Protein AF-0000000068168940 (afdb_homodimer)

Secondary structure (DSSP, 8-state):
--STTT--GGGGGSSHHHHHHH-S----GGGEEEEEEEETT-SS-EE-TTSTT-EEE-TTHHHHHHHHHHHHTT--EEEEEEE-S--BTT-GGGS-TTSHHHHHHHHHHHHHGGGSEEEEEE-STTTBSS--SSEEEEETTEEEEEHHHHHHHHHHHHHHHHHTT-SEEEE-S--TTHHHHHHHHHHHTT-TT-EEEEEEEEB--GGGHHHHHHHT---SSS-STTTSBPTT-STHHHHHHHHHHHHT-SEEEEESSGGGHHHHHHHHHH-TTS-EEEEE-HHHHHHHHHHHHTTSS-HHHHHHHHHHHHHHHT-SEEEETTHHHHHHHTTSPP--/--STTT--GGGGGSSHHHHHHH-S----GGGEEEEEEEETT-SS-EE-TTSTT-EEE-TTHHHHHHHHHHHHHT--EEEEEEE-S--BTT-GGGS-TTSHHHHHHHHHHHHHGGGSEEEEEE-STTTBSS--SSEEEEETTEEEEEHHHHHHHHHHHHHHHHHTT-SEEEE-S--TTHHHHHHHHHHHTT-TT-EEEEEEEEB--GGGHHHHHHHT---SSS-STTTSBPTT-STHHHHHHHHHHHHT-SEEEEESSGGGHHHHHHHHHH-TTS-EEEEE-HHHHHHHHHHHHTTSS-HHHHHHHHHHHHHHHT-SEEEETTHHHHHHHTTSPP--

pLDDT: mean 96.75, std 4.21, range [45.28, 98.94]

Solvent-accessible surface area (backbone atoms only — not comparable to full-atom values): 33566 Å² total; per-residue (Å²): 124,92,40,61,81,82,50,51,76,43,71,55,22,70,41,57,70,48,36,64,72,67,50,72,47,84,79,60,50,84,28,38,25,33,64,40,39,35,30,52,95,46,90,56,72,39,79,32,86,56,36,80,96,42,54,33,24,18,80,52,66,68,39,51,52,52,52,50,56,38,40,75,52,50,47,39,32,38,32,42,42,46,28,57,85,60,57,34,74,73,19,60,52,57,38,34,79,78,17,60,54,22,47,42,33,38,52,49,36,71,71,49,45,84,69,40,47,38,33,33,63,37,64,28,16,43,18,20,65,48,13,41,54,45,30,73,41,68,63,84,92,43,72,45,69,36,50,72,68,23,32,58,50,52,19,45,25,43,41,35,37,43,74,25,52,33,47,24,42,27,44,62,38,49,46,70,50,35,49,33,41,31,46,51,48,26,43,75,72,70,42,70,80,52,39,31,39,29,33,43,32,35,44,52,58,68,43,44,48,30,41,29,64,69,40,64,24,56,49,71,63,84,75,59,51,44,45,28,40,60,71,41,47,59,71,61,42,53,56,39,39,50,50,33,47,75,31,59,38,61,26,42,26,32,33,54,24,62,74,30,20,30,48,37,26,53,47,33,72,73,43,68,89,46,55,29,33,25,29,45,36,42,27,62,50,25,16,50,51,33,16,28,75,72,67,44,40,62,52,69,61,44,50,51,51,48,54,38,27,44,40,58,19,46,34,56,31,37,34,25,82,53,34,70,59,46,43,55,53,64,76,45,83,73,94,107,125,93,39,60,81,80,51,49,75,44,70,56,21,69,41,58,69,48,34,63,71,66,50,70,48,84,78,58,52,84,29,40,25,34,65,41,40,35,28,50,94,47,89,55,72,39,79,33,86,55,36,80,97,40,54,34,24,18,80,53,66,68,37,51,52,52,52,50,56,36,39,76,52,50,47,40,32,37,33,43,42,47,26,54,84,58,58,35,74,72,19,59,53,57,38,36,77,76,17,61,56,21,46,40,34,37,52,49,38,72,72,49,47,85,69,42,48,39,33,34,62,36,64,28,16,45,18,20,65,49,13,41,54,44,31,72,41,68,65,86,92,43,72,44,70,36,49,74,66,21,32,57,50,52,20,45,25,42,42,32,36,44,74,26,52,34,47,24,42,27,45,62,39,48,46,68,52,36,50,35,40,30,45,52,47,26,44,75,71,70,43,71,80,53,39,30,37,29,32,41,32,36,46,53,58,69,42,45,48,29,40,29,64,70,42,64,25,55,49,72,62,85,75,58,52,43,45,26,40,59,69,40,47,60,71,60,42,54,57,38,38,50,49,32,46,74,33,59,38,60,26,42,25,32,35,53,24,61,73,31,20,29,48,38,26,53,48,32,71,74,43,69,90,46,56,30,32,23,28,46,36,44,26,62,50,26,16,50,50,33,16,28,75,72,68,44,39,61,52,70,61,46,52,50,51,47,54,40,27,45,42,58,19,45,34,58,30,38,34,23,81,53,34,69,59,46,42,54,54,64,75,44,84,71,94,106

Nearest PDB structures (foldseek):
  5lzl-assembly1_G  TM=9.826E-01  e=2.299E-44  Pyrobaculum calidifontis JCM 11548
  3obk-assembly1_H  TM=9.700E-01  e=2.359E-37  Toxoplasma gondii ME49
  5hms-assembly1_A  TM=9.541E-01  e=4.902E-36  Homo sapiens
  1ylv-assembly1_A  TM=9.534E-01  e=4.208E-33  Saccharomyces cerevisiae
  1h7r-assembly1_A  TM=9.459E-01  e=1.150E-30  Saccharomyces cerevisiae

Structure (mmCIF, N/CA/C/O backbone):
data_AF-0000000068168940-model_v1
#
loop_
_entity.id
_entity.type
_entity.pdbx_description
1 polymer 'Delta-aminolevulinic acid dehydratase'
#
loop_
_atom_site.group_PDB
_atom_site.id
_atom_site.type_symbol
_atom_site.label_atom_id
_atom_site.label_alt_id
_atom_site.label_comp_id
_atom_site.label_asym_id
_atom_site.label_entity_id
_atom_site.label_seq_id
_atom_site.pdbx_PDB_ins_code
_atom_site.Cartn_x
_atom_site.Cartn_y
_atom_site.Cartn_z
_atom_site.occupancy
_atom_site.B_iso_or_equiv
_atom_site.auth_seq_id
_atom_site.auth_comp_id
_atom_site.auth_asym_id
_atom_site.auth_atom_id
_atom_site.pdbx_PDB_model_num
ATOM 1 N N . MET A 1 1 ? 8 13.875 34.219 1 45.41 1 MET A N 1
ATOM 2 C CA . MET A 1 1 ? 7.523 13.289 32.969 1 45.41 1 MET A CA 1
ATOM 3 C C . MET A 1 1 ? 8.688 12.977 32.031 1 45.41 1 MET A C 1
ATOM 5 O O . MET A 1 1 ? 9.5 13.852 31.734 1 45.41 1 MET A O 1
ATOM 9 N N . VAL A 1 2 ? 9.195 11.734 32 1 66.38 2 VAL A N 1
ATOM 10 C CA . VAL A 1 2 ? 10.398 11.117 31.469 1 66.38 2 VAL A CA 1
ATOM 11 C C . VAL A 1 2 ? 10.43 11.289 29.953 1 66.38 2 VAL A C 1
ATOM 13 O O . VAL A 1 2 ? 11.336 10.789 29.281 1 66.38 2 VAL A O 1
ATOM 16 N N . GLY A 1 3 ? 9.617 12.188 29.406 1 87 3 GLY A N 1
ATOM 17 C CA . GLY A 1 3 ? 9.594 12.312 27.969 1 87 3 GLY A CA 1
ATOM 18 C C . GLY A 1 3 ? 10.398 13.484 27.453 1 87 3 GLY A C 1
ATOM 19 O O . GLY A 1 3 ? 11.602 13.578 27.688 1 87 3 GLY A O 1
ATOM 20 N N . TYR A 1 4 ? 10.039 14.438 26.844 1 89.5 4 TYR A N 1
ATOM 21 C CA . TYR A 1 4 ? 10.68 15.672 26.391 1 89.5 4 TYR A CA 1
ATOM 22 C C . TYR A 1 4 ? 10.883 16.641 27.562 1 89.5 4 TYR A C 1
ATOM 24 O O . TYR A 1 4 ? 10.023 16.75 28.438 1 89.5 4 TYR A O 1
ATOM 32 N N . PRO A 1 5 ? 12.07 17.078 27.641 1 92.94 5 PRO A N 1
ATOM 33 C CA . PRO A 1 5 ? 13.094 17.281 26.625 1 92.94 5 PRO A CA 1
ATOM 34 C C . PRO A 1 5 ? 14.227 16.266 26.703 1 92.94 5 PRO A C 1
ATOM 36 O O . PRO A 1 5 ? 15.164 16.312 25.906 1 92.94 5 PRO A O 1
ATOM 39 N N . LYS A 1 6 ? 14.141 15.414 27.672 1 89.38 6 LYS A N 1
ATOM 40 C CA . LYS A 1 6 ? 15.219 14.445 27.812 1 89.38 6 LYS A CA 1
ATOM 41 C C . LYS A 1 6 ? 15.242 13.477 26.625 1 89.38 6 LYS A C 1
ATOM 43 O O . LYS A 1 6 ? 16.312 13.094 26.156 1 89.38 6 LYS A O 1
ATOM 48 N N . ILE A 1 7 ? 14.141 13.078 26.219 1 92.5 7 ILE A N 1
ATOM 49 C CA . ILE A 1 7 ? 14.016 12.172 25.078 1 92.5 7 ILE A CA 1
ATOM 50 C C . ILE A 1 7 ? 13.75 12.977 23.812 1 92.5 7 ILE A C 1
ATOM 52 O O . ILE A 1 7 ? 12.734 13.68 23.719 1 92.5 7 ILE A O 1
ATOM 56 N N . ARG A 1 8 ? 14.719 12.93 22.875 1 95.25 8 ARG A N 1
ATOM 57 C CA . ARG A 1 8 ? 14.633 13.609 21.578 1 95.25 8 ARG A CA 1
ATOM 58 C C . ARG A 1 8 ? 14.891 12.648 20.438 1 95.25 8 ARG A C 1
ATOM 60 O O . ARG A 1 8 ? 16.016 12.531 19.953 1 95.25 8 ARG A O 1
ATOM 67 N N . PRO A 1 9 ? 13.805 12.062 19.859 1 94.94 9 PRO A N 1
ATOM 68 C CA . PRO A 1 9 ? 13.961 11.062 18.797 1 94.94 9 PRO A CA 1
ATOM 69 C C . PRO A 1 9 ? 14.711 11.602 17.578 1 94.94 9 PRO A C 1
ATOM 71 O O . PRO A 1 9 ? 15.367 10.836 16.859 1 94.94 9 PRO A O 1
ATOM 74 N N . ARG A 1 10 ? 14.727 12.867 17.328 1 95.25 10 ARG A N 1
ATOM 75 C CA . ARG A 1 10 ? 15.398 13.461 16.172 1 95.25 10 ARG A CA 1
ATOM 76 C C . ARG A 1 10 ? 16.906 13.25 16.234 1 95.25 10 ARG A C 1
ATOM 78 O O . ARG A 1 10 ? 17.609 13.391 15.234 1 95.25 10 ARG A O 1
ATOM 85 N N . ARG A 1 11 ? 17.438 12.945 17.469 1 95 11 ARG A N 1
ATOM 86 C CA . ARG A 1 11 ? 18.875 12.688 17.609 1 95 11 ARG A CA 1
ATOM 87 C C . ARG A 1 11 ? 19.312 11.547 16.703 1 95 11 ARG A C 1
ATOM 89 O O . ARG A 1 11 ? 20.422 11.57 16.172 1 95 11 ARG A O 1
ATOM 96 N N . LEU A 1 12 ? 18.422 10.617 16.422 1 94.75 12 LEU A N 1
ATOM 97 C CA . LEU A 1 12 ? 18.766 9.461 15.602 1 94.75 12 LEU A CA 1
ATOM 98 C C . LEU A 1 12 ? 18.516 9.75 14.125 1 94.75 12 LEU A C 1
ATOM 100 O O . LEU A 1 12 ? 18.719 8.883 13.273 1 94.75 12 LEU A O 1
ATOM 104 N N . ARG A 1 13 ? 18.172 10.992 13.82 1 95.38 13 ARG A N 1
ATOM 105 C CA . ARG A 1 13 ? 17.844 11.344 12.438 1 95.38 13 ARG A CA 1
ATOM 106 C C . ARG A 1 13 ? 18.703 12.508 11.953 1 95.38 13 ARG A C 1
ATOM 108 O O . ARG A 1 13 ? 18.453 13.07 10.891 1 95.38 13 ARG A O 1
ATOM 115 N N . GLN A 1 14 ? 19.703 12.836 12.633 1 91.75 14 GLN A N 1
ATOM 116 C CA . GLN A 1 14 ? 20.453 14.078 12.438 1 91.75 14 GLN A CA 1
ATOM 117 C C . GLN A 1 14 ? 21.109 14.109 11.062 1 91.75 14 GLN A C 1
ATOM 119 O O . GLN A 1 14 ? 21.234 15.172 10.453 1 91.75 14 GLN A O 1
ATOM 124 N N . ASN A 1 15 ? 21.547 12.961 10.641 1 92.62 15 ASN A N 1
ATOM 125 C CA . ASN A 1 15 ? 22.156 12.867 9.32 1 92.62 15 ASN A CA 1
ATOM 126 C C . ASN A 1 15 ? 22.062 11.453 8.75 1 92.62 15 ASN A C 1
ATOM 128 O O . ASN A 1 15 ? 21.625 10.531 9.445 1 92.62 15 ASN A O 1
ATOM 132 N N . LYS A 1 16 ? 22.469 11.375 7.551 1 94.81 16 LYS A N 1
ATOM 133 C CA . LYS A 1 16 ? 22.297 10.125 6.824 1 94.81 16 LYS A CA 1
ATOM 134 C C . LYS A 1 16 ? 23.094 9 7.477 1 94.81 16 LYS A C 1
ATOM 136 O O . LYS A 1 16 ? 22.641 7.852 7.523 1 94.81 16 LYS A O 1
ATOM 141 N N . ASN A 1 17 ? 24.266 9.297 7.98 1 94.44 17 ASN A N 1
ATOM 142 C CA . ASN A 1 17 ? 25.109 8.266 8.586 1 94.44 17 ASN A CA 1
ATOM 143 C C . ASN A 1 17 ? 24.453 7.664 9.82 1 94.44 17 ASN A C 1
ATOM 145 O O . ASN A 1 17 ? 24.516 6.449 10.031 1 94.44 17 ASN A O 1
ATOM 149 N N . ILE A 1 18 ? 23.906 8.516 10.602 1 95.62 18 ILE A N 1
ATOM 150 C CA . ILE A 1 18 ? 23.203 8.047 11.797 1 95.62 18 ILE A CA 1
ATOM 151 C C . ILE A 1 18 ? 21.984 7.227 11.398 1 95.62 18 ILE A C 1
ATOM 153 O O . ILE A 1 18 ? 21.781 6.121 11.906 1 95.62 18 ILE A O 1
ATOM 157 N N . ARG A 1 19 ? 21.156 7.699 10.453 1 96.38 19 ARG A N 1
ATOM 158 C CA . ARG A 1 19 ? 19.969 6.984 10 1 96.38 19 ARG A CA 1
ATOM 159 C C . ARG A 1 19 ? 20.328 5.609 9.453 1 96.38 19 ARG A C 1
ATOM 161 O O . ARG A 1 19 ? 19.656 4.621 9.758 1 96.38 19 ARG A O 1
ATOM 168 N N . ASP A 1 20 ? 21.422 5.562 8.711 1 95.44 20 ASP A N 1
ATOM 169 C CA . ASP A 1 20 ? 21.859 4.293 8.148 1 95.44 20 ASP A CA 1
ATOM 170 C C . ASP A 1 20 ? 22.297 3.326 9.258 1 95.44 20 ASP A C 1
ATOM 172 O O . ASP A 1 20 ? 22.047 2.123 9.164 1 95.44 20 ASP A O 1
ATOM 176 N N . ALA A 1 21 ? 22.875 3.908 10.32 1 95.44 21 ALA A N 1
ATOM 177 C CA . ALA A 1 21 ? 23.391 3.086 11.406 1 95.44 21 ALA A CA 1
ATOM 178 C C . ALA A 1 21 ? 22.25 2.453 12.211 1 95.44 21 ALA A C 1
ATOM 180 O O . ALA A 1 21 ? 22.406 1.358 12.758 1 95.44 21 ALA A O 1
ATOM 181 N N . VAL A 1 22 ? 21.156 3.113 12.266 1 96.06 22 VAL A N 1
ATOM 182 C CA . VAL A 1 22 ? 20.109 2.637 13.172 1 96.06 22 VAL A CA 1
ATOM 183 C C . VAL A 1 22 ? 18.922 2.137 12.367 1 96.06 22 VAL A C 1
ATOM 185 O O . VAL A 1 22 ? 17.859 1.855 12.93 1 96.06 22 VAL A O 1
ATOM 188 N N . ALA A 1 23 ? 19 2.008 11.016 1 96.88 23 ALA A N 1
ATOM 189 C CA . ALA A 1 23 ? 17.906 1.515 10.18 1 96.88 23 ALA A CA 1
ATOM 190 C C . ALA A 1 23 ? 17.5 0.099 10.586 1 96.88 23 ALA A C 1
ATOM 192 O O . ALA A 1 23 ? 18.359 -0.762 10.789 1 96.88 23 ALA A O 1
ATOM 193 N N . GLU A 1 24 ? 16.188 -0.132 10.656 1 97.25 24 GLU A N 1
ATOM 194 C CA . GLU A 1 24 ? 15.672 -1.416 11.117 1 97.25 24 GLU A CA 1
ATOM 195 C C . GLU A 1 24 ? 15.609 -2.428 9.977 1 97.25 24 GLU A C 1
ATOM 197 O O . GLU A 1 24 ? 15.648 -3.639 10.211 1 97.25 24 GLU A O 1
ATOM 202 N N . THR A 1 25 ? 15.477 -1.978 8.742 1 97.69 25 THR A N 1
ATOM 203 C CA . THR A 1 25 ? 15.203 -2.846 7.602 1 97.69 25 THR A CA 1
ATOM 204 C C . THR A 1 25 ? 16.25 -2.643 6.508 1 97.69 25 THR A C 1
ATOM 206 O O . THR A 1 25 ? 16.594 -1.507 6.18 1 97.69 25 THR A O 1
ATOM 209 N N . LYS A 1 26 ? 16.688 -3.723 5.961 1 96.06 26 LYS A N 1
ATOM 210 C CA . LYS A 1 26 ? 17.625 -3.709 4.836 1 96.06 26 LYS A CA 1
ATOM 211 C C . LYS A 1 26 ? 17.078 -4.52 3.66 1 96.06 26 LYS A C 1
ATOM 213 O O . LYS A 1 26 ? 16.375 -5.508 3.859 1 96.06 26 LYS A O 1
ATOM 218 N N . LEU A 1 27 ? 17.359 -4.039 2.508 1 97.38 27 LEU A N 1
ATOM 219 C CA . LEU A 1 27 ? 16.984 -4.695 1.258 1 97.38 27 LEU A CA 1
ATOM 220 C C . LEU A 1 27 ? 18.219 -5.156 0.499 1 97.38 27 LEU A C 1
ATOM 222 O O . LEU A 1 27 ? 19.156 -4.375 0.293 1 97.38 27 LEU A O 1
ATOM 226 N N . THR A 1 28 ? 18.281 -6.43 0.161 1 97.44 28 THR A N 1
ATOM 227 C CA . THR A 1 28 ? 19.406 -6.973 -0.605 1 97.44 28 THR A CA 1
ATOM 228 C C . THR A 1 28 ? 18.891 -7.742 -1.822 1 97.44 28 THR A C 1
ATOM 230 O O . THR A 1 28 ? 17.688 -7.957 -1.973 1 97.44 28 THR A O 1
ATOM 233 N N . HIS A 1 29 ? 19.812 -8.164 -2.637 1 97.62 29 HIS A N 1
ATOM 234 C CA . HIS A 1 29 ? 19.5 -8.953 -3.826 1 97.62 29 HIS A CA 1
ATOM 235 C C . HIS A 1 29 ? 18.797 -10.258 -3.453 1 97.62 29 HIS A C 1
ATOM 237 O O . HIS A 1 29 ? 17.969 -10.766 -4.207 1 97.62 29 HIS A O 1
ATOM 243 N N . ASP A 1 30 ? 19.109 -10.742 -2.291 1 97.06 30 ASP A N 1
ATOM 244 C CA . ASP A 1 30 ? 18.609 -12.047 -1.853 1 97.06 30 ASP A CA 1
ATOM 245 C C . ASP A 1 30 ? 17.094 -11.992 -1.604 1 97.06 30 ASP A C 1
ATOM 247 O O . ASP A 1 30 ? 16.453 -13.039 -1.515 1 97.06 30 ASP A O 1
ATOM 251 N N . ASN A 1 31 ? 16.578 -10.797 -1.489 1 98.5 31 ASN A N 1
ATOM 252 C CA . ASN A 1 31 ? 15.156 -10.656 -1.22 1 98.5 31 ASN A CA 1
ATOM 253 C C . ASN A 1 31 ? 14.328 -10.719 -2.504 1 98.5 31 ASN A C 1
ATOM 255 O O . ASN A 1 31 ? 13.102 -10.82 -2.455 1 98.5 31 ASN A O 1
ATOM 259 N N . LEU A 1 32 ? 14.938 -10.711 -3.678 1 98.75 32 LEU A N 1
ATOM 260 C CA . LEU A 1 32 ? 14.211 -10.438 -4.91 1 98.75 32 LEU A CA 1
ATOM 261 C C . LEU A 1 32 ? 13.938 -11.727 -5.68 1 98.75 32 LEU A C 1
ATOM 263 O O . LEU A 1 32 ? 14.805 -12.602 -5.762 1 98.75 32 LEU A O 1
ATOM 267 N N . ILE A 1 33 ? 12.742 -11.898 -6.18 1 98.88 33 ILE A N 1
ATOM 268 C CA . ILE A 1 33 ? 12.359 -12.898 -7.168 1 98.88 33 ILE A CA 1
ATOM 269 C C . ILE A 1 33 ? 11.828 -12.203 -8.422 1 98.88 33 ILE A C 1
ATOM 271 O O . ILE A 1 33 ? 10.938 -11.352 -8.336 1 98.88 33 ILE A O 1
ATOM 275 N N . LEU A 1 34 ? 12.367 -12.539 -9.578 1 98.88 34 LEU A N 1
ATOM 276 C CA . LEU A 1 34 ? 11.992 -11.914 -10.844 1 98.88 34 LEU A CA 1
ATOM 277 C C . LEU A 1 34 ? 10.898 -12.719 -11.539 1 98.88 34 LEU A C 1
ATOM 279 O O . LEU A 1 34 ? 11.133 -13.859 -11.945 1 98.88 34 LEU A O 1
ATOM 283 N N . PRO A 1 35 ? 9.727 -12.164 -11.734 1 98.88 35 PRO A N 1
ATOM 284 C CA . PRO A 1 35 ? 8.711 -12.805 -12.578 1 98.88 35 PRO A CA 1
ATOM 285 C C . PRO A 1 35 ? 9.023 -12.688 -14.062 1 98.88 35 PRO A C 1
ATOM 287 O O . PRO A 1 35 ? 9.398 -11.609 -14.539 1 98.88 35 PRO A O 1
ATOM 290 N N . ILE A 1 36 ? 8.812 -13.773 -14.781 1 98.81 36 ILE A N 1
ATOM 291 C CA . ILE A 1 36 ? 9.062 -13.789 -16.219 1 98.81 36 ILE A CA 1
ATOM 292 C C . ILE A 1 36 ? 7.883 -14.438 -16.938 1 98.81 36 ILE A C 1
ATOM 294 O O . ILE A 1 36 ? 7.461 -15.539 -16.594 1 98.81 36 ILE A O 1
ATOM 298 N N . PHE A 1 37 ? 7.371 -13.727 -17.969 1 98.62 37 PHE A N 1
ATOM 299 C CA . PHE A 1 37 ? 6.355 -14.289 -18.844 1 98.62 37 PHE A CA 1
ATOM 300 C C . PHE A 1 37 ? 7 -14.984 -20.047 1 98.62 37 PHE A C 1
ATOM 302 O O . PHE A 1 37 ? 7.828 -14.391 -20.734 1 98.62 37 PHE A O 1
ATOM 309 N N . VAL A 1 38 ? 6.57 -16.188 -20.219 1 98.75 38 VAL A N 1
ATOM 310 C CA . VAL A 1 38 ? 7.074 -16.953 -21.359 1 98.75 38 VAL A CA 1
ATOM 311 C C . VAL A 1 38 ? 5.918 -17.328 -22.281 1 98.75 38 VAL A C 1
ATOM 313 O O . VAL A 1 38 ? 4.965 -17.984 -21.844 1 98.75 38 VAL A O 1
ATOM 316 N N . LYS A 1 39 ? 6.066 -16.984 -23.531 1 98 39 LYS A N 1
ATOM 317 C CA . LYS A 1 39 ? 4.953 -17.141 -24.453 1 98 39 LYS A CA 1
ATOM 318 C C . LYS A 1 39 ? 5.359 -18.016 -25.641 1 98 39 LYS A C 1
ATOM 320 O O . LYS A 1 39 ? 6.438 -17.844 -26.203 1 98 39 LYS A O 1
ATOM 325 N N . GLU A 1 40 ? 4.461 -18.922 -25.969 1 96.56 40 GLU A N 1
ATOM 326 C CA . GLU A 1 40 ? 4.637 -19.75 -27.156 1 96.56 40 GLU A CA 1
ATOM 327 C C . GLU A 1 40 ? 4.242 -18.984 -28.422 1 96.56 40 GLU A C 1
ATOM 329 O O . GLU A 1 40 ? 3.398 -18.094 -28.375 1 96.56 40 GLU A O 1
ATOM 334 N N . GLY A 1 41 ? 4.902 -19.359 -29.516 1 94.75 41 GLY A N 1
ATOM 335 C CA . GLY A 1 41 ? 4.465 -18.859 -30.812 1 94.75 41 GLY A CA 1
ATOM 336 C C . GLY A 1 41 ? 5.094 -17.531 -31.188 1 94.75 41 GLY A C 1
ATOM 337 O O . GLY A 1 41 ? 4.684 -16.891 -32.156 1 94.75 41 GLY A O 1
ATOM 338 N N . ILE A 1 42 ? 6.02 -17.094 -30.344 1 96.31 42 ILE A N 1
ATOM 339 C CA . ILE A 1 42 ? 6.711 -15.859 -30.688 1 96.31 42 ILE A CA 1
ATOM 340 C C . ILE A 1 42 ? 8.203 -16.125 -30.844 1 96.31 42 ILE A C 1
ATOM 342 O O . ILE A 1 42 ? 8.727 -17.109 -30.312 1 96.31 42 ILE A O 1
ATOM 346 N N . SER A 1 43 ? 8.891 -15.203 -31.578 1 96.25 43 SER A N 1
ATOM 347 C CA . SER A 1 43 ? 10.312 -15.406 -31.844 1 96.25 43 SER A CA 1
ATOM 348 C C . SER A 1 43 ? 11.156 -14.305 -31.203 1 96.25 43 SER A C 1
ATOM 350 O O . SER A 1 43 ? 12.375 -14.438 -31.078 1 96.25 43 SER A O 1
ATOM 352 N N . LYS A 1 44 ? 10.469 -13.242 -30.828 1 97.56 44 LYS A N 1
ATOM 353 C CA . LYS A 1 44 ? 11.125 -12.125 -30.156 1 97.56 44 LYS A CA 1
ATOM 354 C C . LYS A 1 44 ? 10.305 -11.641 -28.969 1 97.56 44 LYS A C 1
ATOM 356 O O . LYS A 1 44 ? 9.102 -11.906 -28.891 1 97.56 44 LYS A O 1
ATOM 361 N N . PRO A 1 45 ? 10.945 -10.977 -28.031 1 98 45 PRO A N 1
ATOM 362 C CA . PRO A 1 45 ? 10.195 -10.461 -26.891 1 98 45 PRO A CA 1
ATOM 363 C C . PRO A 1 45 ? 9.078 -9.5 -27.297 1 98 45 PRO A C 1
ATOM 365 O O . PRO A 1 45 ? 9.258 -8.703 -28.219 1 98 45 PRO A O 1
ATOM 368 N N . GLU A 1 46 ? 7.926 -9.617 -26.625 1 97.62 46 GLU A N 1
ATOM 369 C CA . GLU A 1 46 ? 6.758 -8.781 -26.891 1 97.62 46 GLU A CA 1
ATOM 370 C C . GLU A 1 46 ? 6.441 -7.883 -25.703 1 97.62 46 GLU A C 1
ATOM 372 O O . GLU A 1 46 ? 6.379 -8.344 -24.562 1 97.62 46 GLU A O 1
ATOM 377 N N . GLU A 1 47 ? 6.203 -6.641 -26 1 96 47 GLU A N 1
ATOM 378 C CA . GLU A 1 47 ? 5.898 -5.676 -24.938 1 96 47 GLU A CA 1
ATOM 379 C C . GLU A 1 47 ? 4.496 -5.887 -24.391 1 96 47 GLU A C 1
ATOM 381 O O . GLU A 1 47 ? 3.598 -6.332 -25.094 1 96 47 GLU A O 1
ATOM 386 N N . ILE A 1 48 ?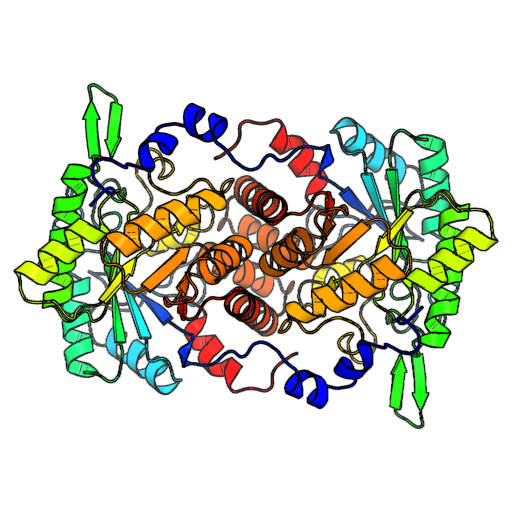 4.363 -5.637 -23.141 1 95.81 48 ILE A N 1
ATOM 387 C CA . ILE A 1 48 ? 3.064 -5.586 -22.484 1 95.81 48 ILE A CA 1
ATOM 388 C C . ILE A 1 48 ? 2.676 -4.129 -22.219 1 95.81 48 ILE A C 1
ATOM 390 O O . ILE A 1 48 ? 3.246 -3.473 -21.344 1 95.81 48 ILE A O 1
ATOM 394 N N . SER A 1 49 ? 1.702 -3.568 -22.828 1 94.12 49 SER A N 1
ATOM 395 C CA . SER A 1 49 ? 1.383 -2.145 -22.844 1 94.12 49 SER A CA 1
ATOM 396 C C . SER A 1 49 ? 1.004 -1.643 -21.453 1 94.12 49 SER A C 1
ATOM 398 O O . SER A 1 49 ? 1.351 -0.521 -21.078 1 94.12 49 SER A O 1
ATOM 400 N N . SER A 1 50 ? 0.322 -2.49 -20.688 1 95.06 50 SER A N 1
ATOM 401 C CA . SER A 1 50 ? -0.169 -2.074 -19.375 1 95.06 50 SER A CA 1
ATOM 402 C C . SER A 1 50 ? 0.914 -2.215 -18.312 1 95.06 50 SER A C 1
ATOM 404 O O . SER A 1 50 ? 0.692 -1.881 -17.141 1 95.06 50 SER A O 1
ATOM 406 N N . MET A 1 51 ? 2.059 -2.75 -18.688 1 97.56 51 MET A N 1
ATOM 407 C CA . MET A 1 51 ? 3.213 -2.896 -17.797 1 97.56 51 MET A CA 1
ATOM 408 C C . MET A 1 51 ? 4.492 -2.449 -18.5 1 97.56 51 MET A C 1
ATOM 410 O O . MET A 1 51 ? 5.367 -3.27 -18.797 1 97.56 51 MET A O 1
ATOM 414 N N . PRO A 1 52 ? 4.645 -1.127 -18.641 1 97.06 52 PRO A N 1
ATOM 415 C CA . PRO A 1 52 ? 5.809 -0.612 -19.359 1 97.06 52 PRO A CA 1
ATOM 416 C C . PRO A 1 52 ? 7.125 -1.205 -18.859 1 97.06 52 PRO A C 1
ATOM 418 O O . PRO A 1 52 ? 7.332 -1.324 -17.656 1 97.06 52 PRO A O 1
ATOM 421 N N . ASP A 1 53 ? 7.969 -1.681 -19.766 1 97 53 ASP A N 1
ATOM 422 C CA . ASP A 1 53 ? 9.312 -2.205 -19.531 1 97 53 ASP A CA 1
ATOM 423 C C . ASP A 1 53 ? 9.273 -3.689 -19.188 1 97 53 ASP A C 1
ATOM 425 O O . ASP A 1 53 ? 10.305 -4.293 -18.891 1 97 53 ASP A O 1
ATOM 429 N N . VAL A 1 54 ? 8.078 -4.328 -19.188 1 98.06 54 VAL A N 1
ATOM 430 C CA . VAL A 1 54 ? 7.926 -5.766 -18.969 1 98.06 54 VAL A CA 1
ATOM 431 C C . VAL A 1 54 ? 7.559 -6.441 -20.297 1 98.06 54 VAL A C 1
ATOM 433 O O . VAL A 1 54 ? 6.777 -5.902 -21.078 1 98.06 54 VAL A O 1
ATOM 436 N N . TYR A 1 55 ? 8.109 -7.66 -20.562 1 98.19 55 TYR A N 1
ATOM 437 C CA . TYR A 1 55 ? 7.949 -8.336 -21.844 1 98.19 55 TYR A CA 1
ATOM 438 C C . TYR A 1 55 ? 7.555 -9.797 -21.656 1 98.19 55 TYR A C 1
ATOM 440 O O . TYR A 1 55 ? 7.781 -10.367 -20.578 1 98.19 55 TYR A O 1
ATOM 448 N N . ARG A 1 56 ? 6.949 -10.312 -22.672 1 98.38 56 ARG A N 1
ATOM 449 C CA . ARG A 1 56 ? 6.84 -11.758 -22.844 1 98.38 56 ARG A CA 1
ATOM 450 C C . ARG A 1 56 ? 8.016 -12.305 -23.656 1 98.38 56 ARG A C 1
ATOM 452 O O . ARG A 1 56 ? 8.367 -11.742 -24.703 1 98.38 56 ARG A O 1
ATOM 459 N N . TYR A 1 57 ? 8.555 -13.367 -23.188 1 98.69 57 TYR A N 1
ATOM 460 C CA . TYR A 1 57 ? 9.719 -13.906 -23.875 1 98.69 57 TYR A CA 1
ATOM 461 C C . TYR A 1 57 ? 9.391 -15.227 -24.562 1 98.69 57 TYR A C 1
ATOM 463 O O . TYR A 1 57 ? 8.633 -16.047 -24.016 1 98.69 57 TYR A O 1
ATOM 471 N N . PRO A 1 58 ? 9.984 -15.461 -25.781 1 98.25 58 PRO A N 1
ATOM 472 C CA . PRO A 1 58 ? 9.906 -16.797 -26.375 1 98.25 58 PRO A CA 1
ATOM 473 C C . PRO A 1 58 ? 10.773 -17.812 -25.625 1 98.25 58 PRO A C 1
ATOM 475 O O . PRO A 1 58 ? 11.75 -17.438 -24.984 1 98.25 58 PRO A O 1
ATOM 478 N N . VAL A 1 59 ? 10.352 -19.094 -25.75 1 97.62 59 VAL A N 1
ATOM 479 C CA . VAL A 1 59 ? 11.219 -20.156 -25.266 1 97.62 59 VAL A CA 1
ATOM 480 C C . VAL A 1 59 ? 12.469 -20.25 -26.125 1 97.62 59 VAL A C 1
ATOM 482 O O . VAL A 1 59 ? 12.383 -20.422 -27.344 1 97.62 59 VAL A O 1
ATOM 485 N N . GLY A 1 60 ? 13.633 -20 -25.562 1 97.31 60 GLY A N 1
ATOM 486 C CA . GLY A 1 60 ? 14.867 -20.094 -26.328 1 97.31 60 GLY A CA 1
ATOM 487 C C . GLY A 1 60 ? 15.891 -19.047 -25.938 1 97.31 60 GLY A C 1
ATOM 488 O O . GLY A 1 60 ? 15.992 -18.672 -24.766 1 97.31 60 G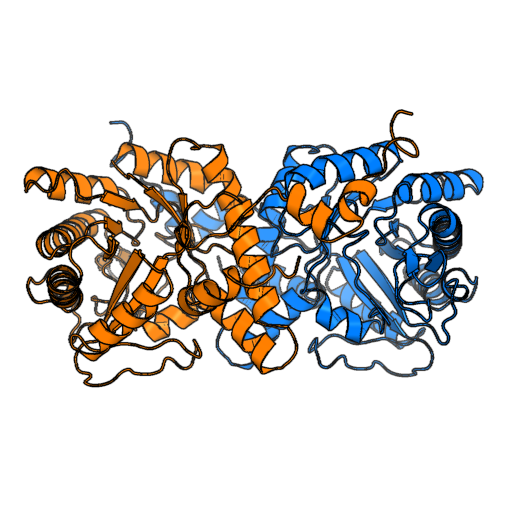LY A O 1
ATOM 489 N N . ASP A 1 61 ? 16.594 -18.562 -26.906 1 97.81 61 ASP A N 1
ATOM 490 C CA . ASP A 1 61 ? 17.781 -17.734 -26.672 1 97.81 61 ASP A CA 1
ATOM 491 C C . ASP A 1 61 ? 17.406 -16.406 -26 1 97.81 61 ASP A C 1
ATOM 493 O O . ASP A 1 61 ? 18.094 -15.953 -25.094 1 97.81 61 ASP A O 1
ATOM 497 N N . PRO A 1 62 ? 16.344 -15.836 -26.484 1 98.44 62 PRO A N 1
ATOM 498 C CA . PRO A 1 62 ? 16 -14.562 -25.828 1 98.44 62 PRO A CA 1
ATOM 499 C C . PRO A 1 62 ? 15.742 -14.711 -24.344 1 98.44 62 PRO A C 1
ATOM 501 O O . PRO A 1 62 ? 16.109 -13.836 -23.547 1 98.44 62 PRO A O 1
ATOM 504 N N . LEU A 1 63 ? 15.125 -15.797 -23.953 1 98.69 63 LEU A N 1
ATOM 505 C CA . LEU A 1 63 ? 14.883 -16.078 -22.531 1 98.69 63 LEU A CA 1
ATOM 506 C C . LEU A 1 63 ? 16.188 -16.297 -21.781 1 98.69 63 LEU A C 1
ATOM 508 O O . LEU A 1 63 ? 16.391 -15.734 -20.703 1 98.69 63 LEU A O 1
ATOM 512 N N . ILE A 1 64 ? 17.062 -17.047 -22.359 1 98.56 64 ILE A N 1
ATOM 513 C CA . ILE A 1 64 ? 18.359 -17.328 -21.766 1 98.56 64 ILE A CA 1
ATOM 514 C C . ILE A 1 64 ? 19.125 -16.031 -21.547 1 98.56 64 ILE A C 1
ATOM 516 O O . ILE A 1 64 ? 19.656 -15.789 -20.469 1 98.56 64 ILE A O 1
ATOM 520 N N . LYS A 1 65 ? 19.156 -15.203 -22.547 1 98.56 65 LYS A N 1
ATOM 521 C CA . LYS A 1 65 ? 19.891 -13.945 -22.5 1 98.56 65 LYS A CA 1
ATOM 522 C C . LYS A 1 65 ? 19.312 -13.023 -21.422 1 98.56 65 LYS A C 1
ATOM 524 O O . LYS A 1 65 ? 20.062 -12.344 -20.703 1 98.56 65 LYS A O 1
ATOM 529 N N . PHE A 1 66 ? 18.031 -12.992 -21.344 1 98.75 66 PHE A N 1
ATOM 530 C CA . PHE A 1 66 ? 17.375 -12.164 -20.344 1 98.75 66 PHE A CA 1
ATOM 531 C C . PHE A 1 66 ? 17.75 -12.617 -18.938 1 98.75 66 PHE A C 1
ATOM 533 O O . PHE A 1 66 ? 18.109 -11.797 -18.078 1 98.75 66 PHE A O 1
ATOM 540 N N . VAL A 1 67 ? 17.656 -13.914 -18.688 1 98.75 67 VAL A N 1
ATOM 541 C CA . VAL A 1 67 ? 17.984 -14.469 -17.375 1 98.75 67 VAL A CA 1
ATOM 542 C C . VAL A 1 67 ? 19.469 -14.242 -17.078 1 98.75 67 VAL A C 1
ATOM 544 O O . VAL A 1 67 ? 19.828 -13.875 -15.953 1 98.75 67 VAL A O 1
ATOM 547 N N . GLU A 1 68 ? 20.328 -14.422 -18.062 1 98.56 68 GLU A N 1
ATOM 548 C CA . GLU A 1 68 ? 21.75 -14.211 -17.891 1 98.56 68 GLU A CA 1
ATOM 549 C C . GLU A 1 68 ? 22.062 -12.766 -17.5 1 98.56 68 GLU A C 1
ATOM 551 O O . GLU A 1 68 ? 22.875 -12.523 -16.594 1 98.56 68 GLU A O 1
ATOM 556 N N . GLY A 1 69 ? 21.453 -11.867 -18.219 1 98.44 69 GLY A N 1
ATOM 557 C CA . GLY A 1 69 ? 21.625 -10.461 -17.891 1 98.44 69 GLY A CA 1
ATOM 558 C C . GLY A 1 69 ? 21.25 -10.117 -16.469 1 98.44 69 GLY A C 1
ATOM 559 O O . GLY A 1 69 ? 21.922 -9.336 -15.805 1 98.44 69 GLY A O 1
ATOM 560 N N . ASN A 1 70 ? 20.172 -10.656 -16 1 98.44 70 ASN A N 1
ATOM 561 C CA . ASN A 1 70 ? 19.703 -10.375 -14.641 1 98.44 70 ASN A CA 1
ATOM 562 C C . ASN A 1 70 ? 20.516 -11.141 -13.602 1 98.44 70 ASN A C 1
ATOM 564 O O . ASN A 1 70 ? 20.734 -10.648 -12.492 1 98.44 70 ASN A O 1
ATOM 568 N N . TYR A 1 71 ? 20.984 -12.312 -13.961 1 98.19 71 TYR A N 1
ATOM 569 C CA . TYR A 1 71 ? 21.922 -13.039 -13.109 1 98.19 71 TYR A CA 1
ATOM 570 C C . TYR A 1 71 ? 23.172 -12.203 -12.828 1 98.19 71 TYR A C 1
ATOM 572 O O . TYR A 1 71 ? 23.641 -12.141 -11.688 1 98.19 71 TYR A O 1
ATOM 580 N N . SER A 1 72 ? 23.656 -11.539 -13.828 1 97.81 72 SER A N 1
ATOM 581 C CA . SER A 1 72 ? 24.844 -10.711 -13.703 1 97.81 72 SER A CA 1
ATOM 582 C C . SER A 1 72 ? 24.609 -9.523 -12.781 1 97.81 72 SER A C 1
ATOM 584 O O . SER A 1 72 ? 25.547 -8.984 -12.188 1 97.81 72 SER A O 1
ATOM 586 N N . LYS A 1 73 ? 23.359 -9.164 -12.633 1 97.25 73 LYS A N 1
ATOM 587 C CA . LYS A 1 73 ? 22.984 -8.039 -11.773 1 97.25 73 LYS A CA 1
ATOM 588 C C . LYS A 1 73 ? 22.766 -8.508 -10.336 1 97.25 73 LYS A C 1
ATOM 590 O O . LYS A 1 73 ? 22.562 -7.684 -9.438 1 97.25 73 LYS A O 1
ATOM 595 N N . GLY A 1 74 ? 22.688 -9.836 -10.125 1 97.44 74 GLY A N 1
ATOM 596 C CA . GLY A 1 74 ? 22.578 -10.336 -8.766 1 97.44 74 GLY A CA 1
ATOM 597 C C . GLY A 1 74 ? 21.266 -11.062 -8.5 1 97.44 74 GLY A C 1
ATOM 598 O O . GLY A 1 74 ? 21.047 -11.562 -7.395 1 97.44 74 GLY A O 1
ATOM 599 N N . ILE A 1 75 ? 20.453 -11.203 -9.477 1 98.38 75 ILE A N 1
ATOM 600 C CA . ILE A 1 75 ? 19.188 -11.922 -9.32 1 98.38 75 ILE A CA 1
ATOM 601 C C . ILE A 1 75 ? 19.438 -13.422 -9.391 1 98.38 75 ILE A C 1
ATOM 603 O O . ILE A 1 75 ? 20.062 -13.914 -10.344 1 98.38 75 ILE A O 1
ATOM 607 N N . ARG A 1 76 ? 18.984 -14.156 -8.383 1 98.5 76 ARG A N 1
ATOM 608 C CA . ARG A 1 76 ? 19.281 -15.578 -8.297 1 98.5 76 ARG A CA 1
ATOM 609 C C . ARG A 1 76 ? 18 -16.406 -8.289 1 98.5 76 ARG A C 1
ATOM 611 O O . ARG A 1 76 ? 18.047 -17.641 -8.242 1 98.5 76 ARG A O 1
ATOM 618 N N . LYS A 1 77 ? 16.844 -15.742 -8.266 1 98.81 77 LYS A N 1
ATOM 619 C CA . LYS A 1 77 ? 15.555 -16.406 -8.211 1 98.81 77 LYS A CA 1
ATOM 620 C C . LYS A 1 77 ? 14.617 -15.883 -9.297 1 98.81 77 LYS A C 1
ATOM 622 O O . LYS A 1 77 ? 14.453 -14.664 -9.445 1 98.81 77 LYS A O 1
ATOM 627 N N . VAL A 1 78 ? 14.016 -16.766 -10.078 1 98.81 78 VAL A N 1
ATOM 628 C CA . VAL A 1 78 ? 13.055 -16.375 -11.094 1 98.81 78 VAL A CA 1
ATOM 629 C C . VAL A 1 78 ? 11.805 -17.25 -11.008 1 98.81 78 VAL A C 1
ATOM 631 O O . VAL A 1 78 ? 11.898 -18.438 -10.672 1 98.81 78 VAL A O 1
ATOM 634 N N . ILE A 1 79 ? 10.688 -16.688 -11.258 1 98.94 79 ILE A N 1
ATOM 635 C CA . ILE A 1 79 ? 9.453 -17.453 -11.375 1 98.94 79 ILE A CA 1
ATOM 636 C C . ILE A 1 79 ? 8.883 -17.312 -12.781 1 98.94 79 ILE A C 1
ATOM 638 O O . ILE A 1 79 ? 8.82 -16.219 -13.328 1 98.94 79 ILE A O 1
ATOM 642 N N . LEU A 1 80 ? 8.461 -18.406 -13.367 1 98.81 80 LEU A N 1
ATOM 643 C CA . LEU A 1 80 ? 8.016 -18.438 -14.758 1 98.81 80 LEU A CA 1
ATOM 644 C C . LEU A 1 80 ? 6.496 -18.531 -14.844 1 98.81 80 LEU A C 1
ATOM 646 O O . LEU A 1 80 ? 5.887 -19.344 -14.141 1 98.81 80 LEU A O 1
ATOM 650 N N . PHE A 1 81 ? 5.926 -17.703 -15.664 1 98.56 81 PHE A N 1
ATOM 651 C CA . PHE A 1 81 ? 4.52 -17.719 -16.047 1 98.56 81 PHE A CA 1
ATOM 652 C C . PHE A 1 81 ? 4.359 -18.031 -17.516 1 98.56 81 PHE A C 1
ATOM 654 O O . PHE A 1 81 ? 4.914 -17.328 -18.375 1 98.56 81 PHE A O 1
ATOM 661 N N . GLY A 1 82 ? 3.514 -19 -17.844 1 97.81 82 GLY A N 1
ATOM 662 C CA . GLY A 1 82 ? 3.447 -19.469 -19.219 1 97.81 82 GLY A CA 1
ATOM 663 C C . GLY A 1 82 ? 2.209 -18.984 -19.953 1 97.81 82 GLY A C 1
ATOM 664 O O . GLY A 1 82 ? 1.125 -18.922 -19.375 1 97.81 82 GLY A O 1
ATOM 665 N N . ILE A 1 83 ? 2.371 -18.672 -21.203 1 97.25 83 ILE A N 1
ATOM 666 C CA . ILE A 1 83 ? 1.292 -18.453 -22.156 1 97.25 83 ILE A CA 1
ATOM 667 C C . ILE A 1 83 ? 1.373 -19.484 -23.281 1 97.25 83 ILE A C 1
ATOM 669 O O . ILE A 1 83 ? 2.184 -19.359 -24.203 1 97.25 83 ILE A O 1
ATOM 673 N N . PRO A 1 84 ? 0.493 -20.453 -23.234 1 97.06 84 PRO A N 1
ATOM 674 C CA . PRO A 1 84 ? 0.597 -21.594 -24.125 1 97.06 84 PRO A CA 1
ATOM 675 C C . PRO A 1 84 ? 0.072 -21.297 -25.531 1 97.06 84 PRO A C 1
ATOM 677 O O . PRO A 1 84 ? -0.519 -20.234 -25.766 1 97.06 84 PRO A O 1
ATOM 680 N N . SER A 1 85 ? 0.287 -22.234 -26.422 1 94.06 85 SER A N 1
ATOM 681 C CA . SER A 1 85 ? -0.168 -22.109 -27.797 1 94.06 85 SER A CA 1
ATOM 682 C C . SER A 1 85 ? -1.648 -22.438 -27.922 1 94.06 85 SER A C 1
ATOM 684 O O . SER A 1 85 ? -2.301 -22.047 -28.891 1 94.06 85 SER A O 1
ATOM 686 N N . PHE A 1 86 ? -2.109 -23.219 -26.969 1 94.25 86 PHE A N 1
ATOM 687 C CA . PHE A 1 86 ? -3.535 -23.531 -27 1 94.25 86 PHE A CA 1
ATOM 688 C C . PHE A 1 86 ? -4.078 -23.703 -25.578 1 94.25 86 PHE A C 1
ATOM 690 O O . PHE A 1 86 ? -3.32 -23.984 -24.641 1 94.25 86 PHE A O 1
ATOM 697 N N . LYS A 1 87 ? -5.332 -23.547 -25.5 1 95.75 87 LYS A N 1
ATOM 698 C CA . LYS A 1 87 ? -6.074 -23.672 -24.25 1 95.75 87 LYS A CA 1
ATOM 699 C C . LYS A 1 87 ? -7.25 -24.641 -24.391 1 95.75 87 LYS A C 1
ATOM 701 O O . LYS A 1 87 ? -7.77 -24.812 -25.5 1 95.75 87 LYS A O 1
ATOM 706 N N . ASP A 1 88 ? -7.57 -25.312 -23.344 1 96.69 88 ASP A N 1
ATOM 707 C CA . ASP A 1 88 ? -8.773 -26.141 -23.312 1 96.69 88 ASP A CA 1
ATOM 708 C C . ASP A 1 88 ? -9.445 -26.078 -21.953 1 96.69 88 ASP A C 1
ATOM 710 O O . ASP A 1 88 ? -9.047 -25.297 -21.094 1 96.69 88 ASP A O 1
ATOM 714 N N . ASN A 1 89 ? -10.453 -26.828 -21.734 1 95.19 89 ASN A N 1
ATOM 715 C CA . ASN A 1 89 ? -11.281 -26.703 -20.531 1 95.19 89 ASN A CA 1
ATOM 716 C C . ASN A 1 89 ? -10.625 -27.344 -19.312 1 95.19 89 ASN A C 1
ATOM 718 O O . ASN A 1 89 ? -11.039 -27.094 -18.188 1 95.19 89 ASN A O 1
ATOM 722 N N . ILE A 1 90 ? -9.578 -28.141 -19.531 1 95.12 90 ILE A N 1
ATOM 723 C CA . ILE A 1 90 ? -9.008 -28.875 -18.406 1 95.12 90 ILE A CA 1
ATOM 724 C C . ILE A 1 90 ? -7.527 -28.516 -18.25 1 95.12 90 ILE A C 1
ATOM 726 O O . ILE A 1 90 ? -6.781 -29.203 -17.562 1 95.12 90 ILE A O 1
ATOM 730 N N . ALA A 1 91 ? -7.023 -27.516 -18.969 1 97.19 91 ALA A N 1
ATOM 731 C CA . ALA A 1 91 ? -5.656 -27 -18.859 1 97.19 91 ALA A CA 1
ATOM 732 C C . ALA A 1 91 ? -4.641 -28.078 -19.203 1 97.19 91 ALA A C 1
ATOM 734 O O . ALA A 1 91 ? -3.623 -28.219 -18.516 1 97.19 91 ALA A O 1
ATOM 735 N N . SER A 1 92 ? -4.91 -28.812 -20.25 1 97.19 92 SER A N 1
ATOM 736 C CA . SER A 1 92 ? -4.059 -29.953 -20.547 1 97.19 92 SER A CA 1
ATOM 737 C C . SER A 1 92 ? -2.656 -29.516 -20.953 1 97.19 92 SER A C 1
ATOM 739 O O . SER A 1 92 ? -1.681 -30.219 -20.703 1 97.19 92 SER A O 1
ATOM 741 N N . SER A 1 93 ? -2.473 -28.391 -21.578 1 97 93 SER A N 1
ATOM 742 C CA . SER A 1 93 ? -1.162 -27.922 -22.016 1 97 93 SER A CA 1
ATOM 743 C C . SER A 1 93 ? -0.277 -27.578 -20.812 1 97 93 SER A C 1
ATOM 745 O O . SER A 1 93 ? 0.944 -27.484 -20.953 1 97 93 SER A O 1
ATOM 747 N N . ALA A 1 94 ? -0.872 -27.406 -19.641 1 97.5 94 ALA A N 1
ATOM 748 C CA . ALA A 1 94 ? -0.13 -27 -18.453 1 97.5 94 ALA A CA 1
ATOM 749 C C . ALA A 1 94 ? 0.716 -28.156 -17.922 1 97.5 94 ALA A C 1
ATOM 751 O O . ALA A 1 94 ? 1.701 -27.938 -17.203 1 97.5 94 ALA A O 1
ATOM 752 N N . TYR A 1 95 ? 0.308 -29.391 -18.219 1 97.44 95 TYR A N 1
ATOM 753 C CA . TYR A 1 95 ? 1.046 -30.5 -17.625 1 97.44 95 TYR A CA 1
ATOM 754 C C . TYR A 1 95 ? 1.652 -31.375 -18.703 1 97.44 95 TYR A C 1
ATOM 756 O O . TYR A 1 95 ? 2.082 -32.5 -18.438 1 97.44 95 TYR A O 1
ATOM 764 N N . GLN A 1 96 ? 1.655 -30.891 -19.922 1 97.19 96 GLN A N 1
ATOM 765 C CA . GLN A 1 96 ? 2.381 -31.594 -20.969 1 97.19 96 GLN A CA 1
ATOM 766 C C . GLN A 1 96 ? 3.885 -31.578 -20.703 1 97.19 96 GLN A C 1
ATOM 768 O O . GLN A 1 96 ? 4.426 -30.578 -20.219 1 97.19 96 GLN A O 1
ATOM 773 N N . LYS A 1 97 ? 4.527 -32.594 -21.094 1 96.75 97 LYS A N 1
ATOM 774 C CA . LYS A 1 97 ? 5.965 -32.719 -20.859 1 96.75 97 LYS A CA 1
ATOM 775 C C . LYS A 1 97 ? 6.742 -31.688 -21.672 1 96.75 97 LYS A C 1
ATOM 777 O O . LYS A 1 97 ? 7.84 -31.281 -21.281 1 96.75 97 LYS A O 1
ATOM 782 N N . ASP A 1 98 ? 6.125 -31.359 -22.766 1 96.69 98 ASP A N 1
ATOM 783 C CA . ASP A 1 98 ? 6.781 -30.375 -23.625 1 96.69 98 ASP A CA 1
ATOM 784 C C . ASP A 1 98 ? 6.031 -29.047 -23.625 1 96.69 98 ASP A C 1
ATOM 786 O O . ASP A 1 98 ? 5.992 -28.344 -24.641 1 96.69 98 ASP A O 1
ATOM 790 N N . GLY A 1 99 ? 5.363 -28.75 -22.594 1 97.38 99 GLY A N 1
ATOM 791 C CA . GLY A 1 99 ? 4.676 -27.469 -22.453 1 97.38 99 GLY A CA 1
ATOM 792 C C . GLY A 1 99 ? 5.621 -26.297 -22.359 1 97.38 99 GLY A C 1
ATOM 793 O O . GLY A 1 99 ? 6.832 -26.469 -22.219 1 97.38 99 GLY A O 1
ATOM 794 N N . VAL A 1 100 ? 5.098 -25.156 -22.453 1 97.94 100 VAL A N 1
ATOM 795 C CA . VAL A 1 100 ? 5.863 -23.906 -22.531 1 97.94 100 VAL A CA 1
ATOM 796 C C . VAL A 1 100 ? 6.73 -23.75 -21.281 1 97.94 100 VAL A C 1
ATOM 798 O O . VAL A 1 100 ? 7.914 -23.422 -21.375 1 97.94 100 VAL A O 1
ATOM 801 N N . ILE A 1 101 ? 6.152 -24.016 -20.109 1 98.44 101 ILE A N 1
ATOM 802 C CA . ILE A 1 101 ? 6.887 -23.859 -18.859 1 98.44 101 ILE A CA 1
ATOM 803 C C . ILE A 1 101 ? 7.895 -24.984 -18.703 1 98.44 101 ILE A C 1
ATOM 805 O O . ILE A 1 101 ? 9.031 -24.766 -18.281 1 98.44 101 ILE A O 1
ATOM 809 N N . GLN A 1 102 ? 7.508 -26.234 -19.062 1 98.62 102 GLN A N 1
ATOM 810 C CA . GLN A 1 102 ? 8.398 -27.391 -18.969 1 98.62 102 GLN A CA 1
ATOM 811 C C . GLN A 1 102 ? 9.633 -27.203 -19.844 1 98.62 102 GLN A C 1
ATOM 813 O O . GLN A 1 102 ? 10.758 -27.406 -19.391 1 98.62 102 GLN A O 1
ATOM 818 N N . ARG A 1 103 ? 9.398 -26.797 -21.047 1 98.56 103 ARG A N 1
ATOM 819 C CA . ARG A 1 103 ? 10.516 -26.547 -21.953 1 98.56 103 ARG A CA 1
ATOM 820 C C . ARG A 1 103 ? 11.414 -25.438 -21.406 1 98.56 103 ARG A C 1
ATOM 822 O O . ARG A 1 103 ? 12.641 -25.516 -21.516 1 98.56 103 ARG A O 1
ATOM 829 N N . SER A 1 104 ? 10.805 -24.391 -20.906 1 98.75 104 SER A N 1
ATOM 830 C CA . SER A 1 104 ? 11.555 -23.266 -20.359 1 98.75 104 SER A CA 1
ATOM 831 C C . SER A 1 104 ? 12.391 -23.688 -19.156 1 98.75 104 SER A C 1
ATOM 833 O O . SER A 1 104 ? 13.547 -23.281 -19.016 1 98.75 104 SER A O 1
ATOM 835 N N . LEU A 1 105 ? 11.789 -24.469 -18.25 1 98.75 105 LEU A N 1
ATOM 836 C CA . LEU A 1 105 ? 12.484 -24.969 -17.062 1 98.75 105 LEU A CA 1
ATOM 837 C C . LEU A 1 105 ? 13.688 -25.828 -17.453 1 98.75 105 LEU A C 1
ATOM 839 O O . LEU A 1 105 ? 14.781 -25.641 -16.922 1 98.75 105 LEU A O 1
ATOM 843 N N . LYS A 1 106 ? 13.469 -26.734 -18.359 1 98.44 106 LYS A N 1
ATOM 844 C CA . LYS A 1 106 ? 14.555 -27.594 -18.812 1 98.44 106 LYS A CA 1
ATOM 845 C C . LYS A 1 106 ? 15.703 -26.781 -19.391 1 98.44 106 LYS A C 1
ATOM 847 O O . LYS A 1 106 ? 16.859 -27 -19.047 1 98.44 106 LYS A O 1
ATOM 852 N N . LEU A 1 107 ? 15.32 -25.859 -20.234 1 98.31 107 LEU A N 1
ATOM 853 C CA . LEU A 1 107 ? 16.297 -25 -20.891 1 98.31 107 LEU A CA 1
ATOM 854 C C . LEU A 1 107 ? 17.125 -24.234 -19.859 1 98.31 107 LEU A C 1
ATOM 856 O O . LEU A 1 107 ? 18.359 -24.203 -19.953 1 98.31 107 LEU A O 1
ATOM 860 N N . LEU A 1 108 ? 16.469 -23.594 -18.891 1 98.62 108 LEU A N 1
ATOM 861 C CA . LEU A 1 108 ? 17.156 -22.781 -17.906 1 98.62 108 LEU A CA 1
ATOM 862 C C . LEU A 1 108 ? 17.953 -23.641 -16.938 1 98.62 108 LEU A C 1
ATOM 864 O O . LEU A 1 108 ? 19.047 -23.25 -16.5 1 98.62 108 LEU A O 1
ATOM 868 N N . LYS A 1 109 ? 17.422 -24.844 -16.594 1 98.06 109 LYS A N 1
ATOM 869 C CA . LYS A 1 109 ? 18.141 -25.766 -15.727 1 98.06 109 LYS A CA 1
ATOM 870 C C . LYS A 1 109 ? 19.438 -26.234 -16.391 1 98.06 109 LYS A C 1
ATOM 872 O O . LYS A 1 109 ? 20.484 -26.328 -15.727 1 98.06 109 LYS A O 1
ATOM 877 N N . GLU A 1 110 ? 19.344 -26.531 -17.625 1 97.81 110 GLU A N 1
ATOM 878 C CA . GLU A 1 110 ? 20.516 -26.969 -18.391 1 97.81 110 GLU A CA 1
ATOM 879 C C . GLU A 1 110 ? 21.562 -25.859 -18.484 1 97.81 110 GLU A C 1
ATOM 881 O O . GLU A 1 110 ? 22.766 -26.109 -18.453 1 97.81 110 GLU A O 1
ATOM 886 N N . THR A 1 111 ? 21.094 -24.672 -18.641 1 98.06 111 THR A N 1
ATOM 887 C CA . THR A 1 111 ? 21.969 -23.531 -18.891 1 98.06 111 THR A CA 1
ATOM 888 C C . THR A 1 111 ? 22.609 -23.031 -17.594 1 98.06 111 THR A C 1
ATOM 890 O O . THR A 1 111 ? 23.797 -22.719 -17.562 1 98.06 111 THR A O 1
ATOM 893 N N . PHE A 1 112 ? 21.812 -22.953 -16.5 1 98 112 PHE A N 1
ATOM 894 C CA . PHE A 1 112 ? 22.281 -22.25 -15.305 1 98 112 PHE A CA 1
ATOM 895 C C . PHE A 1 112 ? 22.5 -23.219 -14.156 1 98 112 PHE A C 1
ATOM 897 O O . PHE A 1 112 ? 23.172 -22.891 -13.172 1 98 112 PHE A O 1
ATOM 904 N N . GLY A 1 113 ? 21.969 -24.406 -14.25 1 96.19 113 GLY A N 1
ATOM 905 C CA . GLY A 1 113 ? 22.109 -25.391 -13.18 1 96.19 113 GLY A CA 1
ATOM 906 C C . GLY A 1 113 ? 21.609 -24.875 -11.844 1 96.19 113 GLY A C 1
ATOM 907 O O . GLY A 1 113 ? 20.484 -24.359 -11.742 1 96.19 113 GLY A O 1
ATOM 908 N N . ASP A 1 114 ? 22.516 -24.906 -10.867 1 95.38 114 ASP A N 1
ATOM 909 C CA . ASP A 1 114 ? 22.125 -24.562 -9.508 1 95.38 114 ASP A CA 1
ATOM 910 C C . ASP A 1 114 ? 22.438 -23.109 -9.195 1 95.38 114 ASP A C 1
ATOM 912 O O . ASP A 1 114 ? 22.281 -22.656 -8.055 1 95.38 114 ASP A O 1
ATOM 916 N N . LYS A 1 115 ? 22.797 -22.375 -10.172 1 97.44 115 LYS A N 1
ATOM 917 C CA . LYS A 1 115 ? 23.141 -20.984 -9.969 1 97.44 115 LYS A CA 1
ATOM 918 C C . LYS A 1 115 ? 21.891 -20.141 -9.688 1 97.44 115 LYS A C 1
ATOM 920 O O . LYS A 1 115 ? 21.984 -19.094 -9.023 1 97.44 115 LYS A O 1
ATOM 925 N N . ILE A 1 116 ? 20.797 -20.625 -10.234 1 97.62 116 ILE A N 1
ATOM 926 C CA . ILE A 1 116 ? 19.547 -19.891 -10.008 1 97.62 116 ILE A CA 1
ATOM 927 C C . ILE A 1 116 ? 18.484 -20.859 -9.484 1 97.62 116 ILE A C 1
ATOM 929 O O . ILE A 1 116 ? 18.531 -22.062 -9.758 1 97.62 116 ILE A O 1
ATOM 933 N N . LEU A 1 117 ? 17.672 -20.281 -8.625 1 98.44 117 LEU A N 1
ATOM 934 C CA . LEU A 1 117 ? 16.5 -21.016 -8.172 1 98.44 117 LEU A CA 1
ATOM 935 C C . LEU A 1 117 ? 15.328 -20.812 -9.125 1 98.44 117 LEU A C 1
ATOM 937 O O . LEU A 1 117 ? 14.969 -19.672 -9.438 1 98.44 117 LEU A O 1
ATOM 941 N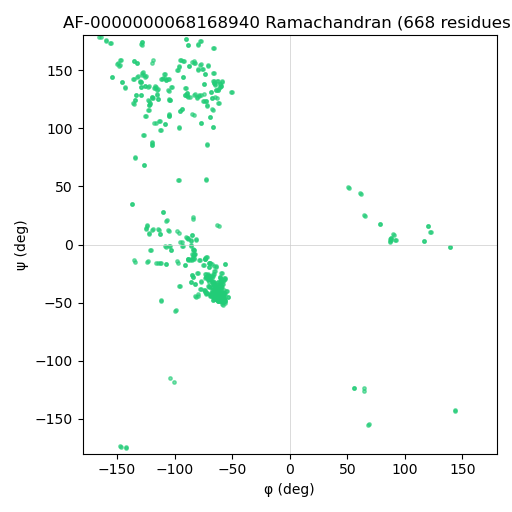 N . LEU A 1 118 ? 14.734 -21.906 -9.602 1 98.81 118 LEU A N 1
ATOM 942 C CA . LEU A 1 118 ? 13.664 -21.844 -10.586 1 98.81 118 LEU A CA 1
ATOM 943 C C . LEU A 1 118 ? 12.312 -22.125 -9.938 1 98.81 118 LEU A C 1
ATOM 945 O O . LEU A 1 118 ? 12.062 -23.25 -9.484 1 98.81 118 LEU A O 1
ATOM 949 N N . PHE A 1 119 ? 11.484 -21.078 -9.867 1 98.81 119 PHE A N 1
ATOM 950 C CA . PHE A 1 119 ? 10.094 -21.219 -9.453 1 98.81 119 PHE A CA 1
ATOM 951 C C . PHE A 1 119 ? 9.188 -21.406 -10.656 1 98.81 119 PHE A C 1
ATOM 953 O O . PHE A 1 119 ? 9.422 -20.812 -11.719 1 98.81 119 PHE A O 1
ATOM 960 N N . ALA A 1 120 ? 8.188 -22.203 -10.508 1 98.75 120 ALA A N 1
ATOM 961 C CA . ALA A 1 120 ? 7.168 -22.359 -11.539 1 98.75 120 ALA A CA 1
ATOM 962 C C . ALA A 1 120 ? 5.785 -22.016 -11 1 98.75 120 ALA A C 1
ATOM 964 O O . ALA A 1 120 ? 5.336 -22.594 -10.008 1 98.75 120 ALA A O 1
ATOM 965 N N . ASP A 1 121 ? 5.188 -21.062 -11.625 1 98.56 121 ASP A N 1
ATOM 966 C CA . ASP A 1 121 ? 3.783 -20.844 -11.297 1 98.56 121 ASP A CA 1
ATOM 967 C C . ASP A 1 121 ? 2.932 -22.062 -11.672 1 98.56 121 ASP A C 1
ATOM 969 O O . ASP A 1 121 ? 2.992 -22.547 -12.805 1 98.56 121 ASP A O 1
ATOM 973 N N . GLU A 1 122 ? 2.234 -22.531 -10.773 1 98.56 122 GLU A N 1
ATOM 974 C CA . GLU A 1 122 ? 1.336 -23.656 -10.984 1 98.56 122 GLU A CA 1
ATOM 975 C C . GLU A 1 122 ? -0.124 -23.234 -10.844 1 98.56 122 GLU A C 1
ATOM 977 O O . GLU A 1 122 ? -0.583 -22.938 -9.734 1 98.56 122 GLU A O 1
ATOM 982 N N . CYS A 1 123 ? -0.808 -23.141 -11.891 1 97.38 123 CYS A N 1
ATOM 983 C CA . CYS A 1 123 ? -2.229 -22.812 -11.93 1 97.38 123 CYS A CA 1
ATOM 984 C C . CYS A 1 123 ? -2.854 -23.266 -13.25 1 97.38 123 CYS A C 1
ATOM 986 O O . CYS A 1 123 ? -2.16 -23.781 -14.125 1 97.38 123 CYS A O 1
ATOM 988 N N . THR A 1 124 ? -4.141 -23.125 -13.406 1 97 124 THR A N 1
ATOM 989 C CA . THR A 1 124 ? -4.828 -23.562 -14.617 1 97 124 THR A CA 1
ATOM 990 C C . THR A 1 124 ? -5.246 -22.359 -15.461 1 97 124 THR A C 1
ATOM 992 O O . THR A 1 124 ? -5.555 -22.5 -16.641 1 97 124 THR A O 1
ATOM 995 N N . ASP A 1 125 ? -5.262 -21.188 -14.906 1 94.81 125 ASP A N 1
ATOM 996 C CA . ASP A 1 125 ? -5.961 -20.062 -15.508 1 94.81 125 ASP A CA 1
ATOM 997 C C . ASP A 1 125 ? -5.305 -19.656 -16.828 1 94.81 125 ASP A C 1
ATOM 999 O O . ASP A 1 125 ? -5.988 -19.219 -17.75 1 94.81 125 ASP A O 1
ATOM 1003 N N . GLU A 1 126 ? -4.023 -19.75 -16.938 1 95.69 126 GLU A N 1
ATOM 1004 C CA . GLU A 1 126 ? -3.328 -19.406 -18.172 1 95.69 126 GLU A CA 1
ATOM 1005 C C . GLU A 1 126 ? -3.582 -20.453 -19.266 1 95.69 126 GLU A C 1
ATOM 1007 O O . GLU A 1 126 ? -3.344 -20.203 -20.438 1 95.69 126 GLU A O 1
ATOM 1012 N N . TYR A 1 127 ? -4.184 -21.609 -18.922 1 96.81 127 TYR A N 1
ATOM 1013 C CA . TYR A 1 127 ? -4.195 -22.766 -19.812 1 96.81 127 TYR A CA 1
ATOM 1014 C C . TYR A 1 127 ? -5.621 -23.219 -20.094 1 96.81 127 TYR A C 1
ATOM 1016 O O . TYR A 1 127 ? -5.852 -24.016 -21 1 96.81 127 TYR A O 1
ATOM 1024 N N . THR A 1 128 ? -6.492 -22.719 -19.312 1 95.75 128 THR A N 1
ATOM 1025 C CA . THR A 1 128 ? -7.891 -23.047 -19.562 1 95.75 128 THR A CA 1
ATOM 1026 C C . THR A 1 128 ? -8.508 -22.078 -20.547 1 95.75 128 THR A C 1
ATOM 1028 O O . THR A 1 128 ? -8.133 -20.891 -20.594 1 95.75 128 THR A O 1
ATOM 1031 N N . SER A 1 129 ? -9.523 -22.516 -21.266 1 94.31 129 SER A N 1
ATOM 1032 C CA . SER A 1 129 ? -10.242 -21.672 -22.219 1 94.31 129 SER A CA 1
ATOM 1033 C C . SER A 1 129 ? -11.086 -20.625 -21.484 1 94.31 129 SER A C 1
ATOM 1035 O O . SER A 1 129 ? -11.305 -19.531 -22.016 1 94.31 129 SER A O 1
ATOM 1037 N N . HIS A 1 130 ? -11.445 -20.969 -20.297 1 93.5 130 HIS A N 1
ATOM 1038 C CA . HIS A 1 130 ? -12.352 -20.094 -19.562 1 93.5 130 HIS A CA 1
ATOM 1039 C C . HIS A 1 130 ? -11.586 -19.188 -18.609 1 93.5 130 HIS A C 1
ATOM 1041 O O . HIS A 1 130 ? -12.156 -18.25 -18.047 1 93.5 130 HIS A O 1
ATOM 1047 N N . GLY A 1 131 ? -10.352 -19.469 -18.312 1 94.06 131 GLY A N 1
ATOM 1048 C CA . GLY A 1 131 ? -9.492 -18.531 -17.594 1 94.06 131 GLY A CA 1
ATOM 1049 C C . GLY A 1 131 ? -9.594 -18.656 -16.094 1 94.06 131 GLY A C 1
ATOM 1050 O O . GLY A 1 131 ? -9 -17.875 -15.352 1 94.06 131 GLY A O 1
ATOM 1051 N N . HIS A 1 132 ? -10.352 -19.609 -15.555 1 94.94 132 HIS A N 1
ATOM 1052 C CA . HIS A 1 132 ? -10.469 -19.812 -14.117 1 94.94 132 HIS A CA 1
ATOM 1053 C C . HIS A 1 132 ? -9.32 -20.656 -13.578 1 94.94 132 HIS A C 1
ATOM 1055 O O . HIS A 1 132 ? -8.727 -21.438 -14.312 1 94.94 132 HIS A O 1
ATOM 1061 N N . CYS A 1 133 ? -9.039 -20.547 -12.289 1 95.44 133 CYS A N 1
ATOM 1062 C CA . CYS A 1 133 ? -7.945 -21.25 -11.633 1 95.44 133 CYS A CA 1
ATOM 1063 C C . CYS A 1 133 ? -8.359 -22.656 -11.234 1 95.44 133 CYS A C 1
ATOM 1065 O O . CYS A 1 133 ? -7.859 -23.203 -10.25 1 95.44 133 CYS A O 1
ATOM 1067 N N . GLY A 1 134 ? -9.359 -23.188 -11.859 1 95.81 134 GLY A N 1
ATOM 1068 C CA . GLY A 1 134 ? -9.867 -24.516 -11.594 1 95.81 134 GLY A CA 1
ATOM 1069 C C . GLY A 1 134 ? -10.773 -25.047 -12.688 1 95.81 134 GLY A C 1
ATOM 1070 O O . GLY A 1 134 ? -11 -24.359 -13.688 1 95.81 134 GLY A O 1
ATOM 1071 N N . ILE A 1 135 ? -11.211 -26.25 -12.469 1 96.38 135 ILE A N 1
ATOM 1072 C CA . ILE A 1 135 ? -12.102 -26.906 -13.422 1 96.38 135 ILE A CA 1
ATOM 1073 C C . ILE A 1 135 ? -13.523 -26.391 -13.242 1 96.38 135 ILE A C 1
ATOM 1075 O O . ILE A 1 135 ? -14.031 -26.312 -12.117 1 96.38 135 ILE A O 1
ATOM 1079 N N . VAL A 1 136 ? -14.102 -25.969 -14.344 1 96.25 136 VAL A N 1
ATOM 1080 C CA . VAL A 1 136 ? -15.477 -25.453 -14.32 1 96.25 136 VAL A CA 1
ATOM 1081 C C . VAL A 1 136 ? -16.453 -26.609 -14.531 1 96.25 136 VAL A C 1
ATOM 1083 O O . VAL A 1 136 ? -16.266 -27.438 -15.43 1 96.25 136 VAL A O 1
ATOM 1086 N N . ASN A 1 137 ? -17.344 -26.688 -13.688 1 95.75 137 ASN A N 1
ATOM 1087 C CA . ASN A 1 137 ? -18.438 -27.641 -13.805 1 95.75 137 ASN A CA 1
ATOM 1088 C C . ASN A 1 137 ? -19.797 -26.969 -13.641 1 95.75 137 ASN A C 1
ATOM 1090 O O . ASN A 1 137 ? -19.859 -25.766 -13.359 1 95.75 137 ASN A O 1
ATOM 1094 N N . TYR A 1 138 ? -20.844 -27.75 -13.898 1 93.94 138 TYR A N 1
ATOM 1095 C CA . TYR A 1 138 ? -22.156 -27.125 -13.938 1 93.94 138 TYR A CA 1
ATOM 1096 C C . TYR A 1 138 ? -23.156 -27.891 -13.07 1 93.94 138 TYR A C 1
ATOM 1098 O O . TYR A 1 138 ? -23.109 -29.125 -13.016 1 93.94 138 TYR A O 1
ATOM 1106 N N . ARG A 1 139 ? -23.984 -27.203 -12.375 1 93.31 139 ARG A N 1
ATOM 1107 C CA . ARG A 1 139 ? -25.219 -27.672 -11.773 1 93.31 139 ARG A CA 1
ATOM 1108 C C . ARG A 1 139 ? -26.438 -27.031 -12.445 1 93.31 139 ARG A C 1
ATOM 1110 O O . ARG A 1 139 ? -26.781 -25.891 -12.148 1 93.31 139 ARG A O 1
ATOM 1117 N N . GLY A 1 140 ? -27.031 -27.719 -13.32 1 90.44 140 GLY A N 1
ATOM 1118 C CA . GLY A 1 140 ? -28 -27.062 -14.188 1 90.44 140 GLY A CA 1
ATOM 1119 C C . GLY A 1 140 ? -27.375 -26 -15.086 1 90.44 140 GLY A C 1
ATOM 1120 O O . GLY A 1 140 ? -26.453 -26.297 -15.859 1 90.44 140 GLY A O 1
ATOM 1121 N N . LYS A 1 141 ? -27.906 -24.859 -15.008 1 87 141 LYS A N 1
ATOM 1122 C CA . LYS A 1 141 ? -27.422 -23.766 -15.836 1 87 141 LYS A CA 1
ATOM 1123 C C . LYS A 1 141 ? -26.375 -22.938 -15.102 1 87 141 LYS A C 1
ATOM 1125 O O . LYS A 1 141 ? -25.766 -22.016 -15.68 1 87 141 LYS A O 1
ATOM 1130 N N . GLN A 1 142 ? -26.016 -23.297 -13.891 1 91.5 142 GLN A N 1
ATOM 1131 C CA . GLN A 1 142 ? -25.094 -22.516 -13.062 1 91.5 142 GLN A CA 1
ATOM 1132 C C . GLN A 1 142 ? -23.719 -23.156 -13.016 1 91.5 142 GLN A C 1
ATOM 1134 O O . GLN A 1 142 ? -23.578 -24.344 -12.68 1 91.5 142 GLN A O 1
ATOM 1139 N N . TYR A 1 143 ? -22.766 -22.375 -13.383 1 93.31 143 TYR A N 1
ATOM 1140 C CA . TYR A 1 143 ? -21.406 -22.906 -13.328 1 93.31 143 TYR A CA 1
ATOM 1141 C C . TYR A 1 143 ? -20.844 -22.797 -11.922 1 93.31 143 TYR A C 1
ATOM 1143 O O . TYR A 1 143 ? -21.297 -21.984 -11.117 1 93.31 143 TYR A O 1
ATOM 1151 N N . TYR A 1 144 ? -19.906 -23.594 -11.562 1 93.69 144 TYR A N 1
ATOM 1152 C CA . TYR A 1 144 ? -19.109 -23.469 -10.352 1 93.69 144 TYR A CA 1
ATOM 1153 C C . TYR A 1 144 ? -17.703 -24.031 -10.57 1 93.69 144 TYR A C 1
ATOM 1155 O O . TYR A 1 144 ? -17.469 -24.797 -11.508 1 93.69 144 TYR A O 1
ATOM 1163 N N . ILE A 1 145 ? -16.766 -23.578 -9.797 1 96.12 145 ILE A N 1
ATOM 1164 C CA . ILE A 1 145 ? -15.414 -24.109 -9.828 1 96.12 145 ILE A CA 1
ATOM 1165 C C . ILE A 1 145 ? -15.328 -25.344 -8.945 1 96.12 145 ILE A C 1
ATOM 1167 O O . ILE A 1 145 ? -15.469 -25.266 -7.723 1 96.12 145 ILE A O 1
ATOM 1171 N N . ASP A 1 146 ? -15.133 -26.438 -9.562 1 96.62 146 ASP A N 1
ATOM 1172 C CA . ASP A 1 146 ? -15.07 -27.719 -8.867 1 96.62 146 ASP A CA 1
ATOM 1173 C C . ASP A 1 146 ? -13.719 -27.891 -8.164 1 96.62 146 ASP A C 1
ATOM 1175 O O . ASP A 1 146 ? -12.719 -28.219 -8.812 1 96.62 146 ASP A O 1
ATOM 1179 N N . ASN A 1 147 ? -13.734 -27.734 -6.844 1 97.38 147 ASN A N 1
ATOM 1180 C CA . ASN A 1 147 ? -12.508 -27.75 -6.051 1 97.38 147 ASN A CA 1
ATOM 1181 C C . ASN A 1 147 ? -11.789 -29.094 -6.172 1 97.38 147 ASN A C 1
ATOM 1183 O O . ASN A 1 147 ? -10.602 -29.141 -6.488 1 97.38 147 ASN A O 1
ATOM 1187 N N . ASP A 1 148 ? -12.492 -30.188 -6.004 1 97.25 148 ASP A N 1
ATOM 1188 C CA . ASP A 1 148 ? -11.891 -31.516 -5.902 1 97.25 148 ASP A CA 1
ATOM 1189 C C . ASP A 1 148 ? -11.352 -31.969 -7.258 1 97.25 148 ASP A C 1
ATOM 1191 O O . ASP A 1 148 ? -10.273 -32.562 -7.332 1 97.25 148 ASP A O 1
ATOM 1195 N N . GLU A 1 149 ? -12.086 -31.734 -8.312 1 97.25 149 GLU A N 1
ATOM 1196 C CA . GLU A 1 149 ? -11.602 -32.094 -9.641 1 97.25 149 GLU A CA 1
ATOM 1197 C C . GLU A 1 149 ? -10.375 -31.25 -10.008 1 97.25 149 GLU A C 1
ATOM 1199 O O . GLU A 1 149 ? -9.477 -31.734 -10.711 1 97.25 149 GLU A O 1
ATOM 1204 N N . SER A 1 150 ? -10.367 -30.016 -9.555 1 98.06 150 SER A N 1
ATOM 1205 C CA . SER A 1 150 ? -9.242 -29.141 -9.836 1 98.06 150 SER A CA 1
ATOM 1206 C C . SER A 1 150 ? -7.957 -29.672 -9.211 1 98.06 150 SER A C 1
ATOM 1208 O O . SER A 1 150 ? -6.879 -29.531 -9.789 1 98.06 150 SER A O 1
ATOM 1210 N N . LEU A 1 151 ? -8.07 -30.281 -7.996 1 98.44 151 LEU A N 1
ATOM 1211 C CA . LEU A 1 151 ? -6.898 -30.75 -7.277 1 98.44 151 LEU A CA 1
ATOM 1212 C C . LEU A 1 151 ? -6.121 -31.766 -8.117 1 98.44 151 LEU A C 1
ATOM 1214 O O . LEU A 1 151 ? -4.891 -31.781 -8.102 1 98.44 151 LEU A O 1
ATOM 1218 N N . LYS A 1 152 ? -6.816 -32.594 -8.852 1 98.12 152 LYS A N 1
ATOM 1219 C CA . LYS A 1 152 ? -6.191 -33.594 -9.68 1 98.12 152 LYS A CA 1
ATOM 1220 C C . LYS A 1 152 ? -5.332 -32.969 -10.773 1 98.12 152 LYS A C 1
ATOM 1222 O O . LYS A 1 152 ? -4.207 -33.406 -11.023 1 98.12 152 LYS A O 1
ATOM 1227 N N . VAL A 1 153 ? -5.895 -31.984 -11.359 1 98.31 153 VAL A N 1
ATOM 1228 C CA . VAL A 1 153 ? -5.207 -31.297 -12.453 1 98.31 153 VAL A CA 1
ATOM 1229 C C . VAL A 1 153 ? -4.004 -30.531 -11.906 1 98.31 153 VAL A C 1
ATOM 1231 O O . VAL A 1 153 ? -2.914 -30.578 -12.484 1 98.31 153 VAL A O 1
ATOM 1234 N N . HIS A 1 154 ? -4.207 -29.844 -10.781 1 98.69 154 HIS A N 1
ATOM 1235 C CA . HIS A 1 154 ? -3.119 -29.094 -10.164 1 98.69 154 HIS A CA 1
ATOM 1236 C C . HIS A 1 154 ? -1.948 -30 -9.812 1 98.69 154 HIS A C 1
ATOM 1238 O O . HIS A 1 154 ? -0.788 -29.641 -10.016 1 98.69 154 HIS A O 1
ATOM 1244 N N . ALA A 1 155 ? -2.254 -31.172 -9.281 1 98.69 155 ALA A N 1
ATOM 1245 C CA . ALA A 1 155 ? -1.217 -32.125 -8.914 1 98.69 155 ALA A CA 1
ATOM 1246 C C . ALA A 1 155 ? -0.431 -32.594 -10.141 1 98.69 155 ALA A C 1
ATOM 1248 O O . ALA A 1 155 ? 0.794 -32.719 -10.086 1 98.69 155 ALA A O 1
ATOM 1249 N N . LYS A 1 156 ? -1.11 -32.812 -11.242 1 98.69 156 LYS A N 1
ATOM 1250 C CA . LYS A 1 156 ? -0.461 -33.219 -12.484 1 98.69 156 LYS A CA 1
ATOM 1251 C C . LYS A 1 156 ? 0.481 -32.125 -13 1 98.69 156 LYS A C 1
ATOM 1253 O O . LYS A 1 156 ? 1.589 -32.438 -13.453 1 98.69 156 LYS A O 1
ATOM 1258 N N . ILE A 1 157 ? 0.01 -30.938 -12.953 1 98.81 157 ILE A N 1
ATOM 1259 C CA . ILE A 1 157 ? 0.814 -29.812 -13.414 1 98.81 157 ILE A CA 1
ATOM 1260 C C . ILE A 1 157 ? 2.088 -29.703 -12.578 1 98.81 157 ILE A C 1
ATOM 1262 O O . ILE A 1 157 ? 3.189 -29.609 -13.125 1 98.81 157 ILE A O 1
ATOM 1266 N N . ALA A 1 158 ? 1.922 -29.781 -11.266 1 98.81 158 ALA A N 1
ATOM 1267 C CA . ALA A 1 158 ? 3.053 -29.656 -10.352 1 98.81 158 ALA A CA 1
ATOM 1268 C C . ALA A 1 158 ? 4.094 -30.734 -10.625 1 98.81 158 ALA A C 1
ATOM 1270 O O . ALA A 1 158 ? 5.293 -30.453 -10.672 1 98.81 158 ALA A O 1
ATOM 1271 N N . LEU A 1 159 ? 3.611 -31.969 -10.797 1 98.81 159 LEU A N 1
ATOM 1272 C CA . LEU A 1 159 ? 4.527 -33.062 -11.062 1 98.81 159 LEU A CA 1
ATOM 1273 C C . LEU A 1 159 ? 5.293 -32.844 -12.359 1 98.81 159 LEU A C 1
ATOM 1275 O O . LEU A 1 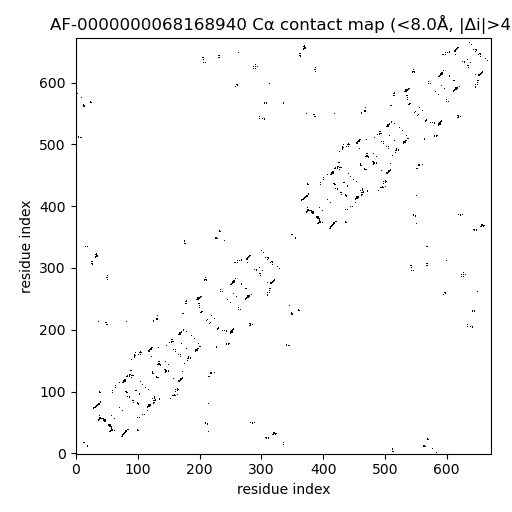159 ? 6.512 -33.031 -12.414 1 98.81 159 LEU A O 1
ATOM 1279 N N . SER A 1 160 ? 4.59 -32.469 -13.375 1 98.81 160 SER A N 1
ATOM 1280 C CA . SER A 1 160 ? 5.199 -32.188 -14.68 1 98.81 160 SER A CA 1
ATOM 1281 C C . SER A 1 160 ? 6.27 -31.109 -14.578 1 98.81 160 SER A C 1
ATOM 1283 O O . SER A 1 160 ? 7.332 -31.219 -15.188 1 98.81 160 SER A O 1
ATOM 1285 N N . GLN A 1 161 ? 5.973 -30.062 -13.836 1 98.81 161 GLN A N 1
ATOM 1286 C CA . GLN A 1 161 ? 6.914 -28.953 -13.648 1 98.81 161 GLN A CA 1
ATOM 1287 C C . GLN A 1 161 ? 8.141 -29.406 -12.867 1 98.81 161 GLN A C 1
ATOM 1289 O O . GLN A 1 161 ? 9.266 -29.031 -13.195 1 98.81 161 GLN A O 1
ATOM 1294 N N . ALA A 1 162 ? 7.898 -30.188 -11.836 1 98.75 162 ALA A N 1
ATOM 1295 C CA . ALA A 1 162 ? 9.008 -30.719 -11.047 1 98.75 162 ALA A CA 1
ATOM 1296 C C . ALA A 1 162 ? 9.906 -31.609 -11.906 1 98.75 162 ALA A C 1
ATOM 1298 O O . ALA A 1 162 ? 11.133 -31.484 -11.844 1 98.75 162 ALA A O 1
ATOM 1299 N N . GLU A 1 163 ? 9.297 -32.438 -12.695 1 98.62 163 GLU A N 1
ATOM 1300 C CA . GLU A 1 163 ? 10.047 -33.312 -13.594 1 98.62 163 GLU A CA 1
ATOM 1301 C C . GLU A 1 163 ? 10.906 -32.5 -14.562 1 98.62 163 GLU A C 1
ATOM 1303 O O . GLU A 1 163 ? 11.984 -32.969 -14.961 1 98.62 163 GLU A O 1
ATOM 1308 N N . ALA A 1 164 ? 10.406 -31.359 -14.875 1 98.56 164 ALA A N 1
ATOM 1309 C CA . ALA A 1 164 ? 11.086 -30.516 -15.852 1 98.56 164 ALA A CA 1
ATOM 1310 C C . ALA A 1 164 ? 12.203 -29.703 -15.195 1 98.56 164 ALA A C 1
ATOM 1312 O O . ALA A 1 164 ? 12.984 -29.047 -15.883 1 98.56 164 ALA A O 1
ATOM 1313 N N . GLY A 1 165 ? 12.25 -29.688 -13.867 1 98 165 GLY A N 1
ATOM 1314 C CA . GLY A 1 165 ? 13.414 -29.078 -13.234 1 98 165 GLY A CA 1
ATOM 1315 C C . GLY A 1 165 ? 13.055 -27.938 -12.297 1 98 165 GLY A C 1
ATOM 1316 O O . GLY A 1 165 ? 13.938 -27.234 -11.805 1 98 165 GLY A O 1
ATOM 1317 N N . ALA A 1 166 ? 11.781 -27.75 -11.977 1 98.62 166 ALA A N 1
ATOM 1318 C CA . ALA A 1 166 ? 11.398 -26.719 -11.023 1 98.62 166 ALA A CA 1
ATOM 1319 C C . ALA A 1 166 ? 11.977 -27.016 -9.641 1 98.62 166 ALA A C 1
ATOM 1321 O O . ALA A 1 166 ? 11.883 -28.141 -9.148 1 98.62 166 ALA A O 1
ATOM 1322 N N . ASP A 1 167 ? 12.586 -25.984 -9.008 1 98.62 167 ASP A N 1
ATOM 1323 C CA . ASP A 1 167 ? 13.031 -26.109 -7.625 1 98.62 167 ASP A CA 1
ATOM 1324 C C . ASP A 1 167 ? 11.867 -25.875 -6.656 1 98.62 167 ASP A C 1
ATOM 1326 O O . ASP A 1 167 ? 11.844 -26.438 -5.562 1 98.62 167 ASP A O 1
ATOM 1330 N N . VAL A 1 168 ? 10.984 -25 -7.035 1 98.81 168 VAL A N 1
ATOM 1331 C CA . VAL A 1 168 ? 9.852 -24.609 -6.199 1 98.81 168 VAL A CA 1
ATOM 1332 C C . VAL A 1 168 ? 8.57 -24.594 -7.035 1 98.81 168 VAL A C 1
ATOM 1334 O O . VAL A 1 168 ? 8.516 -23.953 -8.086 1 98.81 168 VAL A O 1
ATOM 1337 N N . ILE A 1 169 ? 7.609 -25.312 -6.598 1 98.88 169 ILE A N 1
ATOM 1338 C CA . ILE A 1 169 ? 6.262 -25.219 -7.156 1 98.88 169 ILE A CA 1
ATOM 1339 C C . ILE A 1 169 ? 5.461 -24.156 -6.41 1 98.88 169 ILE A C 1
ATOM 1341 O O . ILE A 1 169 ? 5.441 -24.141 -5.176 1 98.88 169 ILE A O 1
ATOM 1345 N N . ALA A 1 170 ? 4.832 -23.25 -7.168 1 98.88 170 ALA A N 1
ATOM 1346 C CA . ALA A 1 170 ? 4.082 -22.172 -6.543 1 98.88 170 ALA A CA 1
ATOM 1347 C C . ALA A 1 170 ? 2.607 -22.219 -6.941 1 98.88 170 ALA A C 1
ATOM 1349 O O . ALA A 1 170 ? 2.188 -21.547 -7.883 1 98.88 170 ALA A O 1
ATOM 1350 N N . PRO A 1 171 ? 1.815 -22.984 -6.238 1 98.62 171 PRO A N 1
ATOM 1351 C CA . PRO A 1 171 ? 0.391 -23.094 -6.566 1 98.62 171 PRO A CA 1
ATOM 1352 C C . PRO A 1 171 ? -0.39 -21.828 -6.219 1 98.62 171 PRO A C 1
ATOM 1354 O O . PRO A 1 171 ? -0.531 -21.484 -5.043 1 98.62 171 PRO A O 1
ATOM 1357 N N . SER A 1 172 ? -0.993 -21.219 -7.188 1 97.5 172 SER A N 1
ATOM 1358 C CA . SER A 1 172 ? -1.578 -19.906 -6.988 1 97.5 172 SER A CA 1
ATOM 1359 C C . SER A 1 172 ? -3.098 -19.953 -7.113 1 97.5 172 SER A C 1
ATOM 1361 O O . SER A 1 172 ? -3.754 -18.906 -7.145 1 97.5 172 SER A O 1
ATOM 1363 N N . SER A 1 173 ? -3.766 -21.109 -7.113 1 96.25 173 SER A N 1
ATOM 1364 C CA . SER A 1 173 ? -5.191 -21.219 -7.398 1 96.25 173 SER A CA 1
ATOM 1365 C C . SER A 1 173 ? -6.031 -20.953 -6.152 1 96.25 173 SER A C 1
ATOM 1367 O O . SER A 1 173 ? -7.223 -20.641 -6.254 1 96.25 173 SER A O 1
ATOM 1369 N N . MET A 1 174 ? -5.484 -21.219 -4.992 1 96.31 174 MET A N 1
ATOM 1370 C CA . MET A 1 174 ? -6.141 -21.109 -3.691 1 96.31 174 MET A CA 1
ATOM 1371 C C . MET A 1 174 ? -7.277 -22.125 -3.572 1 96.31 174 MET A C 1
ATOM 1373 O O . MET A 1 174 ? -8.281 -21.859 -2.904 1 96.31 174 MET A O 1
ATOM 1377 N N . MET A 1 175 ? -7.238 -23.203 -4.301 1 97.44 175 MET A N 1
ATOM 1378 C CA . MET A 1 175 ? -8.18 -24.281 -4.078 1 97.44 175 MET A CA 1
ATOM 1379 C C . MET A 1 175 ? -7.961 -24.922 -2.711 1 97.44 175 MET A C 1
ATOM 1381 O O . MET A 1 175 ? -6.82 -25.109 -2.283 1 97.44 175 MET A O 1
ATOM 1385 N N . ASP A 1 176 ? -9.102 -25.25 -2.068 1 97.31 176 ASP A N 1
ATOM 1386 C CA . ASP A 1 176 ? -8.969 -25.953 -0.79 1 97.31 176 ASP A CA 1
ATOM 1387 C C . ASP A 1 176 ? -8.266 -27.297 -0.964 1 97.31 176 ASP A C 1
ATOM 1389 O O . ASP A 1 176 ? -8.672 -28.109 -1.789 1 97.31 176 ASP A O 1
ATOM 1393 N N . GLY A 1 177 ? -7.145 -27.469 -0.255 1 97.94 177 GLY A N 1
ATOM 1394 C CA . GLY A 1 177 ? -6.477 -28.766 -0.265 1 97.94 177 GLY A CA 1
ATOM 1395 C C . GLY A 1 177 ? -5.418 -28.875 -1.343 1 97.94 177 GLY A C 1
ATOM 1396 O O . GLY A 1 177 ? -4.789 -29.922 -1.493 1 97.94 177 GLY A O 1
ATOM 1397 N N . VAL A 1 178 ? -5.188 -27.812 -2.059 1 98.5 178 VAL A N 1
ATOM 1398 C CA . VAL A 1 178 ? -4.344 -27.891 -3.248 1 98.5 178 VAL A CA 1
ATOM 1399 C C . VAL A 1 178 ? -2.904 -28.203 -2.84 1 98.5 178 VAL A C 1
ATOM 1401 O O . VAL A 1 178 ? -2.221 -28.984 -3.504 1 98.5 178 VAL A O 1
ATOM 1404 N N . VAL A 1 179 ? -2.434 -27.641 -1.745 1 98.69 179 VAL A N 1
ATOM 1405 C CA . VAL A 1 179 ? -1.057 -27.859 -1.311 1 98.69 179 VAL A CA 1
ATOM 1406 C C . VAL A 1 179 ? -0.858 -29.328 -0.933 1 98.69 179 VAL A C 1
ATOM 1408 O O . VAL A 1 179 ? 0.146 -29.938 -1.303 1 98.69 179 VAL A O 1
ATOM 1411 N N . GLY A 1 180 ? -1.833 -29.875 -0.231 1 98.44 180 GLY A N 1
ATOM 1412 C CA . GLY A 1 180 ? -1.766 -31.281 0.13 1 98.44 180 GLY A CA 1
ATOM 1413 C C . GLY A 1 180 ? -1.747 -32.219 -1.072 1 98.44 180 GLY A C 1
ATOM 1414 O O . GLY A 1 180 ? -0.961 -33.156 -1.12 1 98.44 180 GLY A O 1
ATOM 1415 N N . ALA A 1 181 ? -2.617 -31.922 -2.018 1 98.56 181 ALA A N 1
ATOM 1416 C CA . ALA A 1 181 ? -2.689 -32.75 -3.23 1 98.56 181 ALA A CA 1
ATOM 1417 C C . ALA A 1 181 ? -1.364 -32.719 -3.984 1 98.56 181 ALA A C 1
ATOM 1419 O O . ALA A 1 181 ? -0.893 -33.75 -4.457 1 98.56 181 ALA A O 1
ATOM 1420 N N . ILE A 1 182 ? -0.793 -31.547 -4.098 1 98.69 182 ILE A N 1
ATOM 1421 C CA . ILE A 1 182 ? 0.469 -31.375 -4.809 1 98.69 182 ILE A CA 1
ATOM 1422 C C . ILE A 1 182 ? 1.587 -32.094 -4.051 1 98.69 182 ILE A C 1
ATOM 1424 O O . ILE A 1 182 ? 2.371 -32.844 -4.645 1 98.69 182 ILE A O 1
ATOM 1428 N N . ARG A 1 183 ? 1.688 -31.891 -2.715 1 98.69 183 ARG A N 1
ATOM 1429 C CA . ARG A 1 183 ? 2.723 -32.531 -1.907 1 98.69 183 ARG A CA 1
ATOM 1430 C C . ARG A 1 183 ? 2.66 -34.031 -2.035 1 98.69 183 ARG A C 1
ATOM 1432 O O . ARG A 1 183 ? 3.684 -34.688 -2.236 1 98.69 183 ARG A O 1
ATOM 1439 N N . GLU A 1 184 ? 1.452 -34.594 -1.938 1 98.56 184 GLU A N 1
ATOM 1440 C CA . GLU A 1 184 ? 1.276 -36.031 -2.049 1 98.56 184 GLU A CA 1
ATOM 1441 C C . GLU A 1 184 ? 1.762 -36.562 -3.4 1 98.56 184 GLU A C 1
ATOM 1443 O O . GLU A 1 184 ? 2.457 -37.562 -3.473 1 98.56 184 GLU A O 1
ATOM 1448 N N . GLU A 1 185 ? 1.335 -35.875 -4.445 1 98.69 185 GLU A N 1
ATOM 1449 C CA . GLU A 1 185 ? 1.715 -36.281 -5.797 1 98.69 185 GLU A CA 1
ATOM 1450 C C . GLU A 1 185 ? 3.229 -36.219 -5.984 1 98.69 185 GLU A C 1
ATOM 1452 O O . GLU A 1 185 ? 3.824 -37.156 -6.551 1 98.69 185 GLU A O 1
ATOM 1457 N N . LEU A 1 186 ? 3.861 -35.156 -5.539 1 98.69 186 LEU A N 1
ATOM 1458 C CA . LEU A 1 186 ? 5.309 -35 -5.637 1 98.69 186 LEU A CA 1
ATOM 1459 C C . LEU A 1 186 ? 6.027 -36.094 -4.871 1 98.69 186 LEU A C 1
ATOM 1461 O O . LEU A 1 186 ? 6.922 -36.75 -5.414 1 98.69 186 LEU A O 1
ATOM 1465 N N . ASP A 1 187 ? 5.594 -36.375 -3.625 1 98.5 187 ASP A N 1
ATOM 1466 C CA . ASP A 1 187 ? 6.238 -37.375 -2.779 1 98.5 187 ASP A CA 1
ATOM 1467 C C . ASP A 1 187 ? 6.105 -38.781 -3.383 1 98.5 187 ASP A C 1
ATOM 1469 O O . ASP A 1 187 ? 7.07 -39.531 -3.41 1 98.5 187 ASP A O 1
ATOM 1473 N N . ARG A 1 188 ? 4.965 -39.062 -3.848 1 98.44 188 ARG A N 1
ATOM 1474 C CA . ARG A 1 188 ? 4.691 -40.375 -4.434 1 98.44 188 ARG A CA 1
ATOM 1475 C C . ARG A 1 188 ? 5.594 -40.625 -5.637 1 98.44 188 ARG A C 1
ATOM 1477 O O . ARG A 1 188 ? 5.906 -41.781 -5.949 1 98.44 188 ARG A O 1
ATOM 1484 N N . ASN A 1 189 ? 6.012 -39.625 -6.289 1 98.5 189 ASN A N 1
ATOM 1485 C CA . ASN A 1 189 ? 6.805 -39.781 -7.504 1 98.5 189 ASN A CA 1
ATOM 1486 C C . ASN A 1 189 ? 8.273 -39.438 -7.254 1 98.5 189 ASN A C 1
ATOM 1488 O O . ASN A 1 189 ? 9.023 -39.156 -8.195 1 98.5 189 ASN A O 1
ATOM 1492 N N . GLY A 1 190 ? 8.664 -39.312 -6.004 1 98.31 190 GLY A N 1
ATOM 1493 C CA . GLY A 1 190 ? 10.07 -39.219 -5.648 1 98.31 190 GLY A CA 1
ATOM 1494 C C . GLY A 1 190 ? 10.578 -37.781 -5.605 1 98.31 190 GLY A C 1
ATOM 1495 O O . GLY A 1 190 ? 11.781 -37.562 -5.484 1 98.31 190 GLY A O 1
ATOM 1496 N N . PHE A 1 191 ? 9.789 -36.781 -5.711 1 98.44 191 PHE A N 1
ATOM 1497 C CA . PHE A 1 191 ? 10.188 -35.375 -5.641 1 98.44 191 PHE A CA 1
ATOM 1498 C C . PHE A 1 191 ? 9.984 -34.812 -4.238 1 98.44 191 PHE A C 1
ATOM 1500 O O . PHE A 1 191 ? 9.375 -33.781 -4.062 1 98.44 191 PHE A O 1
ATOM 1507 N N . THR A 1 192 ? 10.562 -35.438 -3.246 1 97.88 192 THR A N 1
ATOM 1508 C CA . THR A 1 192 ? 10.336 -35.156 -1.834 1 97.88 192 THR A CA 1
ATOM 1509 C C . THR A 1 192 ? 11.039 -33.875 -1.428 1 97.88 192 THR A C 1
ATOM 1511 O O . THR A 1 192 ? 10.672 -33.25 -0.429 1 97.88 192 THR A O 1
ATOM 1514 N N . ASP A 1 193 ? 11.953 -33.5 -2.244 1 97.44 193 ASP A N 1
ATOM 1515 C CA . ASP A 1 193 ? 12.75 -32.344 -1.867 1 97.44 193 ASP A CA 1
ATOM 1516 C C . ASP A 1 193 ? 12.305 -31.094 -2.633 1 97.44 193 ASP A C 1
ATOM 1518 O O . ASP A 1 193 ? 12.812 -29.984 -2.4 1 97.44 193 ASP A O 1
ATOM 1522 N N . THR A 1 194 ? 11.352 -31.25 -3.57 1 98.31 194 THR A N 1
ATOM 1523 C CA . THR A 1 194 ? 10.82 -30.094 -4.285 1 98.31 194 THR A CA 1
ATOM 1524 C C . THR A 1 194 ? 10.023 -29.203 -3.346 1 98.31 194 THR A C 1
ATOM 1526 O O . THR A 1 194 ? 9.125 -29.672 -2.641 1 98.31 194 THR A O 1
ATOM 1529 N N . LEU A 1 195 ? 10.336 -27.906 -3.271 1 98.75 195 LEU A N 1
ATOM 1530 C CA . LEU A 1 195 ? 9.68 -26.969 -2.367 1 98.75 195 LEU A CA 1
ATOM 1531 C C . LEU A 1 195 ? 8.312 -26.547 -2.904 1 98.75 195 LEU A C 1
ATOM 1533 O O . LEU A 1 195 ? 8.078 -26.609 -4.113 1 98.75 195 LEU A O 1
ATOM 1537 N N . ILE A 1 196 ? 7.48 -26.172 -1.997 1 98.88 196 ILE A N 1
ATOM 1538 C CA . ILE A 1 196 ? 6.184 -25.594 -2.338 1 98.88 196 ILE A CA 1
ATOM 1539 C C . ILE A 1 196 ? 6.059 -24.203 -1.71 1 98.88 196 ILE A C 1
ATOM 1541 O O . ILE A 1 196 ? 6.168 -24.047 -0.49 1 98.88 196 ILE A O 1
ATOM 1545 N N . MET A 1 197 ? 5.965 -23.172 -2.516 1 98.88 197 MET A N 1
ATOM 1546 C CA . MET A 1 197 ? 5.574 -21.828 -2.082 1 98.88 197 MET A CA 1
ATOM 1547 C C . MET A 1 197 ? 4.086 -21.594 -2.318 1 98.88 197 MET A C 1
ATOM 1549 O O . MET A 1 197 ? 3.67 -21.312 -3.443 1 98.88 197 MET A O 1
ATOM 1553 N N . SER A 1 198 ? 3.352 -21.703 -1.305 1 98.19 198 SER A N 1
ATOM 1554 C CA . SER A 1 198 ? 1.897 -21.641 -1.425 1 98.19 198 SER A CA 1
ATOM 1555 C C . SER A 1 198 ? 1.402 -20.203 -1.459 1 98.19 198 SER A C 1
ATOM 1557 O O . SER A 1 198 ? 1.812 -19.375 -0.638 1 98.19 198 SER A O 1
ATOM 1559 N N . TYR A 1 199 ? 0.592 -19.922 -2.453 1 97.81 199 TYR A N 1
ATOM 1560 C CA . TYR A 1 199 ? -0.151 -18.672 -2.418 1 97.81 199 TYR A CA 1
ATOM 1561 C C . TYR A 1 199 ? -1.263 -18.719 -1.378 1 97.81 199 TYR A C 1
ATOM 1563 O O . TYR A 1 199 ? -2.422 -18.438 -1.685 1 97.81 199 TYR A O 1
ATOM 1571 N N . SER A 1 200 ? -0.908 -19.016 -0.145 1 96.88 200 SER A N 1
ATOM 1572 C CA . SER A 1 200 ? -1.831 -19.266 0.958 1 96.88 200 SER A CA 1
ATOM 1573 C C . SER A 1 200 ? -2.797 -18.109 1.143 1 96.88 200 SER A C 1
ATOM 1575 O O . SER A 1 200 ? -3.969 -18.312 1.468 1 96.88 200 SER A O 1
ATOM 1577 N N . VAL A 1 201 ? -2.244 -16.922 0.992 1 98.38 201 VAL A N 1
ATOM 1578 C CA . VAL A 1 201 ? -3.018 -15.711 1.217 1 98.38 201 VAL A CA 1
ATOM 1579 C C . VAL A 1 201 ? -3.055 -14.875 -0.063 1 98.38 201 VAL A C 1
ATOM 1581 O O . VAL A 1 201 ? -2.18 -14.031 -0.29 1 98.38 201 VAL A O 1
ATOM 1584 N N . LYS A 1 202 ? -3.99 -15.172 -0.851 1 98.56 202 LYS A N 1
ATOM 1585 C CA . LYS A 1 202 ? -4.191 -14.477 -2.115 1 98.56 202 LYS A CA 1
ATOM 1586 C C . LYS A 1 202 ? -5.59 -13.867 -2.193 1 98.56 202 LYS A C 1
ATOM 1588 O O . LYS A 1 202 ? -6.59 -14.578 -2.078 1 98.56 202 LYS A O 1
ATOM 1593 N N . TYR A 1 203 ? -5.617 -12.609 -2.412 1 98.62 203 TYR A N 1
ATOM 1594 C CA . TYR A 1 203 ? -6.883 -11.883 -2.359 1 98.62 203 TYR A CA 1
ATOM 1595 C C . TYR A 1 203 ? -7.465 -11.703 -3.756 1 98.62 203 TYR A C 1
ATOM 1597 O O . TYR A 1 203 ? -6.73 -11.664 -4.742 1 98.62 203 TYR A O 1
ATOM 1605 N N . ALA A 1 204 ? -8.805 -11.641 -3.809 1 97.81 204 ALA A N 1
ATOM 1606 C CA . ALA A 1 204 ? -9.492 -11.227 -5.031 1 97.81 204 ALA A CA 1
ATOM 1607 C C . ALA A 1 204 ? -9.32 -9.734 -5.281 1 97.81 204 ALA A C 1
ATOM 1609 O O . ALA A 1 204 ? -10.234 -8.945 -5.012 1 97.81 204 ALA A O 1
ATOM 1610 N N . SER A 1 205 ? -8.227 -9.398 -5.922 1 98.12 205 SER A N 1
ATOM 1611 C CA . SER A 1 205 ? -7.797 -8.008 -5.996 1 98.12 205 SER A CA 1
ATOM 1612 C C . SER A 1 205 ? -7.992 -7.441 -7.398 1 98.12 205 SER A C 1
ATOM 1614 O O . SER A 1 205 ? -7.793 -8.148 -8.391 1 98.12 205 SER A O 1
ATOM 1616 N N . VAL A 1 206 ? -8.305 -6.133 -7.449 1 97.5 206 VAL A N 1
ATOM 1617 C CA . VAL A 1 206 ? -8.398 -5.402 -8.711 1 97.5 206 VAL A CA 1
ATOM 1618 C C . VAL A 1 206 ? -7 -5.152 -9.273 1 97.5 206 VAL A C 1
ATOM 1620 O O . VAL A 1 206 ? -6.844 -4.863 -10.461 1 97.5 206 VAL A O 1
ATOM 1623 N N . PHE A 1 207 ? -5.961 -5.379 -8.492 1 97.88 207 PHE A N 1
ATOM 1624 C CA . PHE A 1 207 ? -4.598 -5.004 -8.844 1 97.88 207 PHE A CA 1
ATOM 1625 C C . PHE A 1 207 ? -3.947 -6.082 -9.703 1 97.88 207 PHE A C 1
ATOM 1627 O O . PHE A 1 207 ? -2.77 -5.977 -10.055 1 97.88 207 PHE A O 1
ATOM 1634 N N . TYR A 1 208 ? -4.711 -7.082 -10.141 1 97.12 208 TYR A N 1
ATOM 1635 C CA . TYR A 1 208 ? -4.18 -8.094 -11.047 1 97.12 208 TYR A CA 1
ATOM 1636 C C . TYR A 1 208 ? -4.445 -7.723 -12.5 1 97.12 208 TYR A C 1
ATOM 1638 O O . TYR A 1 208 ? -3.975 -8.398 -13.414 1 97.12 208 TYR A O 1
ATOM 1646 N N . SER A 1 209 ? -5.113 -6.605 -12.734 1 94 209 SER A N 1
ATOM 1647 C CA . SER A 1 209 ? -5.652 -6.297 -14.055 1 94 209 SER A CA 1
ATOM 1648 C C . SER A 1 209 ? -4.555 -6.289 -15.109 1 94 209 SER A C 1
ATOM 1650 O O . SER A 1 209 ? -4.684 -6.938 -16.156 1 94 209 SER A O 1
ATOM 1652 N N . PRO A 1 210 ? -3.469 -5.699 -14.922 1 92.62 210 PRO A N 1
ATOM 1653 C CA . PRO A 1 210 ? -2.441 -5.727 -15.969 1 92.62 210 PRO A CA 1
ATOM 1654 C C . PRO A 1 210 ? -1.883 -7.129 -16.203 1 92.62 210 PRO A C 1
ATOM 1656 O O . PRO A 1 210 ? -1.495 -7.457 -17.328 1 92.62 210 PRO A O 1
ATOM 1659 N N . PHE A 1 211 ? -1.827 -7.895 -15.219 1 92.62 211 PHE A N 1
ATOM 1660 C CA . PHE A 1 211 ? -1.358 -9.273 -15.344 1 92.62 211 PHE A CA 1
ATOM 1661 C C . PHE A 1 211 ? -2.268 -10.07 -16.266 1 92.62 211 PHE A C 1
ATOM 1663 O O . PHE A 1 211 ? -1.797 -10.914 -17.031 1 92.62 211 PHE A O 1
ATOM 1670 N N . ARG A 1 212 ? -3.57 -9.812 -16.125 1 87.56 212 ARG A N 1
ATOM 1671 C CA . ARG A 1 212 ? -4.535 -10.539 -16.953 1 87.56 212 ARG A CA 1
ATOM 1672 C C . ARG A 1 212 ? -4.293 -10.273 -18.438 1 87.56 212 ARG A C 1
ATOM 1674 O O . ARG A 1 212 ? -4.465 -11.172 -19.266 1 87.56 212 ARG A O 1
ATOM 1681 N N . GLU A 1 213 ? -3.865 -9.125 -18.672 1 84.12 213 GLU A N 1
ATOM 1682 C CA . GLU A 1 213 ? -3.43 -8.828 -20.031 1 84.12 213 GLU A CA 1
ATOM 1683 C C . GLU A 1 213 ? -2.117 -9.531 -20.375 1 84.12 213 GLU A C 1
ATOM 1685 O O . GLU A 1 213 ? -1.977 -10.117 -21.438 1 84.12 213 GLU A O 1
ATOM 1690 N N . ALA A 1 214 ? -1.231 -9.539 -19.484 1 87.69 214 ALA A N 1
ATOM 1691 C CA . ALA A 1 214 ? 0.101 -10.094 -19.703 1 87.69 214 ALA A CA 1
ATOM 1692 C C . ALA A 1 214 ? 0.035 -11.602 -19.938 1 87.69 214 ALA A C 1
ATOM 1694 O O . ALA A 1 214 ? 0.711 -12.125 -20.828 1 87.69 214 ALA A O 1
ATOM 1695 N N . ALA A 1 215 ? -0.828 -12.242 -19.172 1 88.25 215 ALA A N 1
ATOM 1696 C CA . ALA A 1 215 ? -0.861 -13.703 -19.172 1 88.25 215 ALA A CA 1
ATOM 1697 C C . ALA A 1 215 ? -2.066 -14.227 -19.938 1 88.25 215 ALA A C 1
ATOM 1699 O O . ALA A 1 215 ? -2.258 -15.438 -20.047 1 88.25 215 ALA A O 1
ATOM 1700 N N . SER A 1 216 ? -2.955 -13.297 -20.5 1 85.56 216 SER A N 1
ATOM 1701 C CA . SER A 1 216 ? -4.176 -13.688 -21.203 1 85.56 216 SER A CA 1
ATOM 1702 C C . SER A 1 216 ? -5.008 -14.648 -20.359 1 85.56 216 SER A C 1
ATOM 1704 O O . SER A 1 216 ? -5.426 -15.703 -20.844 1 85.56 216 SER A O 1
ATOM 1706 N N . SER A 1 217 ? -5.211 -14.281 -19.141 1 86.69 217 SER A N 1
ATOM 1707 C CA . SER A 1 217 ? -5.785 -15.227 -18.188 1 86.69 217 SER A CA 1
ATOM 1708 C C . SER A 1 217 ? -7.055 -14.672 -17.547 1 86.69 217 SER A C 1
ATOM 1710 O O . SER A 1 217 ? -7.523 -15.188 -16.531 1 86.69 217 SER A O 1
ATOM 1712 N N . ALA A 1 218 ? -7.668 -13.672 -18.078 1 86.38 218 ALA A N 1
ATOM 1713 C CA . ALA A 1 218 ? -8.906 -13.141 -17.516 1 86.38 218 ALA A CA 1
ATOM 1714 C C . ALA A 1 218 ? -10.031 -14.172 -17.609 1 86.38 218 ALA A C 1
ATOM 1716 O O . ALA A 1 218 ? -10.18 -14.852 -18.625 1 86.38 218 ALA A O 1
ATOM 1717 N N . PRO A 1 219 ? -10.805 -14.273 -16.531 1 89.06 219 PRO A N 1
ATOM 1718 C CA . PRO A 1 219 ? -11.953 -15.18 -16.641 1 89.06 219 PRO A CA 1
ATOM 1719 C C . PRO A 1 219 ? -12.938 -14.758 -17.719 1 89.06 219 PRO A C 1
ATOM 1721 O O . PRO A 1 219 ? -13.281 -13.578 -17.812 1 89.06 219 PRO A O 1
ATOM 1724 N N . ALA A 1 220 ? -13.344 -15.727 -18.469 1 86.81 220 ALA A N 1
ATOM 1725 C CA . ALA A 1 220 ? -14.273 -15.461 -19.562 1 86.81 220 ALA A CA 1
ATOM 1726 C C . ALA A 1 220 ? -15.656 -15.094 -19.031 1 86.81 220 ALA A C 1
ATOM 1728 O O . ALA A 1 220 ? -16.438 -14.438 -19.719 1 86.81 220 ALA A O 1
ATOM 1729 N N . PHE A 1 221 ? -15.992 -15.547 -17.906 1 89.19 221 PHE A N 1
ATOM 1730 C CA . PHE A 1 221 ? -17.234 -15.234 -17.203 1 89.19 221 PHE A CA 1
ATOM 1731 C C . PHE A 1 221 ? -17.031 -15.258 -15.695 1 89.19 221 PHE A C 1
ATOM 1733 O O . PHE A 1 221 ? -16.078 -15.852 -15.203 1 89.19 221 PHE A O 1
ATOM 1740 N N . GLY A 1 222 ? -17.844 -14.523 -15.031 1 91.38 222 GLY A N 1
ATOM 1741 C CA . GLY A 1 222 ? -17.734 -14.469 -13.578 1 91.38 222 GLY A CA 1
ATOM 1742 C C . GLY A 1 222 ? -16.469 -13.773 -13.102 1 91.38 222 GLY A C 1
ATOM 1743 O O . GLY A 1 222 ? -16 -12.828 -13.742 1 91.38 222 GLY A O 1
ATOM 1744 N N . ASP A 1 223 ? -16.094 -14.18 -11.875 1 93.19 223 ASP A N 1
ATOM 1745 C CA . ASP A 1 223 ? -14.906 -13.609 -11.242 1 93.19 223 ASP A CA 1
ATOM 1746 C C . ASP A 1 223 ? -14.211 -14.648 -10.359 1 93.19 223 ASP A C 1
ATOM 1748 O O . ASP A 1 223 ? -14.531 -15.836 -10.414 1 93.19 223 ASP A O 1
ATOM 1752 N N . ARG A 1 224 ? -13.234 -14.242 -9.648 1 94.88 224 ARG A N 1
ATOM 1753 C CA . ARG A 1 224 ? -12.43 -15.188 -8.891 1 94.88 224 ARG A CA 1
ATOM 1754 C C . ARG A 1 224 ? -12.727 -15.086 -7.395 1 94.88 224 ARG A C 1
ATOM 1756 O O . ARG A 1 224 ? -11.961 -15.578 -6.566 1 94.88 224 ARG A O 1
ATOM 1763 N N . LYS A 1 225 ? -13.859 -14.539 -6.988 1 96 225 LYS A N 1
ATOM 1764 C CA . LYS A 1 225 ? -14.148 -14.203 -5.598 1 96 225 LYS A CA 1
ATOM 1765 C C . LYS A 1 225 ? -14.641 -15.422 -4.828 1 96 225 LYS A C 1
ATOM 1767 O O . LYS A 1 225 ? -14.711 -15.398 -3.596 1 96 225 LYS A O 1
ATOM 1772 N N . SER A 1 226 ? -14.891 -16.5 -5.543 1 94.19 226 SER A N 1
ATOM 1773 C CA . SER A 1 226 ? -15.352 -17.703 -4.844 1 94.19 226 SER A CA 1
ATOM 1774 C C . SER A 1 226 ? -14.18 -18.516 -4.309 1 94.19 226 SER A C 1
ATOM 1776 O O . SER A 1 226 ? -14.375 -19.438 -3.502 1 94.19 226 SER A O 1
ATOM 1778 N N . TYR A 1 227 ? -12.953 -18.172 -4.797 1 94.75 227 TYR A N 1
ATOM 1779 C CA . TYR A 1 227 ? -11.844 -18.984 -4.324 1 94.75 227 TYR A CA 1
ATOM 1780 C C . TYR A 1 227 ? -10.656 -18.125 -3.932 1 94.75 227 TYR A C 1
ATOM 1782 O O . TYR A 1 227 ? -9.703 -18.594 -3.307 1 94.75 227 TYR A O 1
ATOM 1790 N N . GLN A 1 228 ? -10.625 -16.891 -4.281 1 97.19 228 GLN A N 1
ATOM 1791 C CA . GLN A 1 228 ? -9.656 -15.953 -3.723 1 97.19 228 GLN A CA 1
ATOM 1792 C C . GLN A 1 228 ? -10.234 -15.227 -2.51 1 97.19 228 GLN A C 1
ATOM 1794 O O . GLN A 1 228 ? -11.453 -15.133 -2.354 1 97.19 228 GLN A O 1
ATOM 1799 N N . MET A 1 229 ? -9.422 -14.711 -1.669 1 98.12 229 MET A N 1
ATOM 1800 C CA . MET A 1 229 ? -9.852 -14.148 -0.388 1 98.12 229 MET A CA 1
ATOM 1801 C C . MET A 1 229 ? -10.508 -12.789 -0.579 1 98.12 229 MET A C 1
ATOM 1803 O O . MET A 1 229 ? -10.211 -12.078 -1.542 1 98.12 229 MET A O 1
ATOM 1807 N N . ASP A 1 230 ? -11.422 -12.461 0.316 1 98.06 230 ASP A N 1
ATOM 1808 C CA . ASP A 1 230 ? -12.109 -11.18 0.367 1 98.06 230 ASP A CA 1
ATOM 1809 C C . ASP A 1 230 ? -11.172 -10.078 0.873 1 98.06 230 ASP A C 1
ATOM 1811 O O . ASP A 1 230 ? -10.664 -10.156 1.992 1 98.06 230 ASP A O 1
ATOM 1815 N N . PRO A 1 231 ? -10.984 -8.953 0.054 1 98.31 231 PRO A N 1
ATOM 1816 C CA . PRO A 1 231 ? -10.102 -7.863 0.465 1 98.31 231 PRO A CA 1
ATOM 1817 C C . PRO A 1 231 ? -10.484 -7.27 1.818 1 98.31 231 PRO A C 1
ATOM 1819 O O . PRO A 1 231 ? -9.664 -6.609 2.463 1 98.31 231 PRO A O 1
ATOM 1822 N N . ARG A 1 232 ? -11.703 -7.512 2.328 1 98.31 232 ARG A N 1
ATOM 1823 C CA . ARG A 1 232 ? -12.195 -6.918 3.566 1 98.31 232 ARG A CA 1
ATOM 1824 C C . ARG A 1 232 ? -11.766 -7.742 4.777 1 98.31 232 ARG A C 1
ATOM 1826 O O . ARG A 1 232 ? -11.961 -7.328 5.918 1 98.31 232 ARG A O 1
ATOM 1833 N N . ASN A 1 233 ? -11.023 -8.891 4.496 1 98.38 233 ASN A N 1
ATOM 1834 C CA . ASN A 1 233 ? -10.711 -9.805 5.59 1 98.38 233 ASN A CA 1
ATOM 1835 C C . ASN A 1 233 ? -9.211 -9.891 5.84 1 98.38 233 ASN A C 1
ATOM 1837 O O . ASN A 1 233 ? -8.422 -9.984 4.898 1 98.38 233 ASN A O 1
ATOM 1841 N N . ALA A 1 234 ? -8.82 -9.852 7.152 1 98.25 234 ALA A N 1
ATOM 1842 C CA . ALA A 1 234 ? -7.418 -10.016 7.527 1 98.25 234 ALA A CA 1
ATOM 1843 C C . ALA A 1 234 ? -7.203 -11.328 8.273 1 98.25 234 ALA A C 1
ATOM 1845 O O . ALA A 1 234 ? -6.324 -12.117 7.91 1 98.25 234 ALA A O 1
ATOM 1846 N N . ASN A 1 235 ? -7.988 -11.648 9.242 1 97.12 235 ASN A N 1
ATOM 1847 C CA . ASN A 1 235 ? -7.793 -12.797 10.125 1 97.12 235 ASN A CA 1
ATOM 1848 C C . ASN A 1 235 ? -7.965 -14.117 9.367 1 97.12 235 ASN A C 1
ATOM 1850 O O . ASN A 1 235 ? -7.344 -15.117 9.719 1 97.12 235 ASN A O 1
ATOM 1854 N N . GLU A 1 236 ? -8.734 -14.086 8.336 1 97.12 236 GLU A N 1
ATOM 1855 C CA . GLU A 1 236 ? -8.898 -15.258 7.484 1 97.12 236 GLU A CA 1
ATOM 1856 C C . GLU A 1 236 ? -7.559 -15.75 6.949 1 97.12 236 GLU A C 1
ATOM 1858 O O . GLU A 1 236 ? -7.375 -16.953 6.727 1 97.12 236 GLU A O 1
ATOM 1863 N N . ALA A 1 237 ? -6.645 -14.852 6.797 1 98.25 237 ALA A N 1
ATOM 1864 C CA . ALA A 1 237 ? -5.32 -15.18 6.277 1 98.25 237 ALA A CA 1
ATOM 1865 C C . ALA A 1 237 ? -4.621 -16.203 7.164 1 98.25 237 ALA A C 1
ATOM 1867 O O . ALA A 1 237 ? -3.891 -17.062 6.672 1 98.25 237 ALA A O 1
ATOM 1868 N N . ILE A 1 238 ? -4.836 -16.125 8.461 1 98.19 238 ILE A N 1
ATOM 1869 C CA . ILE A 1 238 ? -4.203 -17.031 9.422 1 98.19 238 ILE A CA 1
ATOM 1870 C C . ILE A 1 238 ? -4.711 -18.453 9.195 1 98.19 238 ILE A C 1
ATOM 1872 O O . ILE A 1 238 ? -3.922 -19.406 9.18 1 98.19 238 ILE A O 1
ATOM 1876 N N . LYS A 1 239 ? -6.012 -18.547 8.992 1 96.88 239 LYS A N 1
ATOM 1877 C CA . LYS A 1 239 ? -6.625 -19.859 8.742 1 96.88 239 LYS A CA 1
ATOM 1878 C C . LYS A 1 239 ? -6.086 -20.484 7.461 1 96.88 239 LYS A C 1
ATOM 1880 O O . LYS A 1 239 ? -5.707 -21.656 7.445 1 96.88 239 LYS A O 1
ATOM 1885 N N . GLU A 1 240 ? -6.066 -19.719 6.402 1 97.69 240 GLU A N 1
ATOM 1886 C CA . GLU A 1 240 ? -5.586 -20.203 5.113 1 97.69 240 GLU A CA 1
ATOM 1887 C C . GLU A 1 240 ? -4.121 -20.625 5.195 1 97.69 240 GLU A C 1
ATOM 1889 O O . GLU A 1 240 ? -3.744 -21.672 4.676 1 97.69 240 GLU A O 1
ATOM 1894 N N . ALA A 1 241 ? -3.305 -19.781 5.848 1 98.31 241 ALA A N 1
ATOM 1895 C CA . ALA A 1 241 ? -1.886 -20.094 6.004 1 98.31 241 ALA A CA 1
ATOM 1896 C C . ALA A 1 241 ? -1.69 -21.375 6.816 1 98.31 241 ALA A C 1
ATOM 1898 O O . ALA A 1 241 ? -0.883 -22.234 6.449 1 98.31 241 ALA A O 1
ATOM 1899 N N . ARG A 1 242 ? -2.41 -21.516 7.898 1 97.94 242 ARG A N 1
ATOM 1900 C CA . ARG A 1 242 ? -2.307 -22.688 8.758 1 97.94 242 ARG A CA 1
ATOM 1901 C C . ARG A 1 242 ? -2.609 -23.969 7.977 1 97.94 242 ARG A C 1
ATOM 1903 O O . ARG A 1 242 ? -1.882 -24.953 8.086 1 97.94 242 ARG A O 1
ATOM 1910 N N . LEU A 1 243 ? -3.684 -23.938 7.207 1 97.75 243 LEU A N 1
ATOM 1911 C CA . LEU A 1 243 ? -4.082 -25.109 6.441 1 97.75 243 LEU A CA 1
ATOM 1912 C C . LEU A 1 243 ? -2.998 -25.5 5.441 1 97.75 243 LEU A C 1
ATOM 1914 O O . LEU A 1 243 ? -2.67 -26.688 5.305 1 97.75 243 LEU A O 1
ATOM 1918 N N . ASP A 1 244 ? -2.459 -24.531 4.723 1 98.25 244 ASP A N 1
ATOM 1919 C CA . ASP A 1 244 ? -1.403 -24.812 3.754 1 98.25 244 ASP A CA 1
ATOM 1920 C C . ASP A 1 244 ? -0.162 -25.375 4.441 1 98.25 244 ASP A C 1
ATOM 1922 O O . ASP A 1 244 ? 0.495 -26.266 3.908 1 98.25 244 ASP A O 1
ATOM 1926 N N . LEU A 1 245 ? 0.19 -24.828 5.629 1 97.88 245 LEU A N 1
ATOM 1927 C CA . LEU A 1 245 ? 1.333 -25.328 6.383 1 97.88 245 LEU A CA 1
ATOM 1928 C C . LEU A 1 245 ? 1.116 -26.781 6.793 1 97.88 245 LEU A C 1
ATOM 1930 O O . LEU A 1 245 ? 2.016 -27.609 6.652 1 97.88 245 LEU A O 1
ATOM 1934 N N . GLU A 1 246 ? -0.047 -27.047 7.215 1 97.44 246 GLU A N 1
ATOM 1935 C CA . GLU A 1 246 ? -0.386 -28.406 7.633 1 97.44 246 GLU A CA 1
ATOM 1936 C C . GLU A 1 246 ? -0.356 -29.375 6.449 1 97.44 246 GLU A C 1
ATOM 1938 O O . GLU A 1 246 ? -0.102 -30.562 6.625 1 97.44 246 GLU A O 1
ATOM 1943 N N . GLU A 1 247 ? -0.552 -28.828 5.297 1 97.81 247 GLU A N 1
ATOM 1944 C CA . GLU A 1 247 ? -0.597 -29.641 4.082 1 97.81 247 GLU A CA 1
ATOM 1945 C C . GLU A 1 247 ? 0.794 -29.812 3.482 1 97.81 247 GLU A C 1
ATOM 1947 O O . GLU A 1 247 ? 0.978 -30.594 2.539 1 97.81 247 GLU A O 1
ATOM 1952 N N . GLY A 1 248 ? 1.756 -29.031 3.953 1 97.56 248 GLY A N 1
ATOM 1953 C CA . GLY A 1 248 ? 3.115 -29.312 3.52 1 97.56 248 GLY A CA 1
ATOM 1954 C C . GLY A 1 248 ? 3.76 -28.156 2.783 1 97.56 248 GLY A C 1
ATOM 1955 O O . GLY A 1 248 ? 4.789 -28.328 2.125 1 97.56 248 GLY A O 1
ATOM 1956 N N . ALA A 1 249 ? 3.199 -26.953 2.893 1 98.44 249 ALA A N 1
ATOM 1957 C CA . ALA A 1 249 ? 3.852 -25.781 2.316 1 98.44 249 ALA A CA 1
ATOM 1958 C C . ALA A 1 249 ? 5.168 -25.484 3.025 1 98.44 249 ALA A C 1
ATOM 1960 O O . ALA A 1 249 ? 5.262 -25.594 4.25 1 98.44 249 ALA A O 1
ATOM 1961 N N . ASP A 1 250 ? 6.164 -25.125 2.258 1 98.69 250 ASP A N 1
ATOM 1962 C CA . ASP A 1 250 ? 7.469 -24.766 2.809 1 98.69 250 ASP A CA 1
ATOM 1963 C C . ASP A 1 250 ? 7.598 -23.266 2.982 1 98.69 250 ASP A C 1
ATOM 1965 O O . ASP A 1 250 ? 8.297 -22.797 3.887 1 98.69 250 ASP A O 1
ATOM 1969 N N . ILE A 1 251 ? 7.008 -22.516 2.064 1 98.75 251 ILE A N 1
ATOM 1970 C CA . ILE A 1 251 ? 7.031 -21.062 2.016 1 98.75 251 ILE A CA 1
ATOM 1971 C C . ILE A 1 251 ? 5.605 -20.531 1.872 1 98.75 251 ILE A C 1
ATOM 1973 O O . ILE A 1 251 ? 4.809 -21.078 1.104 1 98.75 251 ILE A O 1
ATOM 1977 N N . LEU A 1 252 ? 5.258 -19.5 2.631 1 98.81 252 LEU A N 1
ATOM 1978 C CA . LEU A 1 252 ? 3.973 -18.828 2.506 1 98.81 252 LEU A CA 1
ATOM 1979 C C . LEU A 1 252 ? 4.086 -17.609 1.6 1 98.81 252 LEU A C 1
ATOM 1981 O O . LEU A 1 252 ? 5.18 -17.078 1.406 1 98.81 252 LEU A O 1
ATOM 1985 N N . MET A 1 253 ? 2.967 -17.188 1.081 1 98.56 253 MET A N 1
ATOM 1986 C CA . MET A 1 253 ? 2.963 -16 0.237 1 98.56 253 MET A CA 1
ATOM 1987 C C . MET A 1 253 ? 1.702 -15.172 0.47 1 98.56 253 MET A C 1
ATOM 1989 O O . MET A 1 253 ? 0.613 -15.727 0.633 1 98.56 253 MET A O 1
ATOM 1993 N N . VAL A 1 254 ? 1.888 -13.891 0.596 1 98.88 254 VAL A N 1
ATOM 1994 C CA . VAL A 1 254 ? 0.787 -12.93 0.576 1 98.88 254 VAL A CA 1
ATOM 1995 C C . VAL A 1 254 ? 0.762 -12.203 -0.765 1 98.88 254 VAL A C 1
ATOM 1997 O O . VAL A 1 254 ? 1.795 -11.719 -1.236 1 98.88 254 VAL A O 1
ATOM 2000 N N . LYS A 1 255 ? -0.33 -12.211 -1.467 1 98.81 255 LYS A N 1
ATOM 2001 C CA . LYS A 1 255 ? -0.534 -11.547 -2.754 1 98.81 255 LYS A CA 1
ATOM 2002 C C . LYS A 1 255 ? -1.884 -10.836 -2.797 1 98.81 255 LYS A C 1
ATOM 2004 O O . LYS A 1 255 ? -2.926 -11.461 -2.576 1 98.81 255 LYS A O 1
ATOM 2009 N N . PRO A 1 256 ? -1.959 -9.422 -3.043 1 98.75 256 PRO A N 1
ATOM 2010 C CA . PRO A 1 256 ? -0.852 -8.523 -3.375 1 98.75 256 PRO A CA 1
ATOM 2011 C C . PRO A 1 256 ? 0 -8.164 -2.16 1 98.75 256 PRO A C 1
ATOM 2013 O O . PRO A 1 256 ? -0.282 -8.617 -1.048 1 98.75 256 PRO A O 1
ATOM 2016 N N . ALA A 1 257 ? 1.075 -7.426 -2.424 1 98.88 257 ALA A N 1
ATOM 2017 C CA . ALA A 1 257 ? 2 -7.07 -1.351 1 98.88 257 ALA A CA 1
ATOM 2018 C C . ALA A 1 257 ? 1.738 -5.652 -0.851 1 98.88 257 ALA A C 1
ATOM 2020 O O . ALA A 1 257 ? 1.325 -5.457 0.294 1 98.88 257 ALA A O 1
ATOM 2021 N N . HIS A 1 258 ? 1.783 -4.656 -1.689 1 98.75 258 HIS A N 1
ATOM 2022 C CA . HIS A 1 258 ? 1.752 -3.242 -1.335 1 98.75 258 HIS A CA 1
ATOM 2023 C C . HIS A 1 258 ? 0.466 -2.887 -0.595 1 98.75 258 HIS A C 1
ATOM 2025 O O . HIS A 1 258 ? 0.498 -2.158 0.4 1 98.75 258 HIS A O 1
ATOM 2031 N N . THR A 1 259 ? -0.697 -3.371 -1.054 1 98.75 259 THR A N 1
ATOM 2032 C CA . THR A 1 259 ? -2 -3.02 -0.501 1 98.75 259 THR A CA 1
ATOM 2033 C C . THR A 1 259 ? -2.373 -3.959 0.643 1 98.75 259 THR A C 1
ATOM 2035 O O . THR A 1 259 ? -3.496 -3.91 1.15 1 98.75 259 THR A O 1
ATOM 2038 N N . TYR A 1 260 ? -1.44 -4.855 1.034 1 98.88 260 TYR A N 1
ATOM 2039 C CA . TYR A 1 260 ? -1.721 -5.824 2.09 1 98.88 260 TYR A CA 1
ATOM 2040 C C . TYR A 1 260 ? -0.542 -5.941 3.049 1 98.88 260 TYR A C 1
ATOM 2042 O O . TYR A 1 260 ? -0.243 -7.027 3.545 1 98.88 260 TYR A O 1
ATOM 2050 N N . LEU A 1 261 ? 0.127 -4.816 3.279 1 98.94 261 LEU A N 1
ATOM 2051 C CA . LEU A 1 261 ? 1.255 -4.785 4.203 1 98.94 261 LEU A CA 1
ATOM 2052 C C . LEU A 1 261 ? 0.816 -5.172 5.609 1 98.94 261 LEU A C 1
ATOM 2054 O O . LEU A 1 261 ? 1.579 -5.793 6.355 1 98.94 261 LEU A O 1
ATOM 2058 N N . ASP A 1 262 ? -0.392 -4.812 5.984 1 98.88 262 ASP A N 1
ATOM 2059 C CA . ASP A 1 262 ? -0.93 -5.18 7.289 1 98.88 262 ASP A CA 1
ATOM 2060 C C . ASP A 1 262 ? -1.096 -6.695 7.406 1 98.88 262 ASP A C 1
ATOM 2062 O O . ASP A 1 262 ? -0.846 -7.27 8.469 1 98.88 262 ASP A O 1
ATOM 2066 N N . VAL A 1 263 ? -1.476 -7.371 6.332 1 98.88 263 VAL A N 1
ATOM 2067 C CA . VAL A 1 263 ? -1.668 -8.82 6.312 1 98.88 263 VAL A CA 1
ATOM 2068 C C . VAL A 1 263 ? -0.312 -9.523 6.324 1 98.88 263 VAL A C 1
ATOM 2070 O O . VAL A 1 263 ? -0.144 -10.547 6.988 1 98.88 263 VAL A O 1
ATOM 2073 N N . ILE A 1 264 ? 0.661 -8.945 5.566 1 98.94 264 ILE A N 1
ATOM 2074 C CA . ILE A 1 264 ? 2.012 -9.492 5.594 1 98.94 264 ILE A CA 1
ATOM 2075 C C . ILE A 1 264 ? 2.531 -9.523 7.027 1 98.94 264 ILE A C 1
ATOM 2077 O O . ILE A 1 264 ? 3.047 -10.547 7.488 1 98.94 264 ILE A O 1
ATOM 2081 N N . ARG A 1 265 ? 2.381 -8.414 7.711 1 98.81 265 ARG A N 1
ATOM 2082 C CA . ARG A 1 265 ? 2.838 -8.352 9.102 1 98.81 265 ARG A CA 1
ATOM 2083 C C . ARG A 1 265 ? 2.098 -9.359 9.969 1 98.81 265 ARG A C 1
ATOM 2085 O O . ARG A 1 265 ? 2.711 -10.062 10.773 1 98.81 265 ARG A O 1
ATOM 2092 N N . LEU A 1 266 ? 0.759 -9.453 9.812 1 98.75 266 LEU A N 1
ATOM 2093 C CA . LEU A 1 266 ? -0.068 -10.375 10.578 1 98.75 266 LEU A CA 1
ATOM 2094 C C . LEU A 1 266 ? 0.415 -11.812 10.398 1 98.75 266 LEU A C 1
ATOM 2096 O O . LEU A 1 266 ? 0.594 -12.539 11.375 1 98.75 266 LEU A O 1
ATOM 2100 N N . VAL A 1 267 ? 0.652 -12.211 9.148 1 98.81 267 VAL A N 1
ATOM 2101 C CA . VAL A 1 267 ? 1.041 -13.586 8.844 1 98.81 267 VAL A CA 1
ATOM 2102 C C . VAL A 1 267 ? 2.443 -13.859 9.383 1 98.81 267 VAL A C 1
ATOM 2104 O O . VAL A 1 267 ? 2.689 -14.906 9.984 1 98.81 267 VAL A O 1
ATOM 2107 N N . LYS A 1 268 ? 3.383 -12.914 9.18 1 98.69 268 LYS A N 1
ATOM 2108 C CA . LYS A 1 268 ? 4.758 -13.094 9.641 1 98.69 268 LYS A CA 1
ATOM 2109 C C . LYS A 1 268 ? 4.816 -13.211 11.164 1 98.69 268 LYS A C 1
ATOM 2111 O O . LYS A 1 268 ? 5.543 -14.055 11.695 1 98.69 268 LYS A O 1
ATOM 2116 N N . GLU A 1 269 ? 4.082 -12.383 11.852 1 98.31 269 GLU A N 1
ATOM 2117 C CA . GLU A 1 269 ? 4.07 -12.406 13.305 1 98.31 269 GLU A CA 1
ATOM 2118 C C . GLU A 1 269 ? 3.441 -13.695 13.828 1 98.31 269 GLU A C 1
ATOM 2120 O O . GLU A 1 269 ? 3.838 -14.203 14.883 1 98.31 269 GLU A O 1
ATOM 2125 N N . THR A 1 270 ? 2.473 -14.242 13.117 1 98.5 270 THR A N 1
ATOM 2126 C CA . THR A 1 270 ? 1.774 -15.445 13.539 1 98.5 270 THR A CA 1
ATOM 2127 C C . THR A 1 270 ? 2.629 -16.688 13.273 1 98.5 270 THR A C 1
ATOM 2129 O O . THR A 1 270 ? 2.615 -17.641 14.062 1 98.5 270 THR A O 1
ATOM 2132 N N . TYR A 1 271 ? 3.342 -16.688 12.125 1 98.31 271 TYR A N 1
ATOM 2133 C CA . TYR A 1 271 ? 4.164 -17.828 11.734 1 98.31 271 TYR A CA 1
ATOM 2134 C C . TYR A 1 271 ? 5.594 -17.391 11.445 1 98.31 271 TYR A C 1
ATOM 2136 O O . TYR A 1 271 ? 6.09 -17.562 10.328 1 98.31 271 TYR A O 1
ATOM 2144 N N . PRO A 1 272 ? 6.348 -16.969 12.477 1 97.69 272 PRO A N 1
ATOM 2145 C CA . PRO A 1 272 ? 7.695 -16.422 12.273 1 97.69 272 PRO A CA 1
ATOM 2146 C C . PRO A 1 272 ? 8.703 -17.484 11.852 1 97.69 272 PRO A C 1
ATOM 2148 O O . PRO A 1 272 ? 9.773 -17.156 11.336 1 97.69 272 PRO A O 1
ATOM 2151 N N . GLU A 1 273 ? 8.367 -18.734 12.031 1 97.94 273 GLU A N 1
ATOM 2152 C CA . GLU A 1 273 ? 9.312 -19.812 11.758 1 97.94 273 GLU A CA 1
ATOM 2153 C C . GLU A 1 273 ? 9.328 -20.188 10.281 1 97.94 273 GLU A C 1
ATOM 2155 O O . GLU A 1 273 ? 10.188 -20.938 9.828 1 97.94 273 GLU A O 1
ATOM 2160 N N . TYR A 1 274 ? 8.43 -19.672 9.492 1 98.31 274 TYR A N 1
ATOM 2161 C CA . TYR A 1 274 ? 8.367 -19.984 8.07 1 98.31 274 TYR A CA 1
ATOM 2162 C C . TYR A 1 274 ? 8.805 -18.797 7.223 1 98.31 274 TYR A C 1
ATOM 2164 O O . TYR A 1 274 ? 8.484 -17.641 7.547 1 98.31 274 TYR A O 1
ATOM 2172 N N . PRO A 1 275 ? 9.508 -19.062 6.098 1 98.69 275 PRO A N 1
ATOM 2173 C CA . PRO A 1 275 ? 9.742 -17.969 5.148 1 98.69 275 PRO A CA 1
ATOM 2174 C C . PRO A 1 275 ? 8.445 -17.422 4.551 1 98.69 275 PRO A C 1
ATOM 2176 O O . PRO A 1 275 ? 7.516 -18.188 4.285 1 98.69 275 PRO A O 1
ATOM 2179 N N . LEU A 1 276 ? 8.398 -16.125 4.391 1 98.88 276 LEU A N 1
ATOM 2180 C CA . LEU A 1 276 ? 7.219 -15.469 3.855 1 98.88 276 LEU A CA 1
ATOM 2181 C C . LEU A 1 276 ? 7.562 -14.664 2.604 1 98.88 276 LEU A C 1
ATOM 2183 O O . LEU A 1 276 ? 8.453 -13.812 2.633 1 98.88 276 LEU A O 1
ATOM 2187 N N . ALA A 1 277 ? 6.918 -15.023 1.501 1 98.94 277 ALA A N 1
ATOM 2188 C CA . ALA A 1 277 ? 7.02 -14.25 0.265 1 98.94 277 ALA A CA 1
ATOM 2189 C C . ALA A 1 277 ? 5.848 -13.281 0.126 1 98.94 277 ALA A C 1
ATOM 2191 O O . ALA A 1 277 ? 4.816 -13.453 0.781 1 98.94 277 ALA A O 1
ATOM 2192 N N . ALA A 1 278 ? 6.062 -12.234 -0.568 1 98.94 278 ALA A N 1
ATOM 2193 C CA . ALA A 1 278 ? 5.012 -11.289 -0.948 1 98.94 278 ALA A CA 1
ATOM 2194 C C . ALA A 1 278 ? 5.152 -10.875 -2.41 1 98.94 278 ALA A C 1
ATOM 2196 O O . ALA A 1 278 ? 6.266 -10.734 -2.92 1 98.94 278 ALA A O 1
ATOM 2197 N N . TYR A 1 279 ? 4.043 -10.711 -3.102 1 98.94 279 TYR A N 1
ATOM 2198 C CA . TYR A 1 279 ? 4.07 -10.406 -4.527 1 98.94 279 TYR A CA 1
ATOM 2199 C C . TYR A 1 279 ? 3.645 -8.969 -4.789 1 98.94 279 TYR A C 1
ATOM 2201 O O . TYR A 1 279 ? 2.469 -8.625 -4.641 1 98.94 279 TYR A O 1
ATOM 2209 N N . HIS A 1 280 ? 4.621 -8.078 -5.082 1 98.88 280 HIS A N 1
ATOM 2210 C CA . HIS A 1 280 ? 4.324 -6.773 -5.664 1 98.88 280 HIS A CA 1
ATOM 2211 C C . HIS A 1 280 ? 3.775 -6.914 -7.078 1 98.88 280 HIS A C 1
ATOM 2213 O O . HIS A 1 280 ? 4.539 -6.969 -8.047 1 98.88 280 HIS A O 1
ATOM 2219 N N . VAL A 1 281 ? 2.451 -6.789 -7.223 1 98.69 281 VAL A N 1
ATOM 2220 C CA . VAL A 1 281 ? 1.762 -7.332 -8.391 1 98.69 281 VAL A CA 1
ATOM 2221 C C . VAL A 1 281 ? 1.701 -6.273 -9.492 1 98.69 281 VAL A C 1
ATOM 2223 O O . VAL A 1 281 ? 2.148 -5.141 -9.297 1 98.69 281 VAL A O 1
ATOM 2226 N N . SER A 1 282 ? 1.149 -6.684 -10.641 1 98.44 282 SER A N 1
ATOM 2227 C CA . SER A 1 282 ? 1.171 -5.938 -11.891 1 98.44 282 SER A CA 1
ATOM 2228 C C . SER A 1 282 ? 0.492 -4.578 -11.734 1 98.44 282 SER A C 1
ATOM 2230 O O . SER A 1 282 ? 1.03 -3.557 -12.164 1 98.44 282 SER A O 1
ATOM 2232 N N . GLY A 1 283 ? -0.691 -4.543 -11.109 1 98.38 283 GLY A N 1
ATOM 2233 C CA . GLY A 1 283 ? -1.398 -3.283 -10.938 1 98.38 283 GLY A CA 1
ATOM 2234 C C . GLY A 1 283 ? -0.662 -2.305 -10.047 1 98.38 283 GLY A C 1
ATOM 2235 O O . GLY A 1 283 ? -0.695 -1.095 -10.281 1 98.38 283 GLY A O 1
ATOM 2236 N N . GLU A 1 284 ? -0.049 -2.795 -8.969 1 98.75 284 GLU A N 1
ATOM 2237 C CA . GLU A 1 284 ? 0.778 -1.968 -8.094 1 98.75 284 GLU A CA 1
ATOM 2238 C C . GLU A 1 284 ? 1.99 -1.418 -8.844 1 98.75 284 GLU A C 1
ATOM 2240 O O . GLU A 1 284 ? 2.365 -0.258 -8.656 1 98.75 284 GLU A O 1
ATOM 2245 N N . TYR A 1 285 ? 2.578 -2.271 -9.695 1 98.69 285 TYR A N 1
ATOM 2246 C CA . TYR A 1 285 ? 3.66 -1.865 -10.586 1 98.69 285 TYR A CA 1
ATOM 2247 C C . TYR A 1 285 ? 3.207 -0.75 -11.523 1 98.69 285 TYR A C 1
ATOM 2249 O O . TYR A 1 285 ? 3.859 0.292 -11.617 1 98.69 285 TYR A O 1
ATOM 2257 N N . SER A 1 286 ? 2.098 -0.932 -12.141 1 98.44 286 SER A N 1
ATOM 2258 C CA . SER A 1 286 ? 1.608 -0.036 -13.188 1 98.44 286 SER A CA 1
ATOM 2259 C C . SER A 1 286 ? 1.202 1.315 -12.609 1 98.44 286 SER A C 1
ATOM 2261 O O . SER A 1 286 ? 1.334 2.346 -13.273 1 98.44 286 SER A O 1
ATOM 2263 N N . MET A 1 287 ? 0.757 1.348 -11.344 1 98.19 287 MET A N 1
ATOM 2264 C CA . MET A 1 287 ? 0.43 2.604 -10.672 1 98.19 287 MET A CA 1
ATOM 2265 C C . MET A 1 287 ? 1.659 3.498 -10.562 1 98.19 287 MET A C 1
ATOM 2267 O O . MET A 1 287 ? 1.591 4.691 -10.859 1 98.19 287 MET A O 1
ATOM 2271 N N . ILE A 1 288 ? 2.764 2.891 -10.117 1 98.5 288 ILE A N 1
ATOM 2272 C CA . ILE A 1 288 ? 3.996 3.654 -9.961 1 98.5 288 ILE A CA 1
ATOM 2273 C C . ILE A 1 288 ? 4.469 4.156 -11.32 1 98.5 288 ILE A C 1
ATOM 2275 O O . ILE A 1 288 ? 4.781 5.34 -11.477 1 98.5 288 ILE A O 1
ATOM 2279 N N . LYS A 1 289 ? 4.457 3.225 -12.312 1 98.44 289 LYS A N 1
ATOM 2280 C CA . LYS A 1 289 ? 4.895 3.562 -13.664 1 98.44 289 LYS A CA 1
ATOM 2281 C C . LYS A 1 289 ? 4.078 4.719 -14.234 1 98.44 289 LYS A C 1
ATOM 2283 O O . LYS A 1 289 ? 4.637 5.656 -14.805 1 98.44 289 LYS A O 1
ATOM 2288 N N . ALA A 1 290 ? 2.797 4.652 -14.078 1 98.06 290 ALA A N 1
ATOM 2289 C CA . ALA A 1 290 ? 1.91 5.668 -14.633 1 98.06 290 ALA A CA 1
ATOM 2290 C C . ALA A 1 290 ? 2.193 7.039 -14.023 1 98.06 290 ALA A C 1
ATOM 2292 O O . ALA A 1 290 ? 2.287 8.039 -14.742 1 98.06 290 ALA A O 1
ATOM 2293 N N . ALA A 1 291 ? 2.291 7.113 -12.703 1 97.94 291 ALA A N 1
ATOM 2294 C CA . ALA A 1 291 ? 2.568 8.375 -12.023 1 97.94 291 ALA A CA 1
ATOM 2295 C C . ALA A 1 291 ? 3.93 8.93 -12.438 1 97.94 291 ALA A C 1
ATOM 2297 O O . ALA A 1 291 ? 4.09 10.141 -12.609 1 97.94 291 ALA A O 1
ATOM 2298 N N . ALA A 1 292 ? 4.887 8.039 -12.562 1 97.69 292 ALA A N 1
ATOM 2299 C CA . ALA A 1 292 ? 6.23 8.445 -12.969 1 97.69 292 ALA A CA 1
ATOM 2300 C C . ALA A 1 292 ? 6.23 9.008 -14.391 1 97.69 292 ALA A C 1
ATOM 2302 O O . ALA A 1 292 ? 6.887 10.016 -14.664 1 97.69 292 ALA A O 1
ATOM 2303 N N . ILE A 1 293 ? 5.539 8.32 -15.273 1 96.94 293 ILE A N 1
ATOM 2304 C CA . ILE A 1 293 ? 5.449 8.75 -16.672 1 96.94 293 ILE A CA 1
ATOM 2305 C C . ILE A 1 293 ? 4.855 10.148 -16.734 1 96.94 293 ILE A C 1
ATOM 2307 O O . ILE A 1 293 ? 5.281 10.969 -17.547 1 96.94 293 ILE A O 1
ATOM 2311 N N . ASN A 1 294 ? 3.93 10.492 -15.82 1 95.88 294 ASN A N 1
ATOM 2312 C CA . ASN A 1 294 ? 3.289 11.805 -15.781 1 95.88 294 ASN A CA 1
ATOM 2313 C C . ASN A 1 294 ? 4.156 12.828 -15.055 1 95.88 294 ASN A C 1
ATOM 2315 O O . ASN A 1 294 ? 3.789 14 -14.961 1 95.88 294 ASN A O 1
ATOM 2319 N N . GLY A 1 295 ? 5.297 12.406 -14.469 1 96.25 295 GLY A N 1
ATOM 2320 C CA . GLY A 1 295 ? 6.184 13.305 -13.75 1 96.25 295 GLY A CA 1
ATOM 2321 C C . GLY A 1 295 ? 5.695 13.633 -12.352 1 96.25 295 GLY A C 1
ATOM 2322 O O . GLY A 1 295 ? 6.121 14.625 -11.758 1 96.25 295 GLY A O 1
ATOM 2323 N N . TRP A 1 296 ? 4.773 12.852 -11.789 1 96.56 296 TRP A N 1
ATOM 2324 C CA . TRP A 1 296 ? 4.145 13.172 -10.516 1 96.56 296 TRP A CA 1
ATOM 2325 C C . TRP A 1 296 ? 4.914 12.547 -9.352 1 96.56 296 TRP A C 1
ATOM 2327 O O . TRP A 1 296 ? 4.734 12.93 -8.195 1 96.56 296 TRP A O 1
ATOM 2337 N N . LEU A 1 297 ? 5.77 11.539 -9.664 1 96.81 297 LEU A N 1
ATOM 2338 C CA . LEU A 1 297 ? 6.492 10.812 -8.625 1 96.81 297 LEU A CA 1
ATOM 2339 C C . LEU A 1 297 ? 7.879 10.406 -9.109 1 96.81 297 LEU A C 1
ATOM 2341 O O . LEU A 1 297 ? 8.047 10.023 -10.273 1 96.81 297 LEU A O 1
ATOM 2345 N N . ASN A 1 298 ? 8.875 10.508 -8.25 1 97.62 298 ASN A N 1
ATOM 2346 C CA . ASN A 1 298 ? 10.18 9.922 -8.531 1 97.62 298 ASN A CA 1
ATOM 2347 C C . ASN A 1 298 ? 10.125 8.391 -8.492 1 97.62 298 ASN A C 1
ATOM 2349 O O . ASN A 1 298 ? 9.977 7.797 -7.426 1 97.62 298 ASN A O 1
ATOM 2353 N N . GLU A 1 299 ? 10.25 7.797 -9.648 1 98.19 299 GLU A N 1
ATOM 2354 C CA . GLU A 1 299 ? 10.039 6.363 -9.789 1 98.19 299 GLU A CA 1
ATOM 2355 C C . GLU A 1 299 ? 10.984 5.57 -8.891 1 98.19 299 GLU A C 1
ATOM 2357 O O . GLU A 1 299 ? 10.547 4.719 -8.117 1 98.19 299 GLU A O 1
ATOM 2362 N N . LYS A 1 300 ? 12.273 5.891 -8.984 1 98.44 300 LYS A N 1
ATOM 2363 C CA . LYS A 1 300 ? 13.297 5.152 -8.242 1 98.44 300 LYS A CA 1
ATOM 2364 C C . LYS A 1 300 ? 13.023 5.199 -6.738 1 98.44 300 LYS A C 1
ATOM 2366 O O . LYS A 1 300 ? 12.984 4.16 -6.078 1 98.44 300 LYS A O 1
ATOM 2371 N N . VAL A 1 301 ? 12.766 6.383 -6.164 1 98.19 301 VAL A N 1
ATOM 2372 C CA . VAL A 1 301 ? 12.602 6.539 -4.723 1 98.19 301 VAL A CA 1
ATOM 2373 C C . VAL A 1 301 ? 11.297 5.887 -4.277 1 98.19 301 VAL A C 1
ATOM 2375 O O . VAL A 1 301 ? 11.234 5.27 -3.211 1 98.19 301 VAL A O 1
ATOM 2378 N N . ALA A 1 302 ? 10.266 5.98 -5.109 1 98.62 302 ALA A N 1
ATOM 2379 C CA . ALA A 1 302 ? 8.984 5.363 -4.797 1 98.62 302 ALA A CA 1
ATOM 2380 C C . ALA A 1 302 ? 9.109 3.844 -4.715 1 98.62 302 ALA A C 1
ATOM 2382 O O . ALA A 1 302 ? 8.602 3.223 -3.773 1 98.62 302 ALA A O 1
ATOM 2383 N N . VAL A 1 303 ? 9.781 3.238 -5.688 1 98.75 303 VAL A N 1
ATOM 2384 C CA . VAL A 1 303 ? 9.953 1.789 -5.738 1 98.75 303 VAL A CA 1
ATOM 2385 C C . VAL A 1 303 ? 10.766 1.321 -4.535 1 98.75 303 VAL A C 1
ATOM 2387 O O . VAL A 1 303 ? 10.43 0.325 -3.895 1 98.75 303 VAL A O 1
ATOM 2390 N N . LEU A 1 304 ? 11.805 2.041 -4.238 1 98.62 304 LEU A N 1
ATOM 2391 C CA . LEU A 1 304 ? 12.625 1.682 -3.09 1 98.62 304 LEU A CA 1
ATOM 2392 C C . LEU A 1 304 ? 11.836 1.793 -1.792 1 98.62 304 LEU A C 1
ATOM 2394 O O . LEU A 1 304 ? 11.93 0.922 -0.924 1 98.62 304 LEU A O 1
ATOM 2398 N N . GLU A 1 305 ? 11.031 2.834 -1.63 1 98.69 305 GLU A N 1
ATOM 2399 C CA . GLU A 1 305 ? 10.227 2.996 -0.419 1 98.69 305 GLU A CA 1
ATOM 2400 C C . GLU A 1 305 ? 9.203 1.875 -0.28 1 98.69 305 GLU A C 1
ATOM 2402 O O . GLU A 1 305 ? 9.078 1.274 0.79 1 98.69 305 GLU A O 1
ATOM 2407 N N . ILE A 1 306 ? 8.516 1.506 -1.355 1 98.88 306 ILE A N 1
ATOM 2408 C CA . ILE A 1 306 ? 7.496 0.463 -1.332 1 98.88 306 ILE A CA 1
ATOM 2409 C C . ILE A 1 306 ? 8.148 -0.89 -1.057 1 98.88 306 ILE A C 1
ATOM 2411 O O . ILE A 1 306 ? 7.645 -1.678 -0.254 1 98.88 306 ILE A O 1
ATOM 2415 N N . THR A 1 307 ? 9.273 -1.176 -1.715 1 98.81 307 THR A N 1
ATOM 2416 C CA . THR A 1 307 ? 9.922 -2.473 -1.522 1 98.81 307 THR A CA 1
ATOM 2417 C C . THR A 1 307 ? 10.477 -2.594 -0.107 1 98.81 307 THR A C 1
ATOM 2419 O O . THR A 1 307 ? 10.438 -3.67 0.492 1 98.81 307 THR A O 1
ATOM 2422 N N . HIS A 1 308 ? 11 -1.478 0.473 1 98.69 308 HIS A N 1
ATOM 2423 C CA . HIS A 1 308 ? 11.406 -1.486 1.874 1 98.69 308 HIS A CA 1
ATOM 2424 C C . HIS A 1 308 ? 10.203 -1.712 2.791 1 98.69 308 HIS A C 1
ATOM 2426 O O . HIS A 1 308 ? 10.328 -2.361 3.834 1 98.69 308 HIS A O 1
ATOM 2432 N N . ALA A 1 309 ? 9.062 -1.104 2.396 1 98.88 309 ALA A N 1
ATOM 2433 C CA . ALA A 1 309 ? 7.852 -1.3 3.191 1 98.88 309 ALA A CA 1
ATOM 2434 C C . ALA A 1 309 ? 7.445 -2.771 3.219 1 98.88 309 ALA A C 1
ATOM 2436 O O . ALA A 1 309 ? 7.055 -3.295 4.266 1 98.88 309 ALA A O 1
ATOM 2437 N N . ILE A 1 310 ? 7.523 -3.438 2.078 1 98.88 310 ILE A N 1
ATOM 2438 C CA . ILE A 1 310 ? 7.18 -4.852 1.982 1 98.88 310 ILE A CA 1
ATOM 2439 C C . ILE A 1 310 ? 8.141 -5.676 2.842 1 98.88 310 ILE A C 1
ATOM 2441 O O . ILE A 1 310 ? 7.711 -6.57 3.574 1 98.88 310 ILE A O 1
ATOM 2445 N N . ARG A 1 311 ? 9.383 -5.336 2.795 1 98.75 311 ARG A N 1
ATOM 2446 C CA . ARG A 1 311 ? 10.383 -5.984 3.635 1 98.75 311 ARG A CA 1
ATOM 2447 C C . ARG A 1 311 ? 10.133 -5.699 5.109 1 98.75 311 ARG A C 1
ATOM 2449 O O . ARG A 1 311 ? 10.195 -6.605 5.945 1 98.75 311 ARG A O 1
ATOM 2456 N N . ARG A 1 312 ? 9.828 -4.473 5.414 1 98.56 312 ARG A N 1
ATOM 2457 C CA . ARG A 1 312 ? 9.57 -4.004 6.773 1 98.56 312 ARG A CA 1
ATOM 2458 C C . ARG A 1 312 ? 8.359 -4.699 7.371 1 98.56 312 ARG A C 1
ATOM 2460 O O . ARG A 1 312 ? 8.336 -5.004 8.562 1 98.56 312 ARG A O 1
ATOM 2467 N N . ALA A 1 313 ? 7.414 -5.035 6.551 1 98.81 313 ALA A N 1
ATOM 2468 C CA . ALA A 1 313 ? 6.191 -5.703 6.992 1 98.81 313 ALA A CA 1
ATOM 2469 C C . ALA A 1 313 ? 6.469 -7.152 7.375 1 98.81 313 ALA A C 1
ATOM 2471 O O . ALA A 1 313 ? 5.688 -7.77 8.102 1 98.81 313 ALA A O 1
ATOM 2472 N N . GLY A 1 314 ? 7.52 -7.77 6.75 1 98.69 314 GLY A N 1
ATOM 2473 C CA . GLY A 1 314 ? 7.895 -9.094 7.215 1 98.69 314 GLY A CA 1
ATOM 2474 C C . GLY A 1 314 ? 8.234 -10.047 6.086 1 98.69 314 GLY A C 1
ATOM 2475 O O . GLY A 1 314 ? 8.641 -11.188 6.324 1 98.69 314 GLY A O 1
ATOM 2476 N N . ALA A 1 315 ? 8.117 -9.594 4.828 1 98.81 315 ALA A N 1
ATOM 2477 C CA . ALA A 1 315 ? 8.398 -10.477 3.701 1 98.81 315 ALA A CA 1
ATOM 2478 C C . ALA A 1 315 ? 9.883 -10.812 3.627 1 98.81 315 ALA A C 1
ATOM 2480 O O . ALA A 1 315 ? 10.734 -9.922 3.672 1 98.81 315 ALA A O 1
ATOM 2481 N N . ASP A 1 316 ? 10.203 -12.07 3.492 1 98.69 316 ASP A N 1
ATOM 2482 C CA . ASP A 1 316 ? 11.586 -12.516 3.305 1 98.69 316 ASP A CA 1
ATOM 2483 C C . ASP A 1 316 ? 11.977 -12.477 1.831 1 98.69 316 ASP A C 1
ATOM 2485 O O . ASP A 1 316 ? 13.148 -12.258 1.503 1 98.69 316 ASP A O 1
ATOM 2489 N N . MET A 1 317 ? 11 -12.727 0.976 1 98.69 317 MET A N 1
ATOM 2490 C CA . MET A 1 317 ? 11.164 -12.688 -0.475 1 98.69 317 MET A CA 1
ATOM 2491 C C . MET A 1 317 ? 10.086 -11.828 -1.121 1 98.69 317 MET A C 1
ATOM 2493 O O . MET A 1 317 ? 8.922 -11.867 -0.709 1 98.69 317 MET A O 1
ATOM 2497 N N . ILE A 1 318 ? 10.508 -11.078 -2.105 1 98.94 318 ILE A N 1
ATOM 2498 C CA . ILE A 1 318 ? 9.594 -10.156 -2.764 1 98.94 318 ILE A CA 1
ATOM 2499 C C . ILE A 1 318 ? 9.586 -10.422 -4.266 1 98.94 318 ILE A C 1
ATOM 2501 O O . ILE A 1 318 ? 10.602 -10.234 -4.938 1 98.94 318 ILE A O 1
ATOM 2505 N N . LEU A 1 319 ? 8.469 -10.961 -4.805 1 98.94 319 LEU A N 1
ATOM 2506 C CA . LEU A 1 319 ? 8.266 -11.016 -6.246 1 98.94 319 LEU A CA 1
ATOM 2507 C C . LEU A 1 319 ? 7.898 -9.641 -6.797 1 98.94 319 LEU A C 1
ATOM 2509 O O . LEU A 1 319 ? 6.953 -9.008 -6.316 1 98.94 319 LEU A O 1
ATOM 2513 N N . THR A 1 320 ? 8.648 -9.172 -7.719 1 98.88 320 THR A N 1
ATOM 2514 C CA . THR A 1 320 ? 8.352 -7.855 -8.281 1 98.88 320 THR A CA 1
ATOM 2515 C C . THR A 1 320 ? 8.906 -7.738 -9.703 1 98.88 320 THR A C 1
ATOM 2517 O O . THR A 1 320 ? 9.992 -8.242 -9.992 1 98.88 320 THR A O 1
ATOM 2520 N N . TYR A 1 321 ? 8.188 -7.055 -10.531 1 98.69 321 TYR A N 1
ATOM 2521 C CA . TYR A 1 321 ? 8.625 -6.789 -11.898 1 98.69 321 TYR A CA 1
ATOM 2522 C C . TYR A 1 321 ? 9.734 -5.746 -11.93 1 98.69 321 TYR A C 1
ATOM 2524 O O . TYR A 1 321 ? 10.406 -5.574 -12.945 1 98.69 321 TYR A O 1
ATOM 2532 N N . TYR A 1 322 ? 9.945 -5.074 -10.812 1 98.81 322 TYR A N 1
ATOM 2533 C CA . TYR A 1 322 ? 11.008 -4.082 -10.68 1 98.81 322 TYR A CA 1
ATOM 2534 C C . TYR A 1 322 ? 12.32 -4.746 -10.289 1 98.81 322 TYR A C 1
ATOM 2536 O O . TYR A 1 322 ? 13.336 -4.066 -10.102 1 98.81 322 TYR A O 1
ATOM 2544 N N . ALA A 1 323 ? 12.383 -6.074 -10.188 1 98.75 323 ALA A N 1
ATOM 2545 C CA . ALA A 1 323 ? 13.57 -6.766 -9.695 1 98.75 323 ALA A CA 1
ATOM 2546 C C . ALA A 1 323 ? 14.812 -6.344 -10.469 1 98.75 323 ALA A C 1
ATOM 2548 O O . ALA A 1 323 ? 15.852 -6.047 -9.875 1 98.75 323 ALA A O 1
ATOM 2549 N N . PRO A 1 324 ? 14.789 -6.25 -11.812 1 98.44 324 PRO A N 1
ATOM 2550 C CA . PRO A 1 324 ? 15.984 -5.84 -12.555 1 98.44 324 PRO A CA 1
ATOM 2551 C C . PRO A 1 324 ? 16.469 -4.449 -12.156 1 98.44 324 PRO A C 1
ATOM 2553 O O . PRO A 1 324 ? 17.672 -4.25 -11.93 1 98.44 324 PRO A O 1
ATOM 2556 N N . LYS A 1 325 ? 15.578 -3.477 -12.055 1 98.38 325 LYS A N 1
ATOM 2557 C CA . LYS A 1 325 ? 15.945 -2.113 -11.688 1 98.38 325 LYS A CA 1
ATOM 2558 C C . LYS A 1 325 ? 16.406 -2.045 -10.234 1 98.38 325 LYS A C 1
ATOM 2560 O O . LYS A 1 325 ? 17.375 -1.358 -9.914 1 98.38 325 LYS A O 1
ATOM 2565 N N . LEU A 1 326 ? 15.672 -2.773 -9.375 1 98.62 326 LEU A N 1
ATOM 2566 C CA . LEU A 1 326 ? 16.031 -2.801 -7.961 1 98.62 326 LEU A CA 1
ATOM 2567 C C . LEU A 1 326 ? 17.438 -3.367 -7.77 1 98.62 326 LEU A C 1
ATOM 2569 O O . LEU A 1 326 ? 18.172 -2.918 -6.891 1 98.62 326 LEU A O 1
ATOM 2573 N N . ALA A 1 327 ? 17.781 -4.363 -8.562 1 97.88 327 ALA A N 1
ATOM 2574 C CA . ALA A 1 327 ? 19.109 -4.977 -8.453 1 97.88 327 ALA A CA 1
ATOM 2575 C C . ALA A 1 327 ? 20.203 -3.949 -8.688 1 97.88 327 ALA A C 1
ATOM 2577 O O . ALA A 1 327 ? 21.281 -4.027 -8.078 1 97.88 327 ALA A O 1
ATOM 2578 N N . GLU A 1 328 ? 19.891 -2.99 -9.5 1 97.5 328 GLU A N 1
ATOM 2579 C CA . GLU A 1 328 ? 20.844 -1.907 -9.758 1 97.5 328 GLU A CA 1
ATOM 2580 C C . GLU A 1 328 ? 20.781 -0.847 -8.664 1 97.5 328 GLU A C 1
ATOM 2582 O O . GLU A 1 328 ? 21.812 -0.424 -8.141 1 97.5 328 GLU A O 1
ATOM 2587 N N . TRP A 1 329 ? 19.641 -0.473 -8.273 1 97.62 329 TRP A N 1
ATOM 2588 C CA . TRP A 1 329 ? 19.406 0.663 -7.387 1 97.62 329 TRP A CA 1
ATOM 2589 C C . TRP A 1 329 ? 19.891 0.349 -5.973 1 97.62 329 TRP A C 1
ATOM 2591 O O . TRP A 1 329 ? 20.328 1.241 -5.25 1 97.62 329 TRP A O 1
ATOM 2601 N N . ILE A 1 330 ? 19.812 -0.929 -5.551 1 95.69 330 ILE A N 1
ATOM 2602 C CA . ILE A 1 330 ? 20.141 -1.299 -4.176 1 95.69 330 ILE A CA 1
ATOM 2603 C C . ILE A 1 330 ? 21.641 -1.163 -3.938 1 95.69 330 ILE A C 1
ATOM 2605 O O . ILE A 1 330 ? 22.078 -1.071 -2.793 1 95.69 330 ILE A O 1
ATOM 2609 N N . LEU A 1 331 ? 22.422 -1.138 -5.023 1 94.12 331 LEU A N 1
ATOM 2610 C CA . LEU A 1 331 ? 23.875 -1.002 -4.926 1 94.12 331 LEU A CA 1
ATOM 2611 C C . LEU A 1 331 ? 24.281 0.465 -4.82 1 94.12 331 LEU A C 1
ATOM 2613 O O . LEU A 1 331 ? 25.422 0.776 -4.461 1 94.12 331 LEU A O 1
ATOM 2617 N N . GLU A 1 332 ? 23.328 1.336 -5.074 1 93.69 332 GLU A N 1
ATOM 2618 C CA . GLU A 1 332 ? 23.578 2.771 -4.969 1 93.69 332 GLU A CA 1
ATOM 2619 C C . GLU A 1 332 ? 23.312 3.273 -3.553 1 93.69 332 GLU A C 1
ATOM 2621 O O . GLU A 1 332 ? 22.859 2.516 -2.693 1 93.69 332 GLU A O 1
ATOM 2626 N N . ALA A 1 333 ? 23.688 4.516 -3.365 1 86.69 333 ALA A N 1
ATOM 2627 C CA . ALA A 1 333 ? 23.422 5.121 -2.061 1 86.69 333 ALA A CA 1
ATOM 2628 C C . ALA A 1 333 ? 21.922 5.188 -1.773 1 86.69 333 ALA A C 1
ATOM 2630 O O . ALA A 1 333 ? 21.141 5.582 -2.637 1 86.69 333 ALA A O 1
ATOM 2631 N N . SER A 1 334 ? 21.562 4.777 -0.577 1 92.31 334 SER A N 1
ATOM 2632 C CA . SER A 1 334 ? 20.172 4.797 -0.164 1 92.31 334 SER A CA 1
ATOM 2633 C C . SER A 1 334 ? 19.609 6.211 -0.182 1 92.31 334 SER A C 1
ATOM 2635 O O . SER A 1 334 ? 20.281 7.156 0.239 1 92.31 334 SER A O 1
ATOM 2637 N N . PRO A 1 335 ? 18.422 6.352 -0.645 1 94.19 335 PRO A N 1
ATOM 2638 C CA . PRO A 1 335 ? 17.828 7.691 -0.663 1 94.19 335 PRO A CA 1
ATOM 2639 C C . PRO A 1 335 ? 17.25 8.094 0.688 1 94.19 335 PRO A C 1
ATOM 2641 O O . PRO A 1 335 ? 16.688 9.188 0.825 1 94.19 335 PRO A O 1
ATOM 2644 N N . PHE A 1 336 ? 17.438 7.246 1.666 1 95.62 336 PHE A N 1
ATOM 2645 C CA . PHE A 1 336 ? 16.797 7.492 2.947 1 95.62 336 PHE A CA 1
ATOM 2646 C C . PHE A 1 336 ? 17.781 8.023 3.969 1 95.62 336 PHE A C 1
ATOM 2648 O O . PHE A 1 336 ? 18.984 7.707 3.912 1 95.62 336 PHE A O 1
ATOM 2655 N N . MET B 1 1 ? -5.898 -35.938 10.25 1 45.28 1 MET B N 1
ATOM 2656 C CA . MET B 1 1 ? -5.418 -34.594 9.852 1 45.28 1 MET B CA 1
ATOM 2657 C C . MET B 1 1 ? -6.586 -33.656 9.617 1 45.28 1 MET B C 1
ATOM 2659 O O . MET B 1 1 ? -7.477 -33.938 8.82 1 45.28 1 MET B O 1
ATOM 2663 N N . VAL B 1 2 ? -7.016 -32.844 10.633 1 66.5 2 VAL B N 1
ATOM 2664 C CA . VAL B 1 2 ? -8.203 -32.031 10.906 1 66.5 2 VAL B CA 1
ATOM 2665 C C . VAL B 1 2 ? -8.328 -30.922 9.867 1 66.5 2 VAL B C 1
ATOM 2667 O O . VAL B 1 2 ? -9.242 -30.109 9.938 1 66.5 2 VAL B O 1
ATOM 2670 N N . GLY B 1 3 ? -7.621 -31.062 8.75 1 87.06 3 GLY B N 1
ATOM 2671 C CA . GLY B 1 3 ? -7.691 -29.969 7.789 1 87.06 3 GLY B CA 1
ATOM 2672 C C . GLY B 1 3 ? -8.57 -30.281 6.59 1 87.06 3 GLY B C 1
ATOM 2673 O O . GLY B 1 3 ? -9.766 -30.531 6.742 1 87.06 3 GLY B O 1
ATOM 2674 N N . TYR B 1 4 ? -8.258 -30.391 5.449 1 89.69 4 TYR B N 1
ATOM 2675 C CA . TYR B 1 4 ? -8.969 -30.797 4.242 1 89.69 4 TYR B CA 1
ATOM 2676 C C . TYR B 1 4 ? -9.141 -32.312 4.188 1 89.69 4 TYR B C 1
ATOM 2678 O O . TYR B 1 4 ? -8.234 -33.062 4.578 1 89.69 4 TYR B O 1
ATOM 2686 N N . PRO B 1 5 ? -10.336 -32.688 3.971 1 93.06 5 PRO B N 1
ATOM 2687 C CA . PRO B 1 5 ? -11.422 -32.031 3.248 1 93.06 5 PRO B CA 1
ATOM 2688 C C . PRO B 1 5 ? -12.516 -31.516 4.18 1 93.06 5 PRO B C 1
ATOM 2690 O O . PRO B 1 5 ? -13.508 -30.938 3.713 1 93.06 5 PRO B O 1
ATOM 2693 N N . LYS B 1 6 ? -12.336 -31.75 5.43 1 89.81 6 LYS B N 1
ATOM 2694 C CA . LYS B 1 6 ? -13.375 -31.297 6.352 1 89.81 6 LYS B CA 1
ATOM 2695 C C . LYS B 1 6 ? -13.438 -29.781 6.406 1 89.81 6 LYS B C 1
ATOM 2697 O O . LYS B 1 6 ? -14.516 -29.203 6.496 1 89.81 6 LYS B O 1
ATOM 2702 N N . ILE B 1 7 ? -12.359 -29.188 6.41 1 92.75 7 ILE B N 1
ATOM 2703 C CA . ILE B 1 7 ? -12.273 -27.734 6.434 1 92.75 7 ILE B CA 1
ATOM 2704 C C . ILE B 1 7 ? -12.109 -27.203 5.012 1 92.75 7 ILE B C 1
ATOM 2706 O O . ILE B 1 7 ? -11.125 -27.516 4.336 1 92.75 7 ILE B O 1
ATOM 2710 N N . ARG B 1 8 ? -13.141 -26.453 4.547 1 95.31 8 ARG B N 1
ATOM 2711 C CA . ARG B 1 8 ? -13.148 -25.844 3.219 1 95.31 8 ARG B CA 1
ATOM 2712 C C . ARG B 1 8 ? -13.453 -24.359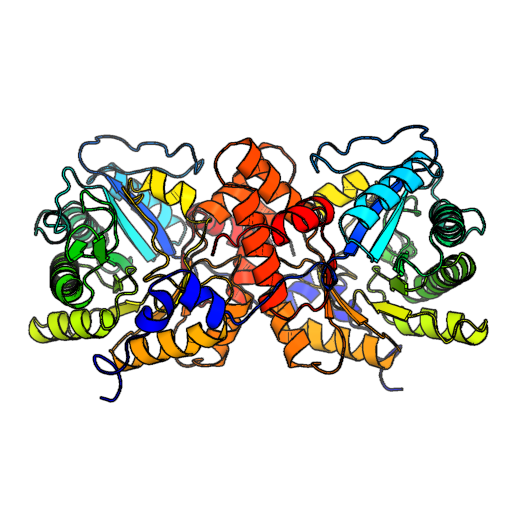 3.305 1 95.31 8 ARG B C 1
ATOM 2714 O O . ARG B 1 8 ? -14.609 -23.938 3.184 1 95.31 8 ARG B O 1
ATOM 2721 N N . PRO B 1 9 ? -12.383 -23.5 3.35 1 95 9 PRO B N 1
ATOM 2722 C CA . PRO B 1 9 ? -12.578 -22.062 3.514 1 95 9 PRO B CA 1
ATOM 2723 C C . PRO B 1 9 ? -13.422 -21.453 2.395 1 95 9 PRO B C 1
ATOM 2725 O O . PRO B 1 9 ? -14.094 -20.438 2.605 1 95 9 PRO B O 1
ATOM 2728 N N . ARG B 1 10 ? -13.492 -22.016 1.231 1 95.31 10 ARG B N 1
ATOM 2729 C CA . ARG B 1 10 ? -14.25 -21.484 0.103 1 95.31 10 ARG B CA 1
ATOM 2730 C C . ARG B 1 10 ? -15.742 -21.469 0.409 1 95.31 10 ARG B C 1
ATOM 2732 O O . ARG B 1 10 ? -16.516 -20.766 -0.268 1 95.31 10 ARG B O 1
ATOM 2739 N N . ARG B 1 11 ? -16.188 -22.266 1.425 1 95.12 11 ARG B N 1
ATOM 2740 C CA . ARG B 1 11 ? -17.594 -22.266 1.808 1 95.12 11 ARG B CA 1
ATOM 2741 C C . ARG B 1 11 ? -18.062 -20.859 2.184 1 95.12 11 ARG B C 1
ATOM 2743 O O . ARG B 1 11 ? -19.219 -20.484 1.91 1 95.12 11 ARG B O 1
ATOM 2750 N N . LEU B 1 12 ? -17.172 -20.047 2.705 1 94.88 12 LEU B N 1
ATOM 2751 C CA . LEU B 1 12 ? -17.531 -18.703 3.146 1 94.88 12 LEU B CA 1
ATOM 2752 C C . LEU B 1 12 ? -17.391 -17.703 2.004 1 94.88 12 LEU B C 1
ATOM 2754 O O . LEU B 1 12 ? -17.609 -16.5 2.191 1 94.88 12 LEU B O 1
ATOM 2758 N N . ARG B 1 13 ? -17.094 -18.203 0.808 1 95.44 13 ARG B N 1
ATOM 2759 C CA . ARG B 1 13 ? -16.859 -17.312 -0.327 1 95.44 13 ARG B CA 1
ATOM 2760 C C . ARG B 1 13 ? -17.781 -17.672 -1.488 1 95.44 13 ARG B C 1
ATOM 2762 O O . ARG B 1 13 ? -17.625 -17.156 -2.598 1 95.44 13 ARG B O 1
ATOM 2769 N N . GLN B 1 14 ? -18.766 -18.438 -1.271 1 91.75 14 GLN B N 1
ATOM 2770 C CA . GLN B 1 14 ? -19.562 -19.062 -2.326 1 91.75 14 GLN B CA 1
ATOM 2771 C C . GLN B 1 14 ? -20.312 -18.016 -3.139 1 91.75 14 GLN B C 1
ATOM 2773 O O . GLN B 1 14 ? -20.516 -18.172 -4.344 1 91.75 14 GLN B O 1
ATOM 2778 N N . ASN B 1 15 ? -20.734 -16.984 -2.449 1 92.69 15 ASN B N 1
ATOM 2779 C CA . ASN B 1 15 ? -21.438 -15.898 -3.137 1 92.69 15 ASN B CA 1
ATOM 2780 C C . ASN B 1 15 ? -21.328 -14.586 -2.367 1 92.69 15 ASN B C 1
ATOM 2782 O O . ASN B 1 15 ? -20.828 -14.562 -1.24 1 92.69 15 ASN B O 1
ATOM 2786 N N . LYS B 1 16 ? -21.812 -13.609 -3.023 1 94.88 16 LYS B N 1
ATOM 2787 C CA . LYS B 1 16 ? -21.656 -12.258 -2.484 1 94.88 16 LYS B CA 1
ATOM 2788 C C . LYS B 1 16 ? -22.359 -12.117 -1.143 1 94.88 16 LYS B C 1
ATOM 2790 O O . LYS B 1 16 ? -21.859 -11.438 -0.241 1 94.88 16 LYS B O 1
ATOM 2795 N N . ASN B 1 17 ? -23.5 -12.727 -1.001 1 94.44 17 ASN B N 1
ATOM 2796 C CA . ASN B 1 17 ? -24.266 -12.602 0.234 1 94.44 17 ASN B CA 1
ATOM 2797 C C . ASN B 1 17 ? -23.516 -13.195 1.422 1 94.44 17 ASN B C 1
ATOM 2799 O O . ASN B 1 17 ? -23.531 -12.625 2.514 1 94.44 17 ASN B O 1
ATOM 2803 N N . ILE B 1 18 ? -22.953 -14.312 1.188 1 95.62 18 ILE B N 1
ATOM 2804 C CA . ILE B 1 18 ? -22.172 -14.961 2.234 1 95.62 18 ILE B CA 1
ATOM 2805 C C . ILE B 1 18 ? -20.938 -14.109 2.564 1 95.62 18 ILE B C 1
ATOM 2807 O O . ILE B 1 18 ? -20.672 -13.828 3.734 1 95.62 18 ILE B O 1
ATOM 2811 N N . ARG B 1 19 ? -20.188 -13.625 1.565 1 96.38 19 ARG B N 1
ATOM 2812 C CA . ARG B 1 19 ? -19 -12.797 1.777 1 96.38 19 ARG B CA 1
ATOM 2813 C C . ARG B 1 19 ? -19.359 -11.531 2.561 1 96.38 19 ARG B C 1
ATOM 2815 O O . ARG B 1 19 ? -18.625 -11.148 3.482 1 96.38 19 ARG B O 1
ATOM 2822 N N . ASP B 1 20 ? -20.484 -10.953 2.217 1 95.44 20 ASP B N 1
ATOM 2823 C CA . ASP B 1 20 ? -20.922 -9.75 2.914 1 95.44 20 ASP B CA 1
ATOM 2824 C C . ASP B 1 20 ? -21.25 -10.055 4.375 1 95.44 20 ASP B C 1
ATOM 2826 O O . ASP B 1 20 ? -20.969 -9.242 5.258 1 95.44 20 ASP B O 1
ATOM 2830 N N . ALA B 1 21 ? -21.781 -11.266 4.605 1 95.56 21 ALA B N 1
ATOM 2831 C CA . ALA B 1 21 ? -22.203 -11.641 5.949 1 95.56 21 ALA B CA 1
ATOM 2832 C C . ALA B 1 21 ? -21 -11.859 6.863 1 95.56 21 ALA B C 1
ATOM 2834 O O . ALA B 1 21 ? -21.094 -11.633 8.078 1 95.56 21 ALA B O 1
ATOM 2835 N N . VAL B 1 22 ? -19.922 -12.273 6.305 1 96.12 22 VAL B N 1
ATOM 2836 C CA . VAL B 1 22 ? -18.812 -12.664 7.16 1 96.12 22 VAL B CA 1
ATOM 2837 C C . VAL B 1 22 ? -17.656 -11.688 6.988 1 96.12 22 VAL B C 1
ATOM 2839 O O . VAL B 1 22 ? -16.547 -11.93 7.48 1 96.12 22 VAL B O 1
ATOM 2842 N N . ALA B 1 23 ? -17.812 -10.539 6.277 1 96.94 23 ALA B N 1
ATOM 2843 C CA . ALA B 1 23 ? -16.766 -9.547 6.094 1 96.94 23 ALA B CA 1
ATOM 2844 C C . ALA B 1 23 ? -16.297 -8.984 7.434 1 96.94 23 ALA B C 1
ATOM 2846 O O . ALA B 1 23 ? -17.109 -8.641 8.289 1 96.94 23 ALA B O 1
ATOM 2847 N N . GLU B 1 24 ? -14.969 -8.859 7.578 1 97.25 24 GLU B N 1
ATOM 2848 C CA . GLU B 1 24 ? -14.383 -8.43 8.844 1 97.25 24 GLU B CA 1
ATOM 2849 C C . GLU B 1 24 ? -14.359 -6.91 8.953 1 97.25 24 GLU B C 1
ATOM 2851 O O . GLU B 1 24 ? -14.344 -6.359 10.055 1 97.25 24 GLU B O 1
ATOM 2856 N N . THR B 1 25 ? -14.32 -6.203 7.828 1 97.69 25 THR B N 1
ATOM 2857 C CA . THR B 1 25 ? -14.094 -4.766 7.809 1 97.69 25 THR B CA 1
ATOM 2858 C C . THR B 1 25 ? -15.211 -4.051 7.051 1 97.69 25 THR B C 1
ATOM 2860 O O . THR B 1 25 ? -15.617 -4.488 5.973 1 97.69 25 THR B O 1
ATOM 2863 N N . LYS B 1 26 ? -15.656 -2.979 7.605 1 96.12 26 LYS B N 1
ATOM 2864 C CA . LYS B 1 26 ? -16.656 -2.123 6.973 1 96.12 26 LYS B CA 1
ATOM 2865 C C . LYS B 1 26 ? -16.156 -0.684 6.871 1 96.12 26 LYS B C 1
ATOM 2867 O O . LYS B 1 26 ? -15.406 -0.218 7.727 1 96.12 26 LYS B O 1
ATOM 2872 N N . LEU B 1 27 ? -16.531 -0.058 5.812 1 97.44 27 LEU B N 1
ATOM 2873 C CA . LEU B 1 27 ? -16.219 1.344 5.555 1 97.44 27 LEU B CA 1
ATOM 2874 C C . LEU B 1 27 ? -17.484 2.188 5.539 1 97.44 27 LEU B C 1
ATOM 2876 O O . LEU B 1 27 ? -18.453 1.847 4.859 1 97.44 27 LEU B O 1
ATOM 2880 N N . THR B 1 28 ? -17.516 3.221 6.348 1 97.44 28 THR B N 1
ATOM 2881 C CA . THR B 1 28 ? -18.672 4.121 6.391 1 97.44 28 THR B CA 1
ATOM 2882 C C . THR B 1 28 ? -18.219 5.574 6.234 1 97.44 28 THR B C 1
ATOM 2884 O O . THR B 1 28 ? -17.016 5.863 6.23 1 97.44 28 THR B O 1
ATOM 2887 N N . HIS B 1 29 ? -19.172 6.449 6.133 1 97.69 29 HIS B N 1
ATOM 2888 C CA . HIS B 1 29 ? -18.906 7.879 6.016 1 97.69 29 HIS B CA 1
ATOM 2889 C C . HIS B 1 29 ? -18.156 8.398 7.234 1 97.69 29 HIS B C 1
ATOM 2891 O O . HIS B 1 29 ? -17.359 9.336 7.125 1 97.69 29 HIS B O 1
ATOM 2897 N N . ASP B 1 30 ? -18.359 7.766 8.352 1 97.06 30 ASP B N 1
ATOM 2898 C CA . ASP B 1 30 ? -17.781 8.219 9.609 1 97.06 30 ASP B CA 1
ATOM 2899 C C . ASP B 1 30 ? -16.266 8.039 9.625 1 97.06 30 ASP B C 1
ATOM 2901 O O . ASP B 1 30 ? -15.578 8.625 10.461 1 97.06 30 ASP B O 1
ATOM 2905 N N . ASN B 1 31 ? -15.789 7.238 8.703 1 98.5 31 ASN B N 1
ATOM 2906 C CA . ASN B 1 31 ? -14.352 6.98 8.656 1 98.5 31 ASN B CA 1
ATOM 2907 C C . ASN B 1 31 ? -13.617 8.062 7.871 1 98.5 31 ASN B C 1
ATOM 2909 O O . ASN B 1 31 ? -12.383 8.133 7.91 1 98.5 31 ASN B O 1
ATOM 2913 N N . LEU B 1 32 ? -14.305 8.977 7.199 1 98.75 32 LEU B N 1
ATOM 2914 C CA . LEU B 1 32 ? -13.656 9.812 6.191 1 98.75 32 LEU B CA 1
ATOM 2915 C C . LEU B 1 32 ? -13.406 11.211 6.727 1 98.75 32 LEU B C 1
ATOM 2917 O O . LEU B 1 32 ? -14.25 11.781 7.422 1 98.75 32 LEU B O 1
ATOM 2921 N N . ILE B 1 33 ? -12.234 11.75 6.484 1 98.88 33 ILE B N 1
ATOM 2922 C CA . ILE B 1 33 ? -11.883 13.156 6.656 1 98.88 33 ILE B CA 1
ATOM 2923 C C . ILE B 1 33 ? -11.453 13.75 5.312 1 98.88 33 ILE B C 1
ATOM 2925 O O . ILE B 1 33 ? -10.586 13.195 4.637 1 98.88 33 ILE B O 1
ATOM 2929 N N . LEU B 1 34 ? -12.062 14.852 4.914 1 98.88 34 LEU B N 1
ATOM 2930 C CA . LEU B 1 34 ? -11.781 15.484 3.629 1 98.88 34 LEU B CA 1
ATOM 2931 C C . LEU B 1 34 ? -10.719 16.562 3.773 1 98.88 34 LEU B C 1
ATOM 2933 O O . LEU B 1 34 ? -10.93 17.578 4.449 1 98.88 34 LEU B O 1
ATOM 2937 N N . PRO B 1 35 ? -9.57 16.406 3.143 1 98.88 35 PRO B N 1
ATOM 2938 C CA . PRO B 1 35 ? -8.594 17.5 3.078 1 98.88 35 PRO B CA 1
ATOM 2939 C C . PRO B 1 35 ? -9 18.594 2.1 1 98.88 35 PRO B C 1
ATOM 2941 O O . PRO B 1 35 ? -9.445 18.312 0.985 1 98.88 35 PRO B O 1
ATOM 2944 N N . ILE B 1 36 ? -8.805 19.844 2.514 1 98.81 36 ILE B N 1
ATOM 2945 C CA . ILE B 1 36 ? -9.148 20.984 1.675 1 98.81 36 ILE B CA 1
ATOM 2946 C C . ILE B 1 36 ? -7.996 21.984 1.67 1 98.81 36 ILE B C 1
ATOM 2948 O O . ILE B 1 36 ? -7.516 22.391 2.73 1 98.81 36 ILE B O 1
ATOM 2952 N N . PHE B 1 37 ? -7.578 22.375 0.459 1 98.62 37 PHE B N 1
ATOM 2953 C CA . PHE B 1 37 ? -6.602 23.438 0.302 1 98.62 37 PHE B CA 1
ATOM 2954 C C . PHE B 1 37 ? -7.297 24.797 0.17 1 98.62 37 PHE B C 1
ATOM 2956 O O . PHE B 1 37 ? -8.195 24.953 -0.664 1 98.62 37 PHE B O 1
ATOM 2963 N N . VAL B 1 38 ? -6.844 25.688 0.987 1 98.75 38 VAL B N 1
ATOM 2964 C CA . VAL B 1 38 ? -7.398 27.031 0.931 1 98.75 38 VAL B CA 1
ATOM 2965 C C . VAL B 1 38 ? -6.289 28.031 0.61 1 98.75 38 VAL B C 1
ATOM 2967 O O . VAL B 1 38 ? -5.297 28.125 1.334 1 98.75 38 VAL B O 1
ATOM 2970 N N . LYS B 1 39 ? -6.52 28.797 -0.417 1 98 39 LYS B N 1
ATOM 2971 C CA . LYS B 1 39 ? -5.465 29.672 -0.917 1 98 39 LYS B CA 1
ATOM 2972 C C . LYS B 1 39 ? -5.91 31.125 -0.909 1 98 39 LYS B C 1
ATOM 2974 O O . LYS B 1 39 ? -7.027 31.438 -1.324 1 98 39 LYS B O 1
ATOM 2979 N N . GLU B 1 40 ? -5.004 31.953 -0.451 1 96.5 40 GLU B N 1
ATOM 2980 C CA . GLU B 1 40 ? -5.227 33.406 -0.502 1 96.5 40 GLU B CA 1
ATOM 2981 C C . GLU B 1 40 ? -4.941 33.938 -1.895 1 96.5 40 GLU B C 1
ATOM 2983 O O . GLU B 1 40 ? -4.125 33.406 -2.633 1 96.5 40 GLU B O 1
ATOM 2988 N N . GLY B 1 41 ? -5.66 35.031 -2.227 1 94.69 41 GLY B N 1
ATOM 2989 C CA . GLY B 1 41 ? -5.324 35.75 -3.432 1 94.69 41 GLY B CA 1
ATOM 2990 C C . GLY B 1 41 ? -6.016 35.219 -4.672 1 94.69 41 GLY B C 1
ATOM 2991 O O . GLY B 1 41 ? -5.688 35.625 -5.793 1 94.69 41 GLY B O 1
ATOM 2992 N N . ILE B 1 42 ? -6.895 34.281 -4.453 1 96.25 42 ILE B N 1
ATOM 2993 C CA . ILE B 1 42 ? -7.641 33.75 -5.598 1 96.25 42 ILE B CA 1
ATOM 2994 C C . ILE B 1 42 ? -9.133 34 -5.391 1 96.25 42 ILE B C 1
ATOM 2996 O O . ILE B 1 42 ? -9.594 34.156 -4.258 1 96.25 42 ILE B O 1
ATOM 3000 N N . SER B 1 43 ? -9.898 34.031 -6.527 1 96.19 43 SER B N 1
ATOM 3001 C CA . SER B 1 43 ? -11.32 34.312 -6.438 1 96.19 43 SER B CA 1
ATOM 3002 C C . SER B 1 43 ? -12.156 33.094 -6.871 1 96.19 43 SER B C 1
ATOM 3004 O O . SER B 1 43 ? -13.359 33.031 -6.602 1 96.19 43 SER B O 1
ATOM 3006 N N . LYS B 1 44 ? -11.484 32.188 -7.527 1 97.56 44 LYS B N 1
ATOM 3007 C CA . LYS B 1 44 ? -12.133 30.953 -7.965 1 97.56 44 LYS B CA 1
ATOM 3008 C C . LYS B 1 44 ? -11.258 29.734 -7.672 1 97.56 44 LYS B C 1
ATOM 3010 O O . LYS B 1 44 ? -10.047 29.875 -7.488 1 97.56 44 LYS B O 1
ATOM 3015 N N . PRO B 1 45 ? -11.852 28.578 -7.594 1 98 45 PRO B N 1
ATOM 3016 C CA . PRO B 1 45 ? -11.047 27.375 -7.359 1 98 45 PRO B CA 1
ATOM 3017 C C . PRO B 1 45 ? -9.992 27.156 -8.438 1 98 45 PRO B C 1
ATOM 3019 O O . PRO B 1 45 ? -10.25 27.391 -9.625 1 98 45 PRO B O 1
ATOM 3022 N N . GLU B 1 46 ? -8.805 26.719 -8.008 1 97.62 46 GLU B N 1
ATOM 3023 C CA . GLU B 1 46 ? -7.68 26.469 -8.906 1 97.62 46 GLU B CA 1
ATOM 3024 C C . GLU B 1 46 ? -7.32 24.984 -8.922 1 97.62 46 GLU B C 1
ATOM 3026 O O . GLU B 1 46 ? -7.168 24.359 -7.867 1 97.62 46 GLU B O 1
ATOM 3031 N N . GLU B 1 47 ? -7.141 24.469 -10.102 1 95.94 47 GLU B N 1
ATOM 3032 C CA . GLU B 1 47 ? -6.805 23.047 -10.25 1 95.94 47 GLU B CA 1
ATOM 3033 C C . GLU B 1 47 ? -5.363 22.781 -9.836 1 95.94 47 GLU B C 1
ATOM 3035 O O . GLU B 1 47 ? -4.496 23.641 -9.984 1 95.94 47 GLU B O 1
ATOM 3040 N N . ILE B 1 48 ? -5.16 21.641 -9.297 1 95.75 48 ILE B N 1
ATOM 3041 C CA . ILE B 1 48 ? -3.824 21.125 -9.016 1 95.75 48 ILE B CA 1
ATOM 3042 C C . ILE B 1 48 ? -3.465 20.047 -10.039 1 95.75 48 ILE B C 1
ATOM 3044 O O . ILE B 1 48 ? -3.998 18.938 -9.992 1 95.75 48 ILE B O 1
ATOM 3048 N N . SER B 1 49 ? -2.555 20.234 -10.906 1 94 49 SER B N 1
ATOM 3049 C CA . SER B 1 49 ? -2.281 19.391 -12.07 1 94 49 SER B CA 1
ATOM 3050 C C . SER B 1 49 ? -1.829 18 -11.648 1 94 49 SER B C 1
ATOM 3052 O O . SER B 1 49 ? -2.184 17 -12.289 1 94 49 SER B O 1
ATOM 3054 N N . SER B 1 50 ? -1.071 17.922 -10.555 1 94.94 50 SER B N 1
ATOM 3055 C CA . SER B 1 50 ? -0.509 16.641 -10.125 1 94.94 50 SER B CA 1
ATOM 3056 C C . SER B 1 50 ? -1.517 15.844 -9.305 1 94.94 50 SER B C 1
ATOM 3058 O O . SER B 1 50 ? -1.231 14.719 -8.883 1 94.94 50 SER B O 1
ATOM 3060 N N . MET B 1 51 ? -2.666 16.438 -9.031 1 97.5 51 MET B N 1
ATOM 3061 C CA . MET B 1 51 ? -3.756 15.789 -8.305 1 97.5 51 MET B CA 1
ATOM 3062 C C . MET B 1 51 ? -5.09 16.031 -9 1 97.5 51 MET B C 1
ATOM 3064 O O . MET B 1 51 ? -5.957 16.719 -8.469 1 97.5 51 MET B O 1
ATOM 3068 N N . PRO B 1 52 ? -5.301 15.328 -10.109 1 97.06 52 PRO B N 1
ATOM 3069 C CA . PRO B 1 52 ? -6.523 15.547 -10.883 1 97.06 52 PRO B CA 1
ATOM 3070 C C . PRO B 1 52 ? -7.785 15.469 -10.023 1 97.06 52 PRO B C 1
ATOM 3072 O O . PRO B 1 52 ? -7.906 14.578 -9.18 1 97.06 52 PRO B O 1
ATOM 3075 N N . ASP B 1 53 ? -8.664 16.453 -10.141 1 97 53 ASP B N 1
ATOM 3076 C CA . ASP B 1 53 ? -9.977 16.547 -9.5 1 97 53 ASP B CA 1
ATOM 3077 C C . ASP B 1 53 ? -9.859 17.172 -8.117 1 97 53 ASP B C 1
ATOM 3079 O O . ASP B 1 53 ? -10.852 17.281 -7.391 1 97 53 ASP B O 1
ATOM 3083 N N . VAL B 1 54 ? -8.648 17.594 -7.691 1 98.06 54 VAL B N 1
ATOM 3084 C CA . VAL B 1 54 ? -8.438 18.312 -6.438 1 98.06 54 VAL B CA 1
ATOM 3085 C C . VAL B 1 54 ? -8.133 19.781 -6.723 1 98.06 54 VAL B C 1
ATOM 3087 O O . VAL B 1 54 ? -7.422 20.109 -7.676 1 98.06 54 VAL B O 1
ATOM 3090 N N . TYR B 1 55 ? -8.664 20.719 -5.887 1 98.19 55 TYR B N 1
ATOM 3091 C CA . TYR B 1 55 ? -8.57 22.156 -6.141 1 98.19 55 TYR B CA 1
ATOM 3092 C C . TYR B 1 55 ? -8.117 22.906 -4.887 1 98.19 55 TYR B C 1
ATOM 3094 O O . TYR B 1 55 ? -8.258 22.391 -3.771 1 98.19 55 TYR B O 1
ATOM 3102 N N . ARG B 1 56 ? -7.562 24.031 -5.125 1 98.38 56 ARG B N 1
ATOM 3103 C CA . ARG B 1 56 ? -7.422 25.062 -4.094 1 98.38 56 ARG B CA 1
ATOM 3104 C C . ARG B 1 56 ? -8.625 26 -4.082 1 98.38 56 ARG B C 1
ATOM 3106 O O . ARG B 1 56 ? -9.07 26.453 -5.133 1 98.38 56 ARG B O 1
ATOM 3113 N N . TYR B 1 57 ? -9.094 26.266 -2.92 1 98.69 57 TYR B N 1
ATOM 3114 C CA . TYR B 1 57 ? -10.289 27.109 -2.834 1 98.69 57 TYR B CA 1
ATOM 3115 C C . TYR B 1 57 ? -9.961 28.453 -2.219 1 98.69 57 TYR B C 1
ATOM 3117 O O . TYR B 1 57 ? -9.141 28.547 -1.299 1 98.69 57 TYR B O 1
ATOM 3125 N N . PRO B 1 58 ? -10.617 29.547 -2.734 1 98.25 58 PRO B N 1
ATOM 3126 C CA . PRO B 1 58 ? -10.539 30.828 -2.027 1 98.25 58 PRO B CA 1
ATOM 3127 C C . PRO B 1 58 ? -11.328 30.828 -0.722 1 98.25 58 PRO B C 1
ATOM 3129 O O . PRO B 1 58 ? -12.281 30.062 -0.569 1 98.25 58 PRO B O 1
ATOM 3132 N N . VAL B 1 59 ? -10.867 31.703 0.197 1 97.56 59 VAL B N 1
ATOM 3133 C CA . VAL B 1 59 ? -11.672 31.953 1.391 1 97.56 59 VAL B CA 1
ATOM 3134 C C . VAL B 1 59 ? -12.977 32.656 1.006 1 97.56 59 VAL B C 1
ATOM 3136 O O . VAL B 1 59 ? -12.953 33.719 0.399 1 97.56 59 VAL B O 1
ATOM 3139 N N . GLY B 1 60 ? -14.109 32 1.229 1 97.25 60 GLY B N 1
ATOM 3140 C CA . GLY B 1 60 ? -15.383 32.625 0.907 1 97.25 60 GLY B CA 1
ATOM 3141 C C . GLY B 1 60 ? -16.422 31.656 0.379 1 97.25 60 GLY B C 1
ATOM 3142 O O . GLY B 1 60 ? -16.453 30.5 0.799 1 97.25 60 GLY B O 1
ATOM 3143 N N . ASP B 1 61 ? -17.188 32.094 -0.558 1 97.81 61 ASP B N 1
ATOM 3144 C CA . ASP B 1 61 ? -18.375 31.391 -1.002 1 97.81 61 ASP B CA 1
ATOM 3145 C C . ASP B 1 61 ? -18 30.062 -1.668 1 97.81 61 ASP B C 1
ATOM 3147 O O . ASP B 1 61 ? -18.641 29.031 -1.432 1 97.81 61 ASP B O 1
ATOM 3151 N N . PRO B 1 62 ? -16.984 30.125 -2.471 1 98.44 62 PRO B N 1
ATOM 3152 C CA . PRO B 1 62 ? -16.641 28.859 -3.107 1 98.44 62 PRO B CA 1
ATOM 3153 C C . PRO B 1 62 ? -16.281 27.766 -2.098 1 98.44 62 PRO B C 1
ATOM 3155 O O . PRO B 1 62 ? -16.625 26.594 -2.301 1 98.44 62 PRO B O 1
ATOM 3158 N N . LEU B 1 63 ? -15.617 28.125 -1.029 1 98.69 63 LEU B N 1
ATOM 3159 C CA . LEU B 1 63 ? -15.281 27.188 0.032 1 98.69 63 LEU B CA 1
ATOM 3160 C C . LEU B 1 63 ? -16.531 26.688 0.733 1 98.69 63 LEU B C 1
ATOM 3162 O O . LEU B 1 63 ? -16.688 25.484 0.967 1 98.69 63 LEU B O 1
ATOM 3166 N N . ILE B 1 64 ? -17.406 27.578 1.035 1 98.56 64 ILE B N 1
ATOM 3167 C CA . ILE B 1 64 ? -18.656 27.234 1.703 1 98.56 64 ILE B CA 1
ATOM 3168 C C . ILE B 1 64 ? -19.453 26.25 0.844 1 98.56 64 ILE B C 1
ATOM 3170 O O . ILE B 1 64 ? -19.922 25.219 1.341 1 98.56 64 ILE B O 1
ATOM 3174 N N . LYS B 1 65 ? -19.578 26.531 -0.416 1 98.56 65 LYS B N 1
ATOM 3175 C CA . LYS B 1 65 ? -20.328 25.703 -1.336 1 98.56 65 LYS B CA 1
ATOM 3176 C C . LYS B 1 65 ? -19.719 24.312 -1.446 1 98.56 65 LYS B C 1
ATOM 3178 O O . LYS B 1 65 ? -20.453 23.312 -1.512 1 98.56 65 LYS B O 1
ATOM 3183 N N . PHE B 1 66 ? -18.438 24.281 -1.506 1 98.75 66 PHE B N 1
ATOM 3184 C CA . PHE B 1 66 ? -17.75 23 -1.597 1 98.75 66 PHE B CA 1
ATOM 3185 C C . PHE B 1 66 ? -18.016 22.141 -0.36 1 98.75 66 PHE B C 1
ATOM 3187 O O . PHE B 1 66 ? -18.359 20.969 -0.473 1 98.75 66 PHE B O 1
ATOM 3194 N N . VAL B 1 67 ? -17.875 22.734 0.815 1 98.75 67 VAL B N 1
ATOM 3195 C CA . VAL B 1 67 ? -18.109 22.031 2.068 1 98.75 67 VAL B CA 1
ATOM 3196 C C . VAL B 1 67 ? -19.562 21.594 2.164 1 98.75 67 VAL B C 1
ATOM 3198 O O . VAL B 1 67 ? -19.875 20.484 2.576 1 98.75 67 VAL B O 1
ATOM 3201 N N . GLU B 1 68 ? -20.484 22.469 1.761 1 98.56 68 GLU B N 1
ATOM 3202 C CA . GLU B 1 68 ? -21.906 22.172 1.778 1 98.56 68 GLU B CA 1
ATOM 3203 C C . GLU B 1 68 ? -22.219 20.953 0.896 1 98.56 68 GLU B C 1
ATOM 3205 O O . GLU B 1 68 ? -22.984 20.078 1.295 1 98.56 68 GLU B O 1
ATOM 3210 N N . GLY B 1 69 ? -21.688 21 -0.289 1 98.44 69 GLY B N 1
ATOM 3211 C CA . GLY B 1 69 ? -21.891 19.875 -1.198 1 98.44 69 GLY B CA 1
ATOM 3212 C C . GLY B 1 69 ? -21.422 18.562 -0.626 1 98.44 69 GLY B C 1
ATOM 3213 O O . GLY B 1 69 ? -22.078 17.531 -0.8 1 98.44 69 GLY B O 1
ATOM 3214 N N . ASN B 1 70 ? -20.312 18.547 0.021 1 98.44 70 ASN B N 1
ATOM 3215 C CA . ASN B 1 70 ? -19.766 17.312 0.589 1 98.44 70 ASN B CA 1
ATOM 3216 C C . ASN B 1 70 ? -20.484 16.922 1.879 1 98.44 70 ASN B C 1
ATOM 3218 O O . ASN B 1 70 ? -20.656 15.742 2.176 1 98.44 70 ASN B O 1
ATOM 3222 N N . TYR B 1 71 ? -20.953 17.922 2.615 1 98.19 71 TYR B N 1
ATOM 3223 C CA . TYR B 1 71 ? -21.797 17.656 3.768 1 98.19 71 TYR B CA 1
ATOM 3224 C C . TYR B 1 71 ? -23.047 16.875 3.355 1 98.19 71 TYR B C 1
ATOM 3226 O O . TYR B 1 71 ? -23.453 15.93 4.027 1 98.19 71 TYR B O 1
ATOM 3234 N N . SER B 1 72 ? -23.625 17.25 2.254 1 97.81 72 SER B N 1
ATOM 3235 C CA . SER B 1 72 ? -24.828 16.609 1.746 1 97.81 72 SER B CA 1
ATOM 3236 C C . SER B 1 72 ? -24.562 15.164 1.354 1 97.81 72 SER B C 1
ATOM 3238 O O . SER B 1 72 ? -25.484 14.336 1.35 1 97.81 72 SER B O 1
ATOM 3240 N N . LYS B 1 73 ? -23.328 14.867 1.089 1 97.31 73 LYS B N 1
ATOM 3241 C CA . LYS B 1 73 ? -22.938 13.508 0.701 1 97.31 73 LYS B CA 1
ATOM 3242 C C . LYS B 1 73 ? -22.609 12.664 1.924 1 97.31 73 LYS B C 1
ATOM 3244 O O . LYS B 1 73 ? -22.391 11.453 1.807 1 97.31 73 LYS B O 1
ATOM 3249 N N . GLY B 1 74 ? -22.469 13.305 3.098 1 97.44 74 GLY B N 1
ATOM 3250 C CA . GLY B 1 74 ? -22.266 12.539 4.316 1 97.44 74 GLY B CA 1
ATOM 3251 C C . GLY B 1 74 ? -20.922 12.812 4.965 1 97.44 74 GLY B C 1
ATOM 3252 O O . GLY B 1 74 ? -20.609 12.25 6.02 1 97.44 74 GLY B O 1
ATOM 3253 N N . ILE B 1 75 ? -20.172 13.703 4.426 1 98.38 75 ILE B N 1
ATOM 3254 C CA . ILE B 1 75 ? -18.875 14.047 5.012 1 98.38 75 ILE B CA 1
ATOM 3255 C C . ILE B 1 75 ? -19.078 15.016 6.176 1 98.38 75 ILE B C 1
ATOM 3257 O O . ILE B 1 75 ? -19.75 16.047 6.023 1 98.38 75 ILE B O 1
ATOM 3261 N N . ARG B 1 76 ? -18.531 14.68 7.344 1 98.5 76 ARG B N 1
ATOM 3262 C CA . ARG B 1 76 ? -18.781 15.469 8.539 1 98.5 76 ARG B CA 1
ATOM 3263 C C . ARG B 1 76 ? -17.469 16 9.117 1 98.5 76 ARG B C 1
ATOM 3265 O O . ARG B 1 76 ? -17.469 16.719 10.125 1 98.5 76 ARG B O 1
ATOM 3272 N N . LYS B 1 77 ? -16.344 15.609 8.531 1 98.81 77 LYS B N 1
ATOM 3273 C CA . LYS B 1 77 ? -15.031 16.016 9.008 1 98.81 77 LYS B CA 1
ATOM 3274 C C . LYS B 1 77 ? -14.18 16.578 7.875 1 98.81 77 LYS B C 1
ATOM 3276 O O . LYS B 1 77 ? -14.07 15.961 6.812 1 98.81 77 LYS B O 1
ATOM 3281 N N . VAL B 1 78 ? -13.609 17.766 8.07 1 98.81 78 VAL B N 1
ATOM 3282 C CA . VAL B 1 78 ? -12.719 18.359 7.078 1 98.81 78 VAL B CA 1
ATOM 3283 C C . VAL B 1 78 ? -11.445 18.859 7.75 1 98.81 78 VAL B C 1
ATOM 3285 O O . VAL B 1 78 ? -11.484 19.312 8.898 1 98.81 78 VAL B O 1
ATOM 3288 N N . ILE B 1 79 ? -10.359 18.75 7.082 1 98.94 79 ILE B N 1
ATOM 3289 C CA . ILE B 1 79 ? -9.109 19.344 7.547 1 98.94 79 ILE B CA 1
ATOM 3290 C C . ILE B 1 79 ? -8.633 20.406 6.543 1 98.94 79 ILE B C 1
ATOM 3292 O O . ILE B 1 79 ? -8.648 20.156 5.332 1 98.94 79 ILE B O 1
ATOM 3296 N N . LEU B 1 80 ? -8.219 21.531 7.016 1 98.81 80 LEU B N 1
ATOM 3297 C CA . LEU B 1 80 ? -7.863 22.672 6.172 1 98.81 80 LEU B CA 1
ATOM 3298 C C . LEU B 1 80 ? -6.348 22.844 6.105 1 98.81 80 LEU B C 1
ATOM 3300 O O . LEU B 1 80 ? -5.668 22.797 7.129 1 98.81 80 LEU B O 1
ATOM 3304 N N . PHE B 1 81 ? -5.859 23.016 4.906 1 98.56 81 PHE B N 1
ATOM 3305 C CA . PHE B 1 81 ? -4.477 23.375 4.605 1 98.56 81 PHE B CA 1
ATOM 3306 C C . PHE B 1 81 ? -4.402 24.734 3.945 1 98.56 81 PHE B C 1
ATOM 3308 O O . PHE B 1 81 ? -5.035 24.969 2.912 1 98.56 81 PHE B O 1
ATOM 3315 N N . GLY B 1 82 ? -3.545 25.609 4.469 1 97.81 82 GLY B N 1
ATOM 3316 C CA . GLY B 1 82 ? -3.555 26.984 3.996 1 97.81 82 GLY B CA 1
ATOM 3317 C C . GLY B 1 82 ? -2.379 27.312 3.094 1 97.81 82 GLY B C 1
ATOM 3318 O O . GLY B 1 82 ? -1.264 26.844 3.322 1 97.81 82 GLY B O 1
ATOM 3319 N N . ILE B 1 83 ? -2.637 28.094 2.094 1 97.19 83 ILE B N 1
ATOM 3320 C CA . ILE B 1 83 ? -1.628 28.766 1.271 1 97.19 83 ILE B CA 1
ATOM 3321 C C . ILE B 1 83 ? -1.746 30.281 1.425 1 97.19 83 ILE B C 1
ATOM 3323 O O . ILE B 1 83 ? -2.619 30.906 0.818 1 97.19 83 ILE B O 1
ATOM 3327 N N . PRO B 1 84 ? -0.83 30.844 2.162 1 97.06 84 PRO B N 1
ATOM 3328 C CA . PRO B 1 84 ? -0.958 32.25 2.533 1 97.06 84 PRO B CA 1
ATOM 3329 C C . PRO B 1 84 ? -0.535 33.188 1.412 1 97.06 84 PRO B C 1
ATOM 3331 O O . PRO B 1 84 ? 0.006 32.75 0.396 1 97.06 84 PRO B O 1
ATOM 3334 N N . SER B 1 85 ? -0.778 34.469 1.642 1 94 85 SER B N 1
ATOM 3335 C CA . SER B 1 85 ? -0.416 35.5 0.667 1 94 85 SER B CA 1
ATOM 3336 C C . SER B 1 85 ? 1.062 35.844 0.766 1 94 85 SER B C 1
ATOM 3338 O O . SER B 1 85 ? 1.642 36.375 -0.182 1 94 85 SER B O 1
ATOM 3340 N N . PHE B 1 86 ? 1.598 35.594 1.931 1 94.19 86 PHE B N 1
ATOM 3341 C CA . PHE B 1 86 ? 3.027 35.844 2.068 1 94.19 86 PHE B CA 1
ATOM 3342 C C . PHE B 1 86 ? 3.664 34.844 3.025 1 94.19 86 PHE B C 1
ATOM 3344 O O . PHE B 1 86 ? 2.98 34.25 3.869 1 94.19 86 PHE B O 1
ATOM 3351 N N . LYS B 1 87 ? 4.926 34.719 2.875 1 95.69 87 LYS B N 1
ATOM 3352 C CA . LYS B 1 87 ? 5.754 33.812 3.686 1 95.69 87 LYS B CA 1
ATOM 3353 C C . LYS B 1 87 ? 6.945 34.562 4.277 1 95.69 87 LYS B C 1
ATOM 3355 O O . LYS B 1 87 ? 7.395 35.562 3.725 1 95.69 87 LYS B O 1
ATOM 3360 N N . ASP B 1 88 ? 7.355 34.156 5.438 1 96.62 88 ASP B N 1
ATOM 3361 C CA . ASP B 1 88 ? 8.586 34.688 6.027 1 96.62 88 ASP B CA 1
ATOM 3362 C C . ASP B 1 88 ? 9.344 33.562 6.77 1 96.62 88 ASP B C 1
ATOM 3364 O O . ASP B 1 88 ? 8.969 32.406 6.691 1 96.62 88 ASP B O 1
ATOM 3368 N N . ASN B 1 89 ? 10.383 33.875 7.434 1 95.06 89 ASN B N 1
ATOM 3369 C CA . ASN B 1 89 ? 11.281 32.875 7.996 1 95.06 89 ASN B CA 1
ATOM 3370 C C . ASN B 1 89 ? 10.727 32.281 9.281 1 95.06 89 ASN B C 1
ATOM 3372 O O . ASN B 1 89 ? 11.195 31.25 9.742 1 95.06 89 ASN B O 1
ATOM 3376 N N . ILE B 1 90 ? 9.688 32.906 9.852 1 95.12 90 ILE B N 1
ATOM 3377 C CA . ILE B 1 90 ? 9.211 32.438 11.148 1 95.12 90 ILE B CA 1
ATOM 3378 C C . ILE B 1 90 ? 7.738 32.062 11.055 1 95.12 90 ILE B C 1
ATOM 3380 O O . ILE B 1 90 ? 7.062 31.922 12.07 1 95.12 90 ILE B O 1
ATOM 3384 N N . ALA B 1 91 ? 7.164 32 9.867 1 97.19 91 ALA B N 1
ATOM 3385 C CA . ALA B 1 91 ? 5.797 31.562 9.609 1 97.19 91 ALA B CA 1
ATOM 3386 C C . ALA B 1 91 ? 4.789 32.469 10.336 1 97.19 91 ALA B C 1
ATOM 3388 O O . ALA B 1 91 ? 3.824 31.969 10.922 1 97.19 91 ALA B O 1
ATOM 3389 N N . SER B 1 92 ? 5.016 33.75 10.25 1 97.12 92 SER B N 1
ATOM 3390 C CA . SER B 1 92 ? 4.18 34.656 11.031 1 97.12 92 SER B CA 1
ATOM 3391 C C . SER B 1 92 ? 2.742 34.656 10.531 1 97.12 92 SER B C 1
ATOM 3393 O O . SER B 1 92 ? 1.807 34.844 11.305 1 97.12 92 SER B O 1
ATOM 3395 N N . SER B 1 93 ? 2.482 34.469 9.266 1 96.94 93 SER B N 1
ATOM 3396 C CA . SER B 1 93 ? 1.134 34.469 8.711 1 96.94 93 SER B CA 1
ATOM 3397 C C . SER B 1 93 ? 0.316 33.312 9.219 1 96.94 93 SER B C 1
ATOM 3399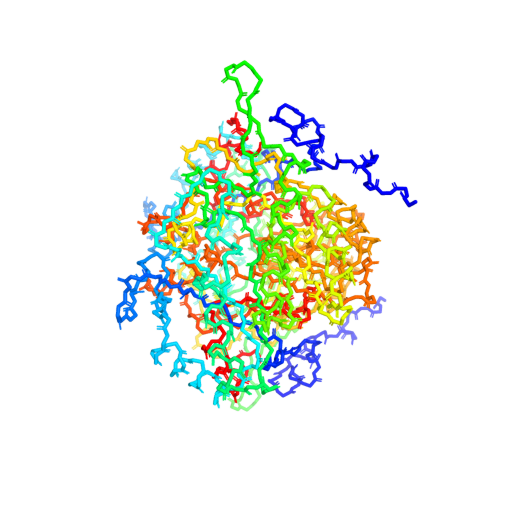 O O . SER B 1 93 ? -0.914 33.312 9.141 1 96.94 93 SER B O 1
ATOM 3401 N N . ALA B 1 94 ? 0.984 32.281 9.758 1 97.5 94 ALA B N 1
ATOM 3402 C 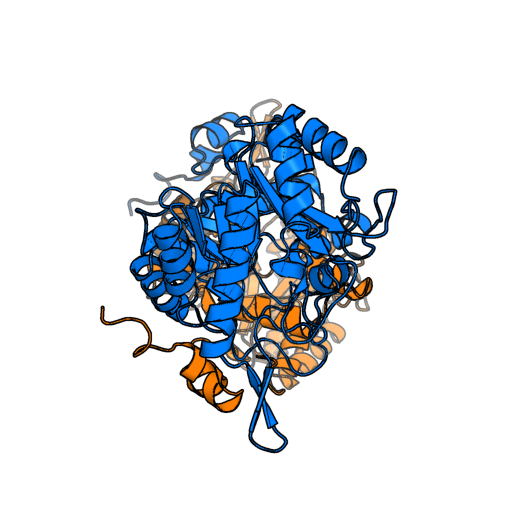CA . ALA B 1 94 ? 0.309 31.062 10.211 1 97.5 94 ALA B CA 1
ATOM 3403 C C . ALA B 1 94 ? -0.463 31.328 11.508 1 97.5 94 ALA B C 1
ATOM 3405 O O . ALA B 1 94 ? -1.408 30.594 11.828 1 97.5 94 ALA B O 1
ATOM 3406 N N . TYR B 1 95 ? -0.032 32.312 12.273 1 97.44 95 TYR B N 1
ATOM 3407 C CA . TYR B 1 95 ? -0.695 32.5 13.562 1 97.44 95 TYR B CA 1
ATOM 3408 C C . TYR B 1 95 ? -1.344 33.875 13.641 1 97.44 95 TYR B C 1
ATOM 3410 O O . TYR B 1 95 ? -1.723 34.344 14.719 1 97.44 95 TYR B O 1
ATOM 3418 N N . GLN B 1 96 ? -1.445 34.531 12.516 1 97.12 96 GLN B N 1
ATOM 3419 C CA . GLN B 1 96 ? -2.215 35.781 12.484 1 97.12 96 GLN B CA 1
ATOM 3420 C C . GLN B 1 96 ? -3.697 35.5 12.727 1 97.12 96 GLN B C 1
ATOM 3422 O O . GLN B 1 96 ? -4.234 34.5 12.273 1 97.12 96 GLN B O 1
ATOM 3427 N N . LYS B 1 97 ? -4.336 36.438 13.344 1 96.62 97 LYS B N 1
ATOM 3428 C CA . LYS B 1 97 ? -5.746 36.25 13.672 1 96.62 97 LYS B CA 1
ATOM 3429 C C . LYS B 1 97 ? -6.609 36.25 12.414 1 96.62 97 LYS B C 1
ATOM 3431 O O . LYS B 1 97 ? -7.695 35.688 12.391 1 96.62 97 LYS B O 1
ATOM 3436 N N . ASP B 1 98 ? -6.078 36.938 11.453 1 96.69 98 ASP B N 1
ATOM 3437 C CA . ASP B 1 98 ? -6.82 37 10.195 1 96.69 98 ASP B CA 1
ATOM 3438 C C . ASP B 1 98 ? -6.117 36.219 9.094 1 96.69 98 ASP B C 1
ATOM 3440 O O . ASP B 1 98 ? -6.168 36.594 7.922 1 96.69 98 ASP B O 1
ATOM 3444 N N . GLY B 1 99 ? -5.395 35.25 9.438 1 97.38 99 GLY B N 1
ATOM 3445 C CA . GLY B 1 99 ? -4.738 34.375 8.469 1 97.38 99 GLY B CA 1
ATOM 3446 C C . GLY B 1 99 ? -5.715 33.562 7.648 1 97.38 99 GLY B C 1
ATOM 3447 O O . GLY B 1 99 ? -6.91 33.5 7.945 1 97.38 99 GLY B O 1
ATOM 3448 N N . VAL B 1 100 ? -5.234 32.938 6.648 1 97.94 100 VAL B N 1
ATOM 3449 C CA . VAL B 1 100 ? -6.043 32.25 5.668 1 97.94 100 VAL B CA 1
ATOM 3450 C C . VAL B 1 100 ? -6.832 31.125 6.359 1 97.94 100 VAL B C 1
ATOM 3452 O O . VAL B 1 100 ? -8.031 30.953 6.117 1 97.94 100 VAL B O 1
ATOM 3455 N N . ILE B 1 101 ? -6.176 30.359 7.234 1 98.38 101 ILE B N 1
ATOM 3456 C CA . ILE B 1 101 ? -6.832 29.25 7.914 1 98.38 101 ILE B CA 1
ATOM 3457 C C . ILE B 1 101 ? -7.793 29.781 8.977 1 98.38 101 ILE B C 1
ATOM 3459 O O . ILE B 1 101 ? -8.906 29.281 9.133 1 98.38 101 ILE B O 1
ATOM 3463 N N . GLN B 1 102 ? -7.383 30.844 9.719 1 98.62 102 GLN B N 1
ATOM 3464 C CA . GLN B 1 102 ? -8.227 31.438 10.75 1 98.62 102 GLN B CA 1
ATOM 3465 C C . GLN B 1 102 ? -9.523 31.984 10.156 1 98.62 102 GLN B C 1
ATOM 3467 O O . GLN B 1 102 ? -10.609 31.703 10.664 1 98.62 102 GLN B O 1
ATOM 3472 N N . ARG B 1 103 ? -9.383 32.688 9.086 1 98.5 103 ARG B N 1
ATOM 3473 C CA . ARG B 1 103 ? -10.562 33.219 8.414 1 98.5 103 ARG B CA 1
ATOM 3474 C C . ARG B 1 103 ? -11.461 32.094 7.918 1 98.5 103 ARG B C 1
ATOM 3476 O O . ARG B 1 103 ? -12.688 32.188 8 1 98.5 103 ARG B O 1
ATOM 3483 N N . SER B 1 104 ? -10.844 31.078 7.352 1 98.69 104 SER B N 1
ATOM 3484 C CA . SER B 1 104 ? -11.594 29.938 6.84 1 98.69 104 SER B CA 1
ATOM 3485 C C . SER B 1 104 ? -12.336 29.219 7.961 1 98.69 104 SER B C 1
ATOM 3487 O O . SER B 1 104 ? -13.492 28.828 7.797 1 98.69 104 SER B O 1
ATOM 3489 N N . LEU B 1 105 ? -11.648 29 9.094 1 98.75 105 LEU B N 1
ATOM 3490 C CA . LEU B 1 105 ? -12.25 28.328 10.25 1 98.75 105 LEU B CA 1
ATOM 3491 C C . LEU B 1 105 ? -13.453 29.125 10.766 1 98.75 105 LEU B C 1
ATOM 3493 O O . LEU B 1 105 ? -14.516 28.562 11.008 1 98.75 105 LEU B O 1
ATOM 3497 N N . LYS B 1 106 ? -13.266 30.406 10.922 1 98.44 106 LYS B N 1
ATOM 3498 C CA . LYS B 1 106 ? -14.352 31.266 11.391 1 98.44 106 LYS B CA 1
ATOM 3499 C C . LYS B 1 106 ? -15.562 31.172 10.461 1 98.44 106 LYS B C 1
ATOM 3501 O O . LYS B 1 106 ? -16.688 31.016 10.922 1 98.44 106 LYS B O 1
ATOM 3506 N N . LEU B 1 107 ? -15.266 31.312 9.211 1 98.31 107 LEU B N 1
ATOM 3507 C CA . LEU B 1 107 ? -16.297 31.266 8.188 1 98.31 107 LEU B CA 1
ATOM 3508 C C . LEU B 1 107 ? -17.094 29.969 8.258 1 98.31 107 LEU B C 1
ATOM 3510 O O . LEU B 1 107 ? -18.328 29.984 8.25 1 98.31 107 LEU B O 1
ATOM 3514 N N . LEU B 1 108 ? -16.391 28.828 8.289 1 98.62 108 LEU B N 1
ATOM 3515 C CA . LEU B 1 108 ? -17.031 27.516 8.289 1 98.62 108 LEU B CA 1
ATOM 3516 C C . LEU B 1 108 ? -17.75 27.266 9.602 1 98.62 108 LEU B C 1
ATOM 3518 O O . LEU B 1 108 ? -18.812 26.641 9.625 1 98.62 108 LEU B O 1
ATOM 3522 N N . LYS B 1 109 ? -17.172 27.734 10.734 1 98.06 109 LYS B N 1
ATOM 3523 C CA . LYS B 1 109 ? -17.812 27.578 12.039 1 98.06 109 LYS B CA 1
ATOM 3524 C C . LYS B 1 109 ? -19.125 28.359 12.086 1 98.06 109 LYS B C 1
ATOM 3526 O O . LYS B 1 109 ? -20.109 27.859 12.633 1 98.06 109 LYS B O 1
ATOM 3531 N N . GLU B 1 110 ? -19.094 29.531 11.562 1 97.81 110 GLU B N 1
ATOM 3532 C CA . GLU B 1 110 ? -20.297 30.359 11.523 1 97.81 110 GLU B CA 1
ATOM 3533 C C . GLU B 1 110 ? -21.375 29.719 10.641 1 97.81 110 GLU B C 1
ATOM 3535 O O . GLU B 1 110 ? -22.562 29.828 10.938 1 97.81 110 GLU B O 1
ATOM 3540 N N . THR B 1 111 ? -20.953 29.125 9.586 1 98.06 111 THR B N 1
ATOM 3541 C CA . THR B 1 111 ? -21.875 28.609 8.578 1 98.06 111 THR B CA 1
ATOM 3542 C C . THR B 1 111 ? -22.453 27.266 9.023 1 98.06 111 THR B C 1
ATOM 3544 O O . THR B 1 111 ? -23.641 27.016 8.859 1 98.06 111 THR B O 1
ATOM 3547 N N . PHE B 1 112 ? -21.594 26.359 9.562 1 98 112 PHE B N 1
ATOM 3548 C CA . PHE B 1 112 ? -22 24.984 9.758 1 98 112 PHE B CA 1
ATOM 3549 C C . PHE B 1 112 ? -22.125 24.656 11.242 1 98 112 PHE B C 1
ATOM 3551 O O . PHE B 1 112 ? -22.734 23.641 11.617 1 98 112 PHE B O 1
ATOM 3558 N N . GLY B 1 113 ? -21.562 25.484 12.094 1 96.25 113 GLY B N 1
ATOM 3559 C CA . GLY B 1 113 ? -21.609 25.219 13.523 1 96.25 113 GLY B CA 1
ATOM 3560 C C . GLY B 1 113 ? -21.047 23.859 13.906 1 96.25 113 GLY B C 1
ATOM 3561 O O . GLY B 1 113 ? -19.938 23.516 13.5 1 96.25 113 GLY B O 1
ATOM 3562 N N . ASP B 1 114 ? -21.891 23.078 14.578 1 95.38 114 ASP B N 1
ATOM 3563 C CA . ASP B 1 114 ? -21.406 21.812 15.102 1 95.38 114 ASP B CA 1
ATOM 3564 C C . ASP B 1 114 ? -21.766 20.656 14.156 1 95.38 114 ASP B C 1
ATOM 3566 O O . ASP B 1 114 ? -21.547 19.484 14.484 1 95.38 114 ASP B O 1
ATOM 3570 N N . LYS B 1 115 ? -22.188 20.984 13.016 1 97.5 115 LYS B N 1
ATOM 3571 C CA . LYS B 1 115 ? -22.578 19.953 12.047 1 97.5 115 LYS B CA 1
ATOM 3572 C C . LYS B 1 115 ? -21.344 19.25 11.477 1 97.5 115 LYS B C 1
ATOM 3574 O O . LYS B 1 115 ? -21.422 18.094 11.055 1 97.5 115 LYS B O 1
ATOM 3579 N N . ILE B 1 116 ? -20.266 20.016 11.453 1 97.62 116 ILE B N 1
ATOM 3580 C CA . ILE B 1 116 ? -19.031 19.438 10.938 1 97.62 116 ILE B CA 1
ATOM 3581 C C . ILE B 1 116 ? -17.906 19.625 11.953 1 97.62 116 ILE B C 1
ATOM 3583 O O . ILE B 1 116 ? -17.922 20.578 12.742 1 97.62 116 ILE B O 1
ATOM 3587 N N . LEU B 1 117 ? -17.047 18.641 11.969 1 98.44 117 LEU B N 1
ATOM 3588 C CA . LEU B 1 117 ? -15.828 18.766 12.75 1 98.44 117 LEU B CA 1
ATOM 3589 C C . LEU B 1 117 ? -14.727 19.422 11.922 1 98.44 117 LEU B C 1
ATOM 3591 O O . LEU B 1 117 ? -14.43 18.984 10.812 1 98.44 117 LEU B O 1
ATOM 3595 N N . LEU B 1 118 ? -14.133 20.484 12.469 1 98.81 118 LEU B N 1
ATOM 3596 C CA . LEU B 1 118 ? -13.125 21.266 11.758 1 98.81 118 LEU B CA 1
ATOM 3597 C C . LEU B 1 118 ? -11.734 20.969 12.297 1 98.81 118 LEU B C 1
ATOM 3599 O O . LEU B 1 118 ? -11.422 21.297 13.445 1 98.81 118 LEU B O 1
ATOM 3603 N N . PHE B 1 119 ? -10.938 20.297 11.453 1 98.81 119 PHE B N 1
ATOM 3604 C CA . PHE B 1 119 ? -9.516 20.094 11.727 1 98.81 119 PHE B CA 1
ATOM 3605 C C . PHE B 1 119 ? -8.68 21.203 11.086 1 98.81 119 PHE B C 1
ATOM 3607 O O . PHE B 1 119 ? -9 21.672 9.992 1 98.81 119 PHE B O 1
ATOM 3614 N N . ALA B 1 120 ? -7.648 21.594 11.742 1 98.75 120 ALA B N 1
ATOM 3615 C CA . ALA B 1 120 ? -6.691 22.547 11.18 1 98.75 120 ALA B CA 1
ATOM 3616 C C . ALA B 1 120 ? -5.285 21.938 11.141 1 98.75 120 ALA B C 1
ATOM 3618 O O . ALA B 1 120 ? -4.758 21.516 12.172 1 98.75 120 ALA B O 1
ATOM 3619 N N . ASP B 1 121 ? -4.758 21.891 9.984 1 98.5 121 ASP B N 1
ATOM 3620 C CA . ASP B 1 121 ? -3.342 21.531 9.914 1 98.5 121 ASP B CA 1
ATOM 3621 C C . ASP B 1 121 ? -2.479 22.594 10.594 1 98.5 121 ASP B C 1
ATOM 3623 O O . ASP B 1 121 ? -2.598 23.781 10.297 1 98.5 121 ASP B O 1
ATOM 3627 N N . GLU B 1 122 ? -1.711 22.203 11.453 1 98.56 122 GLU B N 1
ATOM 3628 C CA . GLU B 1 122 ? -0.793 23.078 12.172 1 98.56 122 GLU B CA 1
ATOM 3629 C C . GLU B 1 122 ? 0.659 22.75 11.828 1 98.56 122 GLU B C 1
ATOM 3631 O O . GLU B 1 122 ? 1.175 21.703 12.227 1 98.56 122 GLU B O 1
ATOM 3636 N N . CYS B 1 123 ? 1.272 23.547 11.078 1 97.44 123 CYS B N 1
ATOM 3637 C CA . CYS B 1 123 ? 2.676 23.422 10.703 1 97.44 123 CYS B CA 1
ATOM 3638 C C . CYS B 1 123 ? 3.23 24.766 10.227 1 97.44 123 CYS B C 1
ATOM 3640 O O . CYS B 1 123 ? 2.498 25.75 10.141 1 97.44 123 CYS B O 1
ATOM 3642 N N . THR B 1 124 ? 4.504 24.828 9.938 1 96.94 124 THR B N 1
ATOM 3643 C CA . THR B 1 124 ? 5.125 26.078 9.508 1 96.94 124 THR B CA 1
ATOM 3644 C C . THR B 1 124 ? 5.449 26.031 8.016 1 96.94 124 THR B C 1
ATOM 3646 O O . THR B 1 124 ? 5.684 27.078 7.395 1 96.94 124 THR B O 1
ATOM 3649 N N . ASP B 1 125 ? 5.461 24.875 7.418 1 94.75 125 ASP B N 1
ATOM 3650 C CA . ASP B 1 125 ? 6.082 24.688 6.109 1 94.75 125 ASP B CA 1
ATOM 3651 C C . ASP B 1 125 ? 5.328 25.469 5.027 1 94.75 125 ASP B C 1
ATOM 3653 O O . ASP B 1 125 ? 5.938 25.969 4.082 1 94.75 125 ASP B O 1
ATOM 3657 N N . GLU B 1 126 ? 4.043 25.594 5.133 1 95.62 126 GLU B N 1
ATOM 3658 C CA . GLU B 1 126 ? 3.26 26.344 4.156 1 95.62 126 GLU B CA 1
ATOM 3659 C C . GLU B 1 126 ? 3.479 27.844 4.309 1 95.62 126 GLU B C 1
ATOM 3661 O O . GLU B 1 126 ? 3.162 28.609 3.402 1 95.62 126 GLU B O 1
ATOM 3666 N N . TYR B 1 127 ? 4.141 28.281 5.387 1 96.75 127 TYR B N 1
ATOM 3667 C CA . TYR B 1 127 ? 4.133 29.688 5.762 1 96.75 127 TYR B CA 1
ATOM 3668 C C . TYR B 1 127 ? 5.555 30.234 5.855 1 96.75 127 TYR B C 1
ATOM 3670 O O . TYR B 1 127 ? 5.754 31.453 5.926 1 96.75 127 TYR B O 1
ATOM 3678 N N . THR B 1 128 ? 6.449 29.344 5.887 1 95.75 128 THR B N 1
ATOM 3679 C CA . THR B 1 128 ? 7.84 29.781 5.906 1 95.75 128 THR B CA 1
ATOM 3680 C C . THR B 1 128 ? 8.359 29.984 4.488 1 95.75 128 THR B C 1
ATOM 3682 O O . THR B 1 128 ? 7.941 29.297 3.559 1 95.75 128 THR B O 1
ATOM 3685 N N . SER B 1 129 ? 9.344 30.859 4.352 1 94.25 129 SER B N 1
ATOM 3686 C CA . SER B 1 129 ? 9.969 31.125 3.061 1 94.25 129 SER B CA 1
ATOM 3687 C C . SER B 1 129 ? 10.828 29.938 2.615 1 94.25 129 SER B C 1
ATOM 3689 O O . SER B 1 129 ? 10.984 29.703 1.418 1 94.25 129 SER B O 1
ATOM 3691 N N . HIS B 1 130 ? 11.273 29.203 3.588 1 93.5 130 HIS B N 1
ATOM 3692 C CA . HIS B 1 130 ? 12.195 28.125 3.271 1 93.5 130 HIS B CA 1
ATOM 3693 C C . HIS B 1 130 ? 11.469 26.781 3.182 1 93.5 130 HIS B C 1
ATOM 3695 O O . HIS B 1 130 ? 12.039 25.797 2.742 1 93.5 130 HIS B O 1
ATOM 3701 N N . GLY B 1 131 ? 10.258 26.688 3.656 1 94.06 131 GLY B N 1
ATOM 3702 C CA . GLY B 1 131 ? 9.422 25.531 3.406 1 94.06 131 GLY B CA 1
ATOM 3703 C C . GLY B 1 131 ? 9.633 24.422 4.414 1 94.06 131 GLY B C 1
ATOM 3704 O O . GLY B 1 131 ? 9.062 23.328 4.273 1 94.06 131 GLY B O 1
ATOM 3705 N N . HIS B 1 132 ? 10.445 24.594 5.453 1 94.94 132 HIS B N 1
ATOM 3706 C CA . HIS B 1 132 ? 10.664 23.578 6.473 1 94.94 132 HIS B CA 1
ATOM 3707 C C . HIS B 1 132 ? 9.586 23.641 7.543 1 94.94 132 HIS B C 1
ATOM 3709 O O . HIS B 1 132 ? 8.969 24.672 7.758 1 94.94 132 HIS B O 1
ATOM 3715 N N . CYS B 1 133 ? 9.383 22.531 8.25 1 95.5 133 CYS B N 1
ATOM 3716 C CA . CYS B 1 133 ? 8.352 22.406 9.273 1 95.5 133 CYS B CA 1
ATOM 3717 C C . CYS B 1 133 ? 8.844 22.953 10.609 1 95.5 133 CYS B C 1
ATOM 3719 O O . CYS B 1 133 ? 8.43 22.484 11.672 1 95.5 133 CYS B O 1
ATOM 3721 N N . GLY B 1 134 ? 9.805 23.828 10.586 1 95.75 134 GLY B N 1
ATOM 3722 C CA . GLY B 1 134 ? 10.367 24.438 11.773 1 95.75 134 GLY B CA 1
ATOM 3723 C C . GLY B 1 134 ? 11.227 25.656 11.469 1 95.75 134 GLY B C 1
ATOM 3724 O O . GLY B 1 134 ? 11.359 26.047 10.305 1 95.75 134 GLY B O 1
ATOM 3725 N N . ILE B 1 135 ? 11.703 26.219 12.531 1 96.44 135 ILE B N 1
ATOM 3726 C CA . ILE B 1 135 ? 12.555 27.406 12.422 1 96.44 135 ILE B CA 1
ATOM 3727 C C . ILE B 1 135 ? 13.969 27 12.031 1 96.44 135 ILE B C 1
ATOM 3729 O O . ILE B 1 135 ? 14.539 26.078 12.617 1 96.44 135 ILE B O 1
ATOM 3733 N N . VAL B 1 136 ? 14.461 27.641 10.992 1 96.31 136 VAL B N 1
ATOM 3734 C CA . VAL B 1 136 ? 15.812 27.344 10.523 1 96.31 136 VAL B CA 1
ATOM 3735 C C . VAL B 1 136 ? 16.812 28.25 11.242 1 96.31 136 VAL B C 1
ATOM 3737 O O . VAL B 1 136 ? 16.594 29.453 11.359 1 96.31 136 VAL B O 1
ATOM 3740 N N . ASN B 1 137 ? 17.75 27.672 11.758 1 95.75 137 ASN B N 1
ATOM 3741 C CA . ASN B 1 137 ? 18.875 28.375 12.367 1 95.75 137 ASN B CA 1
ATOM 3742 C C . ASN B 1 137 ? 20.219 27.875 11.844 1 95.75 137 ASN B C 1
ATOM 3744 O O . ASN B 1 137 ? 20.266 26.922 11.07 1 95.75 137 ASN B O 1
ATOM 3748 N N . TYR B 1 138 ? 21.266 28.578 12.227 1 93.94 138 TYR B N 1
ATOM 3749 C CA . TYR B 1 138 ? 22.562 28.266 11.633 1 93.94 138 TYR B CA 1
ATOM 3750 C C . TYR B 1 138 ? 23.625 28.094 12.703 1 93.94 138 TYR B C 1
ATOM 3752 O O . TYR B 1 138 ? 23.625 28.781 13.719 1 93.94 138 TYR B O 1
ATOM 3760 N N . ARG B 1 139 ? 24.484 27.156 12.539 1 93.31 139 ARG B N 1
ATOM 3761 C CA . ARG B 1 139 ? 25.781 27 13.195 1 93.31 139 ARG B CA 1
ATOM 3762 C C . ARG B 1 139 ? 26.922 27.188 12.203 1 93.31 139 ARG B C 1
ATOM 3764 O O . ARG B 1 139 ? 27.266 26.266 11.469 1 93.31 139 ARG B O 1
ATOM 3771 N N . GLY B 1 140 ? 27.469 28.312 12.172 1 90.5 140 GLY B N 1
ATOM 3772 C CA . GLY B 1 140 ? 28.359 28.641 11.07 1 90.5 140 GLY B CA 1
ATOM 3773 C C . GLY B 1 140 ? 27.641 28.688 9.727 1 90.5 140 GLY B C 1
ATOM 3774 O O . GLY B 1 140 ? 26.688 29.453 9.547 1 90.5 140 GLY B O 1
ATOM 3775 N N . LYS B 1 141 ? 28.125 27.922 8.836 1 87.94 141 LYS B N 1
ATOM 3776 C CA . LYS B 1 141 ? 27.562 27.906 7.496 1 87.94 141 LYS B CA 1
ATOM 3777 C C . LYS B 1 141 ? 26.547 26.781 7.348 1 87.94 141 LYS B C 1
ATOM 3779 O O . LYS B 1 141 ? 25.875 26.672 6.316 1 87.94 141 LYS B O 1
ATOM 3784 N N . GLN B 1 142 ? 26.297 26.047 8.383 1 91.56 142 GLN B N 1
ATOM 3785 C CA . GLN B 1 142 ? 25.406 24.891 8.328 1 91.56 142 GLN B CA 1
ATOM 3786 C C . GLN B 1 142 ? 24.047 25.203 8.961 1 91.56 142 GLN B C 1
ATOM 3788 O O . GLN B 1 142 ? 23.984 25.656 10.102 1 91.56 142 GLN B O 1
ATOM 3793 N N . TYR B 1 143 ? 23.062 24.984 8.18 1 93.38 143 TYR B N 1
ATOM 3794 C CA . TYR B 1 143 ? 21.734 25.219 8.719 1 93.38 143 TYR B CA 1
ATOM 3795 C C . TYR B 1 143 ? 21.25 24.016 9.523 1 93.38 143 TYR B C 1
ATOM 3797 O O . TYR B 1 143 ? 21.734 22.906 9.336 1 93.38 143 TYR B O 1
ATOM 3805 N N . TYR B 1 144 ? 20.359 24.188 10.422 1 93.75 144 TYR B N 1
ATOM 3806 C CA . TYR B 1 144 ? 19.641 23.125 11.109 1 93.75 144 TYR B CA 1
ATOM 3807 C C . TYR B 1 144 ? 18.234 23.594 11.508 1 93.75 144 TYR B C 1
ATOM 3809 O O . TYR B 1 144 ? 17.969 24.797 11.562 1 93.75 144 TYR B O 1
ATOM 3817 N N . ILE B 1 145 ? 17.344 22.656 11.664 1 96.19 145 ILE B N 1
ATOM 3818 C CA . ILE B 1 145 ? 16 22.953 12.156 1 96.19 145 ILE B CA 1
ATOM 3819 C C . ILE B 1 145 ? 16.016 23.016 13.688 1 96.19 145 ILE B C 1
ATOM 3821 O O . ILE B 1 145 ? 16.234 22 14.352 1 96.19 145 ILE B O 1
ATOM 3825 N N . ASP B 1 146 ? 15.82 24.172 14.18 1 96.56 146 ASP B N 1
ATOM 3826 C CA . ASP B 1 146 ? 15.844 24.391 15.625 1 96.56 146 ASP B CA 1
ATOM 3827 C C . ASP B 1 146 ? 14.547 23.906 16.266 1 96.56 146 ASP B C 1
ATOM 3829 O O . ASP B 1 146 ? 13.523 24.594 16.219 1 96.56 146 ASP B O 1
ATOM 3833 N N . ASN B 1 147 ? 14.633 22.75 16.938 1 97.38 147 ASN B N 1
ATOM 3834 C CA . ASN B 1 147 ? 13.461 22.094 17.516 1 97.38 147 ASN B CA 1
ATOM 3835 C C . ASN B 1 147 ? 12.781 22.984 18.562 1 97.38 147 ASN B C 1
ATOM 3837 O O . ASN B 1 147 ? 11.578 23.219 18.484 1 97.38 147 ASN B O 1
ATOM 3841 N N . ASP B 1 148 ? 13.531 23.547 19.469 1 97.25 148 ASP B N 1
ATOM 3842 C CA . ASP B 1 148 ? 12.984 24.25 20.625 1 97.25 148 ASP B CA 1
ATOM 3843 C C . ASP B 1 148 ? 12.375 25.594 20.203 1 97.25 148 ASP B C 1
ATOM 3845 O O . ASP B 1 148 ? 11.32 25.984 20.703 1 97.25 148 ASP B O 1
ATOM 3849 N N . GLU B 1 149 ? 13.031 26.312 19.344 1 97.25 149 GLU B N 1
ATOM 3850 C CA . GLU B 1 149 ? 12.469 27.547 18.828 1 97.25 149 GLU B CA 1
ATOM 3851 C C . GLU B 1 149 ? 11.195 27.312 18.031 1 97.25 149 GLU B C 1
ATOM 3853 O O . GLU B 1 149 ? 10.273 28.125 18.047 1 97.25 149 GLU B O 1
ATOM 3858 N N . SER B 1 150 ? 11.18 26.188 17.328 1 98.12 150 SER B N 1
ATOM 3859 C CA . SER B 1 150 ? 10.008 25.844 16.531 1 98.12 150 SER B CA 1
ATOM 3860 C C . SER B 1 150 ? 8.781 25.625 17.422 1 98.12 150 SER B C 1
ATOM 3862 O O . SER B 1 150 ? 7.664 25.969 17.031 1 98.12 150 SER B O 1
ATOM 3864 N N . LEU B 1 151 ? 8.992 25.031 18.625 1 98.44 151 LEU B N 1
ATOM 3865 C CA . LEU B 1 151 ? 7.887 24.719 19.531 1 98.44 151 LEU B CA 1
ATOM 3866 C C . LEU B 1 151 ? 7.09 25.984 19.859 1 98.44 151 LEU B C 1
ATOM 3868 O O . LEU B 1 151 ? 5.859 25.938 19.953 1 98.44 151 LEU B O 1
ATOM 3872 N N . LYS B 1 152 ? 7.758 27.078 20.031 1 98.12 152 LYS B N 1
ATOM 3873 C CA . LYS B 1 152 ? 7.113 28.344 20.375 1 98.12 152 LYS B CA 1
ATOM 3874 C C . LYS B 1 152 ? 6.168 28.797 19.266 1 98.12 152 LYS B C 1
ATOM 3876 O O . LYS B 1 152 ? 5.043 29.219 19.531 1 98.12 152 LYS B O 1
ATOM 3881 N N . VAL B 1 153 ? 6.652 28.672 18.078 1 98.31 153 VAL B N 1
ATOM 3882 C CA . VAL B 1 153 ? 5.875 29.094 16.922 1 98.31 153 VAL B CA 1
ATOM 3883 C C . VAL B 1 153 ? 4.688 28.156 16.719 1 98.31 153 VAL B C 1
ATOM 3885 O O . VAL B 1 153 ? 3.564 28.609 16.484 1 98.31 153 VAL B O 1
ATOM 3888 N N . HIS B 1 154 ? 4.938 26.859 16.844 1 98.69 154 HIS B N 1
ATOM 3889 C CA . HIS B 1 154 ? 3.869 25.875 16.688 1 98.69 154 HIS B CA 1
ATOM 3890 C C . HIS B 1 154 ? 2.754 26.109 17.703 1 98.69 154 HIS B C 1
ATOM 3892 O O . HIS B 1 154 ? 1.571 26.016 17.359 1 98.69 154 HIS B O 1
ATOM 3898 N N . ALA B 1 155 ? 3.131 26.406 18.953 1 98.69 155 ALA B N 1
ATOM 3899 C CA . ALA B 1 155 ? 2.148 26.672 20 1 98.69 155 ALA B CA 1
ATOM 3900 C C . ALA B 1 155 ? 1.302 27.891 19.656 1 98.69 155 ALA B C 1
ATOM 3902 O O . ALA B 1 155 ? 0.087 27.891 19.875 1 98.69 155 ALA B O 1
ATOM 3903 N N . LYS B 1 156 ? 1.92 28.938 19.125 1 98.62 156 LYS B N 1
ATOM 3904 C CA . LYS B 1 156 ? 1.206 30.141 18.734 1 98.62 156 LYS B CA 1
ATOM 3905 C C . LYS B 1 156 ? 0.199 29.859 17.625 1 98.62 156 LYS B C 1
ATOM 3907 O O . LYS B 1 156 ? -0.926 30.359 17.656 1 98.62 156 LYS B O 1
ATOM 3912 N N . ILE B 1 157 ? 0.631 29.109 16.656 1 98.81 157 ILE B N 1
ATOM 3913 C CA . ILE B 1 157 ? -0.235 28.75 15.539 1 98.81 157 ILE B CA 1
ATOM 3914 C C . ILE B 1 157 ? -1.456 28 16.047 1 98.81 157 ILE B C 1
ATOM 3916 O O . ILE B 1 157 ? -2.592 28.328 15.703 1 98.81 157 ILE B O 1
ATOM 3920 N N . ALA B 1 158 ? -1.205 27 16.891 1 98.81 158 ALA B N 1
ATOM 3921 C CA . ALA B 1 158 ? -2.277 26.172 17.422 1 98.81 158 ALA B CA 1
ATOM 3922 C C . ALA B 1 158 ? -3.301 27.016 18.172 1 98.81 158 ALA B C 1
ATOM 3924 O O . ALA B 1 158 ? -4.508 26.844 18 1 98.81 158 ALA B O 1
ATOM 3925 N N . LEU B 1 159 ? -2.791 27.906 19.016 1 98.81 159 LEU B N 1
ATOM 3926 C CA . LEU B 1 159 ? -3.686 28.766 19.797 1 98.81 159 LEU B CA 1
ATOM 3927 C C . LEU B 1 159 ? -4.539 29.625 18.875 1 98.81 159 LEU B C 1
ATOM 3929 O O . LEU B 1 159 ? -5.75 29.75 19.078 1 98.81 159 LEU B O 1
ATOM 3933 N N . SER B 1 160 ? -3.924 30.234 17.906 1 98.81 160 SER B N 1
ATOM 3934 C CA . SER B 1 160 ? -4.625 31.078 16.953 1 98.81 160 SER B CA 1
ATOM 3935 C C . SER B 1 160 ? -5.719 30.312 16.219 1 98.81 160 SER B C 1
ATOM 3937 O O . SER B 1 160 ? -6.816 30.828 16 1 98.81 160 SER B O 1
ATOM 3939 N N . GLN B 1 161 ? -5.406 29.078 15.812 1 98.81 161 GLN B N 1
ATOM 3940 C CA . GLN B 1 161 ? -6.367 28.234 15.117 1 98.81 161 GLN B CA 1
ATOM 3941 C C . GLN B 1 161 ? -7.527 27.844 16.031 1 98.81 161 GLN B C 1
ATOM 3943 O O . GLN B 1 161 ? -8.688 27.844 15.602 1 98.81 161 GLN B O 1
ATOM 3948 N N . ALA B 1 162 ? -7.191 27.516 17.25 1 98.75 162 ALA B N 1
ATOM 3949 C CA . ALA B 1 162 ? -8.227 27.188 18.219 1 98.75 162 ALA B CA 1
ATOM 3950 C C . ALA B 1 162 ? -9.156 28.375 18.469 1 98.75 162 ALA B C 1
ATOM 3952 O O . ALA B 1 162 ? -10.383 28.219 18.484 1 98.75 162 ALA B O 1
ATOM 3953 N N . GLU B 1 163 ? -8.57 29.531 18.609 1 98.62 163 GLU B N 1
ATOM 3954 C CA . GLU B 1 163 ? -9.336 30.75 18.812 1 98.62 163 GLU B CA 1
ATOM 3955 C C . GLU B 1 163 ? -10.289 31 17.641 1 98.62 163 GLU B C 1
ATOM 3957 O O . GLU B 1 163 ? -11.367 31.562 17.812 1 98.62 163 GLU B O 1
ATOM 3962 N N . ALA B 1 164 ? -9.852 30.562 16.5 1 98.5 164 ALA B N 1
ATOM 3963 C CA . ALA B 1 164 ? -10.617 30.812 15.273 1 98.5 164 ALA B CA 1
ATOM 3964 C C . ALA B 1 164 ? -11.719 29.766 15.109 1 98.5 164 ALA B C 1
ATOM 3966 O O . ALA B 1 164 ? -12.562 29.891 14.219 1 98.5 164 ALA B O 1
ATOM 3967 N N . GLY B 1 165 ? -11.68 28.688 15.898 1 97.94 165 GLY B N 1
ATOM 3968 C CA . GLY B 1 165 ? -12.812 27.781 15.875 1 97.94 165 GLY B CA 1
ATOM 3969 C C . GLY B 1 165 ? -12.438 26.359 15.516 1 97.94 165 GLY B C 1
ATOM 3970 O O . GLY B 1 165 ? -13.305 25.5 15.32 1 97.94 165 GLY B O 1
ATOM 3971 N N . ALA B 1 166 ? -11.156 26.031 15.477 1 98.62 166 ALA B N 1
ATOM 3972 C CA . ALA B 1 166 ? -10.75 24.641 15.219 1 98.62 166 ALA B CA 1
ATOM 3973 C C . ALA B 1 166 ? -11.227 23.719 16.328 1 98.62 166 ALA B C 1
ATOM 3975 O O . ALA B 1 166 ? -11.07 24.016 17.516 1 98.62 166 ALA B O 1
ATOM 3976 N N . ASP B 1 167 ? -11.82 22.578 15.922 1 98.56 167 ASP B N 1
ATOM 3977 C CA . ASP B 1 167 ? -12.172 21.531 16.891 1 98.56 167 ASP B CA 1
ATOM 3978 C C . ASP B 1 167 ? -10.969 20.656 17.219 1 98.56 167 ASP B C 1
ATOM 3980 O O . ASP B 1 167 ? -10.859 20.141 18.328 1 98.56 167 ASP B O 1
ATOM 3984 N N . VAL B 1 168 ? -10.133 20.453 16.234 1 98.81 168 VAL B N 1
ATOM 3985 C CA . VAL B 1 168 ? -8.961 19.594 16.359 1 98.81 168 VAL B CA 1
ATOM 3986 C C . VAL B 1 168 ? -7.738 20.281 15.766 1 98.81 168 VAL B C 1
ATOM 3988 O O . VAL B 1 168 ? -7.77 20.734 14.617 1 98.81 168 VAL B O 1
ATOM 3991 N N . ILE B 1 169 ? -6.719 20.406 16.547 1 98.88 169 ILE B N 1
ATOM 3992 C CA . ILE B 1 169 ? -5.414 20.844 16.047 1 98.88 169 ILE B CA 1
ATOM 3993 C C . ILE B 1 169 ? -4.602 19.625 15.609 1 98.88 169 ILE B C 1
ATOM 3995 O O . ILE B 1 169 ? -4.504 18.641 16.344 1 98.88 169 ILE B O 1
ATOM 3999 N N . ALA B 1 170 ? -4.051 19.688 14.398 1 98.88 170 ALA B N 1
ATOM 4000 C CA . ALA B 1 170 ? -3.295 18.562 13.867 1 98.88 170 ALA B CA 1
ATOM 4001 C C . ALA B 1 170 ? -1.852 18.953 13.57 1 98.88 170 ALA B C 1
ATOM 4003 O O . ALA B 1 170 ? -1.516 19.297 12.438 1 98.88 170 ALA B O 1
ATOM 4004 N N . PRO B 1 171 ? -0.981 18.891 14.547 1 98.62 171 PRO B N 1
ATOM 4005 C CA . PRO B 1 171 ? 0.421 19.266 14.352 1 98.62 171 PRO B CA 1
ATOM 4006 C C . PRO B 1 171 ? 1.188 18.25 13.508 1 98.62 171 PRO B C 1
ATOM 4008 O O . PRO B 1 171 ? 1.406 17.109 13.945 1 98.62 171 PRO B O 1
ATOM 4011 N N . SER B 1 172 ? 1.694 18.656 12.398 1 97.56 172 SER B N 1
ATOM 4012 C CA . SER B 1 172 ? 2.25 17.719 11.438 1 97.56 172 SER B CA 1
ATOM 4013 C C . SER B 1 172 ? 3.758 17.891 11.297 1 97.56 172 SER B C 1
ATOM 4015 O O . SER B 1 172 ? 4.379 17.312 10.406 1 97.56 172 SER B O 1
ATOM 4017 N N . SER B 1 173 ? 4.465 18.625 12.172 1 96.38 173 SER B N 1
ATOM 4018 C CA . SER B 1 173 ? 5.871 18.984 11.992 1 96.38 173 SER B CA 1
ATOM 4019 C C . SER B 1 173 ? 6.785 17.859 12.469 1 96.38 173 SER B C 1
ATOM 4021 O O . SER B 1 173 ? 7.953 17.797 12.086 1 96.38 173 SER B O 1
ATOM 4023 N N . MET B 1 174 ? 6.336 17.062 13.414 1 96.44 174 MET B N 1
ATOM 4024 C CA . MET B 1 174 ? 7.074 15.992 14.078 1 96.44 174 MET B CA 1
ATOM 4025 C C . MET B 1 174 ? 8.242 16.547 14.875 1 96.44 174 MET B C 1
ATOM 4027 O O . MET B 1 174 ? 9.289 15.898 14.992 1 96.44 174 MET B O 1
ATOM 4031 N N . MET B 1 175 ? 8.18 17.781 15.305 1 97.44 175 MET B N 1
ATOM 4032 C CA . MET B 1 175 ? 9.164 18.297 16.234 1 97.44 175 MET B CA 1
ATOM 4033 C C . MET B 1 175 ? 9.055 17.594 17.594 1 97.44 175 MET B C 1
ATOM 4035 O O . MET B 1 175 ? 7.949 17.328 18.062 1 97.44 175 MET B O 1
ATOM 4039 N N . ASP B 1 176 ? 10.242 17.328 18.172 1 97.31 176 ASP B N 1
ATOM 4040 C CA . ASP B 1 176 ? 10.219 16.719 19.5 1 97.31 176 ASP B CA 1
ATOM 4041 C C . ASP B 1 176 ? 9.547 17.656 20.5 1 97.31 176 ASP B C 1
ATOM 4043 O O . ASP B 1 176 ? 9.93 18.828 20.625 1 97.31 176 ASP B O 1
ATOM 4047 N N . GLY B 1 177 ? 8.477 17.172 21.141 1 97.94 177 GLY B N 1
ATOM 4048 C CA . GLY B 1 177 ? 7.848 17.938 22.203 1 97.94 177 GLY B CA 1
ATOM 4049 C C . GLY B 1 177 ? 6.723 18.828 21.719 1 97.94 177 GLY B C 1
ATOM 4050 O O . GLY B 1 177 ? 6.113 19.562 22.5 1 97.94 177 GLY B O 1
ATOM 4051 N N . VAL B 1 178 ? 6.414 18.734 20.453 1 98.56 178 VAL B N 1
ATOM 4052 C CA . VAL B 1 178 ? 5.496 19.703 19.844 1 98.56 178 VAL B CA 1
ATOM 4053 C C . VAL B 1 178 ? 4.098 19.516 20.438 1 98.56 178 VAL B C 1
ATOM 4055 O O . VAL B 1 178 ? 3.396 20.5 20.688 1 98.56 178 VAL B O 1
ATOM 4058 N N . VAL B 1 179 ? 3.68 18.297 20.672 1 98.69 179 VAL B N 1
ATOM 4059 C CA . VAL B 1 179 ? 2.344 18.031 21.203 1 98.69 179 VAL B CA 1
ATOM 4060 C C . VAL B 1 179 ? 2.219 18.625 22.609 1 98.69 179 VAL B C 1
ATOM 4062 O O . VAL B 1 179 ? 1.21 19.25 22.938 1 98.69 179 VAL B O 1
ATOM 4065 N N . GLY B 1 180 ? 3.246 18.422 23.406 1 98.44 180 GLY B N 1
ATOM 4066 C CA . GLY B 1 180 ? 3.248 19 24.75 1 98.44 180 GLY B CA 1
ATOM 4067 C C . GLY B 1 180 ? 3.182 20.516 24.766 1 98.44 180 GLY B C 1
ATOM 4068 O O . GLY B 1 180 ? 2.428 21.094 25.531 1 98.44 180 GLY B O 1
ATOM 4069 N N . ALA B 1 181 ? 3.984 21.125 23.906 1 98.56 181 ALA B N 1
ATOM 4070 C CA . ALA B 1 181 ? 4.004 22.578 23.812 1 98.56 181 ALA B CA 1
ATOM 4071 C C . ALA B 1 181 ? 2.635 23.125 23.422 1 98.56 181 ALA B C 1
ATOM 4073 O O . ALA B 1 181 ? 2.168 24.125 23.984 1 98.56 181 ALA B O 1
ATOM 4074 N N . ILE B 1 182 ? 2.027 22.484 22.453 1 98.69 182 ILE B N 1
ATOM 4075 C CA . ILE B 1 182 ? 0.716 22.906 21.969 1 98.69 182 ILE B CA 1
ATOM 4076 C C . ILE B 1 182 ? -0.328 22.703 23.062 1 98.69 182 ILE B C 1
ATOM 4078 O O . ILE B 1 182 ? -1.125 23.609 23.344 1 98.69 182 ILE B O 1
ATOM 4082 N N . ARG B 1 183 ? -0.346 21.516 23.719 1 98.69 183 ARG B N 1
ATOM 4083 C CA . ARG B 1 183 ? -1.307 21.234 24.781 1 98.69 183 ARG B CA 1
ATOM 4084 C C . ARG B 1 183 ? -1.206 22.25 25.906 1 98.69 183 ARG B C 1
ATOM 4086 O O . ARG B 1 183 ? -2.221 22.781 26.375 1 98.69 183 ARG B O 1
ATOM 4093 N N . GLU B 1 184 ? 0.02 22.547 26.328 1 98.56 184 GLU B N 1
ATOM 4094 C CA . GLU B 1 184 ? 0.234 23.531 27.406 1 98.56 184 GLU B CA 1
ATOM 4095 C C . GLU B 1 184 ? -0.32 24.891 27.016 1 98.56 184 GLU B C 1
ATOM 4097 O O . GLU B 1 184 ? -0.983 25.547 27.828 1 98.56 184 GLU B O 1
ATOM 4102 N N . GLU B 1 185 ? 0.013 25.328 25.828 1 98.69 185 GLU B N 1
ATOM 4103 C CA . GLU B 1 185 ? -0.439 26.641 25.359 1 98.69 185 GLU B CA 1
ATOM 4104 C C . GLU B 1 185 ? -1.963 26.703 25.297 1 98.69 185 GLU B C 1
ATOM 4106 O O . GLU B 1 185 ? -2.562 27.688 25.719 1 98.69 185 GLU B O 1
ATOM 4111 N N . LEU B 1 186 ? -2.598 25.672 24.75 1 98.69 186 LEU B N 1
ATOM 4112 C CA . LEU B 1 186 ? -4.051 25.609 24.656 1 98.69 186 LEU B CA 1
ATOM 4113 C C . LEU B 1 186 ? -4.684 25.656 26.047 1 98.69 186 LEU B C 1
ATOM 4115 O O . LEU B 1 186 ? -5.59 26.453 26.297 1 98.69 186 LEU B O 1
ATOM 4119 N N . ASP B 1 187 ? -4.164 24.844 26.984 1 98.5 187 ASP B N 1
ATOM 4120 C CA . ASP B 1 187 ? -4.719 24.75 28.328 1 98.5 187 ASP B CA 1
ATOM 4121 C C . ASP B 1 187 ? -4.578 26.094 29.062 1 98.5 187 ASP B C 1
ATOM 4123 O O . ASP B 1 187 ? -5.52 26.547 29.719 1 98.5 187 ASP B O 1
ATOM 4127 N N . ARG B 1 188 ? -3.463 26.672 28.938 1 98.44 188 ARG B N 1
ATOM 4128 C CA . ARG B 1 188 ? -3.188 27.938 29.609 1 98.44 188 ARG B CA 1
ATOM 4129 C C . ARG B 1 188 ? -4.156 29.016 29.141 1 98.44 188 ARG B C 1
ATOM 4131 O O . ARG B 1 188 ? -4.453 29.953 29.891 1 98.44 188 ARG B O 1
ATOM 4138 N N . ASN B 1 189 ? -4.645 28.922 27.984 1 98.5 189 ASN B N 1
ATOM 4139 C CA . ASN B 1 189 ? -5.512 29.953 27.406 1 98.5 189 ASN B CA 1
ATOM 4140 C C . ASN B 1 189 ? -6.973 29.5 27.391 1 98.5 189 ASN B C 1
ATOM 4142 O O . ASN B 1 189 ? -7.785 30.062 26.656 1 98.5 189 ASN B O 1
ATOM 4146 N N . GLY B 1 190 ? -7.281 28.422 28.078 1 98.31 190 GLY B N 1
ATOM 4147 C CA . GLY B 1 190 ? -8.664 28.031 28.297 1 98.31 190 GLY B CA 1
ATOM 4148 C C . GLY B 1 190 ? -9.219 27.125 27.234 1 98.31 190 GLY B C 1
ATOM 4149 O O . GLY B 1 190 ? -10.422 26.844 27.203 1 98.31 190 GLY B O 1
ATOM 4150 N N . PHE B 1 191 ? -8.477 26.609 26.328 1 98.38 191 PHE B N 1
ATOM 4151 C CA . PHE B 1 191 ? -8.914 25.688 25.281 1 98.38 191 PHE B CA 1
ATOM 4152 C C . PHE B 1 191 ? -8.633 24.25 25.688 1 98.38 191 PHE B C 1
ATOM 4154 O O . PHE B 1 191 ? -8.047 23.484 24.906 1 98.38 191 PHE B O 1
ATOM 4161 N N . THR B 1 192 ? -9.125 23.828 26.812 1 97.88 192 THR B N 1
ATOM 4162 C CA . THR B 1 192 ? -8.82 22.547 27.422 1 97.88 192 THR B CA 1
ATOM 4163 C C . THR B 1 192 ? -9.531 21.406 26.688 1 97.88 192 THR B C 1
ATOM 4165 O O . THR B 1 192 ? -9.117 20.25 26.781 1 97.88 192 THR B O 1
ATOM 4168 N N . ASP B 1 193 ? -10.508 21.797 25.953 1 97.44 193 ASP B N 1
ATOM 4169 C CA . ASP B 1 193 ? -11.312 20.766 25.312 1 97.44 193 ASP B CA 1
ATOM 4170 C C . ASP B 1 193 ? -10.953 20.625 23.828 1 97.44 193 ASP B C 1
ATOM 4172 O O . ASP B 1 193 ? -11.484 19.766 23.141 1 97.44 193 ASP B O 1
ATOM 4176 N N . THR B 1 194 ? -10.062 21.5 23.344 1 98.31 194 THR B N 1
ATOM 4177 C CA . THR B 1 194 ? -9.617 21.375 21.953 1 98.31 194 THR B CA 1
ATOM 4178 C C . THR B 1 194 ? -8.789 20.109 21.75 1 98.31 194 THR B C 1
ATOM 4180 O O . THR B 1 194 ? -7.832 19.875 22.5 1 98.31 194 THR B O 1
ATOM 4183 N N . LEU B 1 195 ? -9.148 19.25 20.797 1 98.75 195 LEU B N 1
ATOM 4184 C CA . LEU B 1 195 ? -8.469 17.984 20.562 1 98.75 195 LEU B CA 1
ATOM 4185 C C . LEU B 1 195 ? -7.152 18.203 19.812 1 98.75 195 LEU B C 1
ATOM 4187 O O . LEU B 1 195 ? -6.992 19.203 19.109 1 98.75 195 LEU B O 1
ATOM 4191 N N . ILE B 1 196 ? -6.277 17.281 20 1 98.88 196 ILE B N 1
ATOM 4192 C CA . ILE B 1 196 ? -5.027 17.25 19.25 1 98.88 196 ILE B CA 1
ATOM 4193 C C . ILE B 1 196 ? -4.906 15.906 18.531 1 98.88 196 ILE B C 1
ATOM 4195 O O . ILE B 1 196 ? -4.941 14.844 19.156 1 98.88 196 ILE B O 1
ATOM 4199 N N . MET B 1 197 ? -4.895 15.914 17.219 1 98.88 197 MET B N 1
ATOM 4200 C CA . MET B 1 197 ? -4.52 14.773 16.391 1 98.88 197 MET B CA 1
ATOM 4201 C C . MET B 1 197 ? -3.059 14.859 15.969 1 98.88 197 MET B C 1
ATOM 4203 O O . MET B 1 197 ? -2.723 15.586 15.031 1 98.88 197 MET B O 1
ATOM 4207 N N . SER B 1 198 ? -2.256 14.148 16.625 1 98.19 198 SER B N 1
ATOM 4208 C CA . SER B 1 198 ? -0.816 14.25 16.406 1 98.19 198 SER B CA 1
ATOM 4209 C C . SER B 1 198 ? -0.373 13.422 15.211 1 98.19 198 SER B C 1
ATOM 4211 O O . SER B 1 198 ? -0.76 12.258 15.07 1 98.19 198 SER B O 1
ATOM 4213 N N . TYR B 1 199 ? 0.365 14.07 14.344 1 97.75 199 TYR B N 1
ATOM 4214 C CA . TYR B 1 199 ? 1.071 13.305 13.32 1 97.75 199 TYR B CA 1
ATOM 4215 C C . TYR B 1 199 ? 2.248 12.547 13.922 1 97.75 199 TYR B C 1
ATOM 4217 O O . TYR B 1 199 ? 3.377 12.656 13.438 1 97.75 199 TYR B O 1
ATOM 4225 N N . SER B 1 200 ? 1.983 11.727 14.922 1 96.88 200 SER B N 1
ATOM 4226 C CA . SER B 1 200 ? 2.982 11.039 15.727 1 96.88 200 SER B CA 1
ATOM 4227 C C . SER B 1 200 ? 3.924 10.211 14.852 1 96.88 200 SER B C 1
ATOM 4229 O O . SER B 1 200 ? 5.121 10.117 15.141 1 96.88 200 SER B O 1
ATOM 4231 N N . VAL B 1 201 ? 3.334 9.594 13.859 1 98.38 201 VAL B N 1
ATOM 4232 C CA . VAL B 1 201 ? 4.082 8.703 12.977 1 98.38 201 VAL B CA 1
ATOM 4233 C C . VAL B 1 201 ? 4.008 9.211 11.539 1 98.38 201 VAL B C 1
ATOM 4235 O O . VAL B 1 201 ? 3.094 8.844 10.797 1 98.38 201 VAL B O 1
ATOM 4238 N N . LYS B 1 202 ? 4.91 10.039 11.234 1 98.56 202 LYS B N 1
ATOM 4239 C CA . LYS B 1 202 ? 5.004 10.625 9.898 1 98.56 202 LYS B CA 1
ATOM 4240 C C . LYS B 1 202 ? 6.371 10.359 9.281 1 98.56 202 LYS B C 1
ATOM 4242 O O . LYS B 1 202 ? 7.398 10.742 9.844 1 98.56 202 LYS B O 1
ATOM 4247 N N . TYR B 1 203 ? 6.348 9.773 8.141 1 98.62 203 TYR B N 1
ATOM 4248 C CA . TYR B 1 203 ? 7.59 9.328 7.523 1 98.62 203 TYR B CA 1
ATOM 4249 C C . TYR B 1 203 ? 8.078 10.344 6.496 1 98.62 203 TYR B C 1
ATOM 4251 O O . TYR B 1 203 ? 7.277 11.078 5.91 1 98.62 203 TYR B O 1
ATOM 4259 N N . ALA B 1 204 ? 9.414 10.391 6.328 1 97.81 204 ALA B N 1
ATOM 4260 C CA . ALA B 1 204 ? 10.008 11.133 5.219 1 97.81 204 ALA B CA 1
ATOM 4261 C C . ALA B 1 204 ? 9.773 10.414 3.895 1 97.81 204 ALA B C 1
ATOM 4263 O O . ALA B 1 204 ? 10.672 9.742 3.381 1 97.81 204 ALA B O 1
ATOM 4264 N N . SER B 1 205 ? 8.633 10.695 3.305 1 98.12 205 SER B N 1
ATOM 4265 C CA . SER B 1 205 ? 8.148 9.891 2.186 1 98.12 205 SER B CA 1
ATOM 4266 C C . SER B 1 205 ? 8.234 10.664 0.874 1 98.12 205 SER B C 1
ATOM 4268 O O . SER B 1 205 ? 7.996 11.867 0.845 1 98.12 205 SER B O 1
ATOM 4270 N N . VAL B 1 206 ? 8.5 9.914 -0.213 1 97.5 206 VAL B N 1
ATOM 4271 C CA . VAL B 1 206 ? 8.484 10.469 -1.563 1 97.5 206 VAL B CA 1
ATOM 4272 C C . VAL B 1 206 ? 7.051 10.719 -2.01 1 97.5 206 VAL B C 1
ATOM 4274 O O . VAL B 1 206 ? 6.805 11.477 -2.949 1 97.5 206 VAL B O 1
ATOM 4277 N N . PHE B 1 207 ? 6.07 10.203 -1.292 1 97.88 207 PHE B N 1
ATOM 4278 C CA . PHE B 1 207 ? 4.676 10.219 -1.713 1 97.88 207 PHE B CA 1
ATOM 4279 C C . PHE B 1 207 ? 4.008 11.531 -1.339 1 97.88 207 PHE B C 1
ATOM 4281 O O . PHE B 1 207 ? 2.807 11.711 -1.555 1 97.88 207 PHE B O 1
ATOM 4288 N N . TYR B 1 208 ? 4.777 12.516 -0.856 1 97.12 208 TYR B N 1
ATOM 4289 C CA . TYR B 1 208 ? 4.227 13.828 -0.563 1 97.12 208 TYR B CA 1
ATOM 4290 C C . TYR B 1 208 ? 4.383 14.766 -1.757 1 97.12 208 TYR B C 1
ATOM 4292 O O . TYR B 1 208 ? 3.877 15.891 -1.743 1 97.12 208 TYR B O 1
ATOM 4300 N N . SER B 1 209 ? 4.996 14.297 -2.836 1 93.94 209 SER B N 1
ATOM 4301 C CA . SER B 1 209 ? 5.438 15.172 -3.914 1 93.94 209 SER B CA 1
ATOM 4302 C C . SER B 1 209 ? 4.273 15.969 -4.488 1 93.94 209 SER B C 1
ATOM 4304 O O . SER B 1 209 ? 4.355 17.203 -4.613 1 93.94 209 SER B O 1
ATOM 4306 N N . PRO B 1 210 ? 3.182 15.43 -4.766 1 92.5 210 PRO B N 1
ATOM 4307 C CA . PRO B 1 210 ? 2.09 16.234 -5.309 1 92.5 210 PRO B CA 1
ATOM 4308 C C . PRO B 1 210 ? 1.56 17.266 -4.305 1 92.5 210 PRO B C 1
ATOM 4310 O O . PRO B 1 210 ? 1.106 18.344 -4.695 1 92.5 210 PRO B O 1
ATOM 4313 N N . PHE B 1 211 ? 1.598 16.938 -3.098 1 92.56 211 PHE B N 1
ATOM 4314 C CA . PHE B 1 211 ? 1.17 17.859 -2.051 1 92.56 211 PHE B CA 1
ATOM 4315 C C . PHE B 1 211 ? 2.047 19.109 -2.031 1 92.56 211 PHE B C 1
ATOM 4317 O O . PHE B 1 211 ? 1.557 20.219 -1.795 1 92.56 211 PHE B O 1
ATOM 4324 N N . ARG B 1 212 ? 3.342 18.875 -2.23 1 87.94 212 ARG B N 1
ATOM 4325 C CA . ARG B 1 212 ? 4.273 20 -2.215 1 87.94 212 ARG B CA 1
ATOM 4326 C C . ARG B 1 212 ? 3.934 21 -3.307 1 87.94 212 ARG B C 1
ATOM 4328 O O . ARG B 1 212 ? 4.086 22.219 -3.113 1 87.94 212 ARG B O 1
ATOM 4335 N N . GLU B 1 213 ? 3.451 20.484 -4.332 1 84.06 213 GLU B N 1
ATOM 4336 C CA . GLU B 1 213 ? 2.924 21.375 -5.371 1 84.06 213 GLU B CA 1
ATOM 4337 C C . GLU B 1 213 ? 1.616 22.016 -4.934 1 84.06 213 GLU B C 1
ATOM 4339 O O . GLU B 1 213 ? 1.426 23.219 -5.113 1 84.06 213 GLU B O 1
ATOM 4344 N N . ALA B 1 214 ? 0.791 21.297 -4.336 1 87.62 214 ALA B N 1
ATOM 4345 C CA . ALA B 1 214 ? -0.535 21.766 -3.941 1 87.62 214 ALA B CA 1
ATOM 4346 C C . ALA B 1 214 ? -0.436 22.875 -2.895 1 87.62 214 ALA B C 1
ATOM 4348 O O . ALA B 1 214 ? -1.149 23.875 -2.973 1 87.62 214 ALA B O 1
ATOM 4349 N N . ALA B 1 215 ? 0.487 22.672 -1.981 1 88.38 215 ALA B N 1
ATOM 4350 C CA . ALA B 1 215 ? 0.566 23.562 -0.82 1 88.38 215 ALA B CA 1
ATOM 4351 C C . ALA B 1 215 ? 1.733 24.531 -0.95 1 88.38 215 ALA B C 1
ATOM 4353 O O . ALA B 1 215 ? 1.955 25.359 -0.069 1 88.38 215 ALA B O 1
ATOM 4354 N N . SER B 1 216 ? 2.555 24.438 -2.092 1 85.44 216 SER B N 1
ATOM 4355 C CA . SER B 1 216 ? 3.736 25.266 -2.281 1 85.44 216 SER B CA 1
ATOM 4356 C C . SER B 1 216 ? 4.652 25.219 -1.062 1 85.44 216 SER B C 1
ATOM 4358 O O . SER B 1 216 ? 5.059 26.266 -0.542 1 85.44 216 SER B O 1
ATOM 4360 N N . SER B 1 217 ? 4.934 24.016 -0.628 1 86.81 217 SER B N 1
ATOM 4361 C CA . SER B 1 217 ? 5.598 23.859 0.662 1 86.81 217 SER B CA 1
ATOM 4362 C C . SER B 1 217 ? 6.883 23.062 0.529 1 86.81 217 SER B C 1
ATOM 4364 O O . SER B 1 217 ? 7.422 22.562 1.525 1 86.81 217 SER B O 1
ATOM 4366 N N . ALA B 1 218 ? 7.418 22.891 -0.634 1 86.38 218 ALA B N 1
ATOM 4367 C CA . ALA B 1 218 ? 8.672 22.156 -0.793 1 86.38 218 ALA B CA 1
ATOM 4368 C C . ALA B 1 218 ? 9.82 22.891 -0.103 1 86.38 218 ALA B C 1
ATOM 4370 O O . ALA B 1 218 ? 9.922 24.125 -0.186 1 86.38 218 ALA B O 1
ATOM 4371 N N . PRO B 1 219 ? 10.664 22.125 0.598 1 89.25 219 PRO B N 1
ATOM 4372 C CA . PRO B 1 219 ? 11.828 22.797 1.179 1 89.25 219 PRO B CA 1
ATOM 4373 C C . PRO B 1 219 ? 12.727 23.438 0.122 1 89.25 219 PRO B C 1
ATOM 4375 O O . PRO B 1 219 ? 13.031 22.797 -0.893 1 89.25 219 PRO B O 1
ATOM 4378 N N . ALA B 1 220 ? 13.117 24.625 0.42 1 86.94 220 ALA B N 1
ATOM 4379 C CA . ALA B 1 220 ? 13.961 25.359 -0.518 1 86.94 220 ALA B CA 1
ATOM 4380 C C . ALA B 1 220 ? 15.367 24.766 -0.572 1 86.94 220 ALA B C 1
ATOM 4382 O O . ALA B 1 220 ? 16.094 24.953 -1.556 1 86.94 220 ALA B O 1
ATOM 4383 N N . PHE B 1 221 ? 15.781 24.172 0.452 1 89.12 221 PHE B N 1
ATOM 4384 C CA . PHE B 1 221 ? 17.062 23.469 0.542 1 89.12 221 PHE B CA 1
ATOM 4385 C C . PHE B 1 221 ? 16.953 22.281 1.482 1 89.12 221 PHE B C 1
ATOM 4387 O O . PHE B 1 221 ? 16.047 22.203 2.311 1 89.12 221 PHE B O 1
ATOM 4394 N N . GLY B 1 222 ? 17.797 21.328 1.255 1 91.5 222 GLY B N 1
ATOM 4395 C CA . GLY B 1 222 ? 17.781 20.141 2.092 1 91.5 222 GLY B CA 1
ATOM 4396 C C . GLY B 1 222 ? 16.531 19.297 1.909 1 91.5 222 GLY B C 1
ATOM 4397 O O . GLY B 1 222 ? 15.992 19.219 0.806 1 91.5 222 GLY B O 1
ATOM 4398 N N . ASP B 1 223 ? 16.25 18.547 3.002 1 93.25 223 ASP B N 1
ATOM 4399 C CA . ASP B 1 223 ? 15.094 17.672 3.014 1 93.25 223 ASP B CA 1
ATOM 4400 C C . ASP B 1 223 ? 14.484 17.578 4.41 1 93.25 223 ASP B C 1
ATOM 4402 O O . ASP B 1 223 ? 14.82 18.375 5.293 1 93.25 223 ASP B O 1
ATOM 4406 N N . ARG B 1 224 ? 13.531 16.75 4.578 1 95 224 ARG B N 1
ATOM 4407 C CA . ARG B 1 224 ? 12.805 16.703 5.844 1 95 224 ARG B CA 1
ATOM 4408 C C . ARG B 1 224 ? 13.195 15.461 6.648 1 95 224 ARG B C 1
ATOM 4410 O O . ARG B 1 224 ? 12.5 15.086 7.59 1 95 224 ARG B O 1
ATOM 4417 N N . LYS B 1 225 ? 14.336 14.844 6.395 1 96.06 225 LYS B N 1
ATOM 4418 C CA . LYS B 1 225 ? 14.711 13.539 6.945 1 96.06 225 LYS B CA 1
ATOM 4419 C C . LYS B 1 225 ? 15.289 13.688 8.352 1 96.06 225 LYS B C 1
ATOM 4421 O O . LYS B 1 225 ? 15.438 12.703 9.07 1 96.06 225 LYS B O 1
ATOM 4426 N N . SER B 1 226 ? 15.508 14.922 8.766 1 94.12 226 SER B N 1
ATOM 4427 C CA . SER B 1 226 ? 16.062 15.109 10.102 1 94.12 226 SER B CA 1
ATOM 4428 C C . SER B 1 226 ? 14.945 15.141 11.148 1 94.12 226 SER B C 1
ATOM 4430 O O . SER B 1 226 ? 15.219 15.062 12.352 1 94.12 226 SER B O 1
ATOM 4432 N N . TYR B 1 227 ? 13.688 15.281 10.664 1 94.81 227 TYR B N 1
ATOM 4433 C CA . TYR B 1 227 ? 12.633 15.359 11.664 1 94.81 227 TYR B CA 1
ATOM 4434 C C . TYR B 1 227 ? 11.453 14.477 11.289 1 94.81 227 TYR B C 1
ATOM 4436 O O . TYR B 1 227 ? 10.57 14.219 12.109 1 94.81 227 TYR B O 1
ATOM 4444 N N . GLN B 1 228 ? 11.359 14.023 10.094 1 97.19 228 GLN B N 1
ATOM 4445 C CA . GLN B 1 228 ? 10.398 12.977 9.742 1 97.19 228 GLN B CA 1
ATOM 4446 C C . GLN B 1 228 ? 11.031 11.594 9.859 1 97.19 228 GLN B C 1
ATOM 4448 O O . GLN B 1 228 ? 12.258 11.453 9.82 1 97.19 228 GLN B O 1
ATOM 4453 N N . MET B 1 229 ? 10.266 10.578 10.008 1 98.12 229 MET B N 1
ATOM 4454 C CA . MET B 1 229 ? 10.75 9.242 10.32 1 98.12 229 MET B CA 1
ATOM 4455 C C . MET B 1 229 ? 11.359 8.578 9.086 1 98.12 229 MET B C 1
ATOM 4457 O O . MET B 1 229 ? 10.984 8.898 7.957 1 98.12 229 MET B O 1
ATOM 4461 N N . ASP B 1 230 ? 12.312 7.699 9.32 1 98.06 230 ASP B N 1
ATOM 4462 C CA . ASP B 1 230 ? 12.961 6.891 8.289 1 98.06 230 ASP B CA 1
ATOM 4463 C C . ASP B 1 230 ? 12.023 5.793 7.785 1 98.06 230 ASP B C 1
ATOM 4465 O O . ASP B 1 230 ? 11.594 4.934 8.562 1 98.06 230 ASP B O 1
ATOM 4469 N N . PRO B 1 231 ? 11.742 5.75 6.414 1 98.31 231 PRO B N 1
ATOM 4470 C CA . PRO B 1 231 ? 10.852 4.734 5.855 1 98.31 231 PRO B CA 1
ATOM 4471 C C . PRO B 1 231 ? 11.305 3.311 6.18 1 98.31 231 PRO B C 1
ATOM 4473 O O . PRO B 1 231 ? 10.508 2.373 6.102 1 98.31 231 PRO B O 1
ATOM 4476 N N . ARG B 1 232 ? 12.562 3.098 6.598 1 98.38 232 ARG B N 1
ATOM 4477 C CA . ARG B 1 232 ? 13.117 1.77 6.848 1 98.38 232 ARG B CA 1
ATOM 4478 C C . ARG B 1 232 ? 12.789 1.298 8.266 1 98.38 232 ARG B C 1
ATOM 4480 O O . ARG B 1 232 ? 13.047 0.145 8.609 1 98.38 232 ARG B O 1
ATOM 4487 N N . ASN B 1 233 ? 12.055 2.195 9.055 1 98.44 233 ASN B N 1
ATOM 4488 C CA . ASN B 1 233 ? 11.844 1.877 10.461 1 98.44 233 ASN B CA 1
ATOM 4489 C C . ASN B 1 233 ? 10.359 1.682 10.773 1 98.44 233 ASN B C 1
ATOM 4491 O O . ASN B 1 233 ? 9.516 2.457 10.32 1 98.44 233 ASN B O 1
ATOM 4495 N N . ALA B 1 234 ? 10.055 0.6 11.57 1 98.25 234 ALA B N 1
ATOM 4496 C CA . ALA B 1 234 ? 8.688 0.36 12.023 1 98.25 234 ALA B CA 1
ATOM 4497 C C . ALA B 1 234 ? 8.562 0.561 13.523 1 98.25 234 ALA B C 1
ATOM 4499 O O . ALA B 1 234 ? 7.691 1.3 13.992 1 98.25 234 ALA B O 1
ATOM 4500 N N . ASN B 1 235 ? 9.414 0.007 14.312 1 97.06 235 ASN B N 1
ATOM 4501 C CA . ASN B 1 235 ? 9.312 0.002 15.766 1 97.06 235 ASN B CA 1
ATOM 4502 C C . ASN B 1 235 ? 9.477 1.405 16.344 1 97.06 235 ASN B C 1
ATOM 4504 O O . ASN B 1 235 ? 8.914 1.717 17.391 1 97.06 235 ASN B O 1
ATOM 4508 N N . GLU B 1 236 ? 10.18 2.234 15.648 1 97.06 236 GLU B N 1
ATOM 4509 C CA . GLU B 1 236 ? 10.336 3.629 16.047 1 97.06 236 GLU B CA 1
ATOM 4510 C C . GLU B 1 236 ? 8.984 4.312 16.203 1 97.06 236 GLU B C 1
ATOM 4512 O O . GLU B 1 236 ? 8.82 5.219 17.031 1 97.06 236 GLU B O 1
ATOM 4517 N N . ALA B 1 237 ? 8.031 3.857 15.453 1 98.25 237 ALA B N 1
ATOM 4518 C CA . ALA B 1 237 ? 6.691 4.43 15.484 1 98.25 237 ALA B CA 1
ATOM 4519 C C . ALA B 1 237 ? 6.078 4.328 16.875 1 98.25 237 ALA B C 1
ATOM 4521 O O . ALA B 1 237 ? 5.344 5.223 17.312 1 98.25 237 ALA B O 1
ATOM 4522 N N . ILE B 1 238 ? 6.375 3.262 17.594 1 98.12 238 ILE B N 1
ATOM 4523 C CA . ILE B 1 238 ? 5.836 3.031 18.922 1 98.12 238 ILE B CA 1
ATOM 4524 C C . ILE B 1 238 ? 6.367 4.094 19.891 1 98.12 238 ILE B C 1
ATOM 4526 O O . ILE B 1 238 ? 5.605 4.66 20.672 1 98.12 238 ILE B O 1
ATOM 4530 N N . LYS B 1 239 ? 7.656 4.355 19.75 1 96.88 239 LYS B N 1
ATOM 4531 C CA . LYS B 1 239 ? 8.289 5.363 20.594 1 96.88 239 LYS B CA 1
ATOM 4532 C C . LYS B 1 239 ? 7.691 6.746 20.344 1 96.88 239 LYS B C 1
ATOM 4534 O O . LYS B 1 239 ? 7.348 7.457 21.297 1 96.88 239 LYS B O 1
ATOM 4539 N N . GLU B 1 240 ? 7.57 7.117 19.094 1 97.69 240 GLU B N 1
ATOM 4540 C CA . GLU B 1 240 ? 7.023 8.422 18.734 1 97.69 240 GLU B CA 1
ATOM 4541 C C . GLU B 1 240 ? 5.582 8.562 19.219 1 97.69 240 GLU B C 1
ATOM 4543 O O . GLU B 1 240 ? 5.207 9.609 19.75 1 97.69 240 GLU B O 1
ATOM 4548 N N . ALA B 1 241 ? 4.789 7.512 19.016 1 98.31 241 ALA B N 1
ATOM 4549 C CA . ALA B 1 241 ? 3.395 7.531 19.438 1 98.31 241 ALA B CA 1
ATOM 4550 C C . ALA B 1 241 ? 3.293 7.66 20.953 1 98.31 241 ALA B C 1
ATOM 4552 O O . ALA B 1 241 ? 2.49 8.445 21.469 1 98.31 241 ALA B O 1
ATOM 4553 N N . ARG B 1 242 ? 4.082 6.914 21.672 1 97.94 242 ARG B N 1
ATOM 4554 C CA . ARG B 1 242 ? 4.074 6.945 23.125 1 97.94 242 ARG B CA 1
ATOM 4555 C C . ARG B 1 242 ? 4.363 8.352 23.641 1 97.94 242 ARG B C 1
ATOM 4557 O O . ARG B 1 242 ? 3.68 8.844 24.547 1 97.94 242 ARG B O 1
ATOM 4564 N N . LEU B 1 243 ? 5.383 8.984 23.094 1 97.75 243 LEU B N 1
ATOM 4565 C CA . LEU B 1 243 ? 5.77 10.312 23.531 1 97.75 243 LEU B CA 1
ATOM 4566 C C . LEU B 1 243 ? 4.641 11.312 23.312 1 97.75 243 LEU B C 1
ATOM 4568 O O . LEU B 1 243 ? 4.344 12.133 24.188 1 97.75 243 LEU B O 1
ATOM 4572 N N . ASP B 1 244 ? 4.023 11.266 22.141 1 98.25 244 ASP B N 1
ATOM 4573 C CA . ASP B 1 244 ? 2.918 12.172 21.844 1 98.25 244 ASP B CA 1
ATOM 4574 C C . ASP B 1 244 ? 1.742 11.93 22.781 1 98.25 244 ASP B C 1
ATOM 4576 O O . ASP B 1 244 ? 1.077 12.875 23.203 1 98.25 244 ASP B O 1
ATOM 4580 N N . LEU B 1 245 ? 1.454 10.648 23.078 1 97.88 245 LEU B N 1
ATOM 4581 C CA . LEU B 1 245 ? 0.379 10.32 24.016 1 97.88 245 LEU B CA 1
ATOM 4582 C C . LEU B 1 245 ? 0.668 10.883 25.406 1 97.88 245 LEU B C 1
ATOM 4584 O O . LEU B 1 245 ? -0.212 11.477 26.031 1 97.88 245 LEU B O 1
ATOM 4588 N N . GLU B 1 246 ? 1.86 10.758 25.797 1 97.44 246 GLU B N 1
ATOM 4589 C CA . GLU B 1 246 ? 2.27 11.258 27.109 1 97.44 246 GLU B CA 1
ATOM 4590 C C . GLU B 1 246 ? 2.191 12.781 27.156 1 97.44 246 GLU B C 1
ATOM 4592 O O . GLU B 1 246 ? 1.985 13.367 28.219 1 97.44 246 GLU B O 1
ATOM 4597 N N . GLU B 1 247 ? 2.299 13.375 26.016 1 97.81 247 GLU B N 1
ATOM 4598 C CA . GLU B 1 247 ? 2.291 14.828 25.922 1 97.81 247 GLU B CA 1
ATOM 4599 C C . GLU B 1 247 ? 0.87 15.367 25.781 1 97.81 247 GLU B C 1
ATOM 4601 O O . GLU B 1 247 ? 0.65 16.578 25.844 1 97.81 247 GLU B O 1
ATOM 4606 N N . GLY B 1 248 ? -0.084 14.484 25.5 1 97.56 248 GLY B N 1
ATOM 4607 C CA . GLY B 1 248 ? -1.458 14.953 25.547 1 97.56 248 GLY B CA 1
ATOM 4608 C C . GLY B 1 248 ? -2.188 14.812 24.234 1 97.56 248 GLY B C 1
ATOM 4609 O O . GLY B 1 248 ? -3.252 15.398 24.031 1 97.56 248 GLY B O 1
ATOM 4610 N N . ALA B 1 249 ? -1.665 14.016 23.312 1 98.5 249 ALA B N 1
ATOM 4611 C CA . ALA B 1 249 ? -2.391 13.742 22.078 1 98.5 249 ALA B CA 1
ATOM 4612 C C . ALA B 1 249 ? -3.67 12.961 22.344 1 98.5 249 ALA B C 1
ATOM 4614 O O . ALA B 1 249 ? -3.678 12.047 23.188 1 98.5 249 ALA B O 1
ATOM 4615 N N . ASP B 1 250 ? -4.719 13.312 21.672 1 98.75 250 ASP B N 1
ATOM 4616 C CA . ASP B 1 250 ? -5.996 12.617 21.812 1 98.75 250 ASP B CA 1
ATOM 4617 C C . ASP B 1 250 ? -6.164 11.555 20.719 1 98.75 250 ASP B C 1
ATOM 4619 O O . ASP B 1 250 ? -6.82 10.531 20.953 1 98.75 250 ASP B O 1
ATOM 4623 N N . ILE B 1 251 ? -5.664 11.852 19.547 1 98.75 251 ILE B N 1
ATOM 4624 C CA . ILE B 1 251 ? -5.73 11 18.359 1 98.75 251 ILE B CA 1
ATOM 4625 C C . ILE B 1 251 ? -4.336 10.844 17.766 1 98.75 251 ILE B C 1
ATOM 4627 O O . ILE B 1 251 ? -3.576 11.805 17.672 1 98.75 251 ILE B O 1
ATOM 4631 N N . LEU B 1 252 ? -3.971 9.633 17.391 1 98.81 252 LEU B N 1
ATOM 4632 C CA . LEU B 1 252 ? -2.717 9.359 16.688 1 98.81 252 LEU B CA 1
ATOM 4633 C C . LEU B 1 252 ? -2.926 9.328 15.18 1 98.81 252 LEU B C 1
ATOM 4635 O O . LEU B 1 252 ? -4.047 9.133 14.711 1 98.81 252 LEU B O 1
ATOM 4639 N N . MET B 1 253 ? -1.852 9.516 14.461 1 98.56 253 MET B N 1
ATOM 4640 C CA . MET B 1 253 ? -1.94 9.453 13.008 1 98.56 253 MET B CA 1
ATOM 4641 C C . MET B 1 253 ? -0.694 8.805 12.414 1 98.56 253 MET B C 1
ATOM 4643 O O . MET B 1 253 ? 0.419 9.047 12.883 1 98.56 253 MET B O 1
ATOM 4647 N N . VAL B 1 254 ? -0.908 7.926 11.477 1 98.88 254 VAL B N 1
ATOM 4648 C CA . VAL B 1 254 ? 0.159 7.395 10.633 1 98.88 254 VAL B CA 1
ATOM 4649 C C . VAL B 1 254 ? 0.075 8.016 9.234 1 98.88 254 VAL B C 1
ATOM 4651 O O . VAL B 1 254 ? -1 8.055 8.633 1 98.88 254 VAL B O 1
ATOM 4654 N N . LYS B 1 255 ? 1.123 8.617 8.758 1 98.81 255 LYS B N 1
ATOM 4655 C CA . LYS B 1 255 ? 1.225 9.242 7.438 1 98.81 255 LYS B CA 1
ATOM 4656 C C . LYS B 1 255 ? 2.543 8.883 6.758 1 98.81 255 LYS B C 1
ATOM 4658 O O . LYS B 1 255 ? 3.617 9.117 7.316 1 98.81 255 LYS B O 1
ATOM 4663 N N . PRO B 1 256 ? 2.545 8.211 5.484 1 98.75 256 PRO B N 1
ATOM 4664 C CA . PRO B 1 256 ? 1.39 7.898 4.641 1 98.75 256 PRO B CA 1
ATOM 4665 C C . PRO B 1 256 ? 0.605 6.688 5.141 1 98.75 256 PRO B C 1
ATOM 4667 O O . PRO B 1 256 ? 0.98 6.078 6.145 1 98.75 256 PRO B O 1
ATOM 4670 N N . ALA B 1 257 ? -0.509 6.422 4.469 1 98.88 257 ALA B N 1
ATOM 4671 C CA . ALA B 1 257 ? -1.374 5.32 4.895 1 98.88 257 ALA B CA 1
ATOM 4672 C C . ALA B 1 257 ? -1.124 4.074 4.051 1 98.88 257 ALA B C 1
ATOM 4674 O O . ALA B 1 257 ? -0.645 3.057 4.562 1 98.88 257 ALA B O 1
ATOM 4675 N N . HIS B 1 258 ? -1.248 4.133 2.754 1 98.75 258 HIS B N 1
ATOM 4676 C CA . HIS B 1 258 ? -1.229 2.996 1.842 1 98.75 258 HIS B CA 1
ATOM 4677 C C . HIS B 1 258 ? 0.09 2.236 1.937 1 98.75 258 HIS B C 1
ATOM 4679 O O . HIS B 1 258 ? 0.099 1.004 1.974 1 98.75 258 HIS B O 1
ATOM 4685 N N . THR B 1 259 ? 1.239 2.936 1.979 1 98.75 259 THR B N 1
ATOM 4686 C CA . THR B 1 259 ? 2.564 2.328 1.958 1 98.75 259 THR B CA 1
ATOM 4687 C C . THR B 1 259 ? 3.031 1.997 3.373 1 98.75 259 THR B C 1
ATOM 4689 O O . THR B 1 259 ? 4.18 1.596 3.576 1 98.75 259 THR B O 1
ATOM 4692 N N . TYR B 1 260 ? 2.148 2.203 4.375 1 98.88 260 TYR B N 1
ATOM 4693 C CA . TYR B 1 260 ? 2.525 1.962 5.762 1 98.88 260 TYR B CA 1
ATOM 4694 C C . TYR B 1 260 ? 1.414 1.236 6.512 1 98.88 260 TYR B C 1
ATOM 4696 O O . TYR B 1 260 ? 1.181 1.498 7.695 1 98.88 260 TYR B O 1
ATOM 4704 N N . LEU B 1 261 ? 0.725 0.353 5.805 1 98.94 261 LEU B N 1
ATOM 4705 C CA . LEU B 1 261 ? -0.341 -0.436 6.41 1 98.94 261 LEU B CA 1
ATOM 4706 C C . LEU B 1 261 ? 0.2 -1.303 7.543 1 98.94 261 LEU B C 1
ATOM 4708 O O . LEU B 1 261 ? -0.493 -1.54 8.531 1 98.94 261 LEU B O 1
ATOM 4712 N N . ASP B 1 262 ? 1.415 -1.778 7.406 1 98.88 262 ASP B N 1
ATOM 4713 C CA . ASP B 1 262 ? 2.047 -2.572 8.453 1 98.88 262 ASP B CA 1
ATOM 4714 C C . ASP B 1 262 ? 2.27 -1.741 9.719 1 98.88 262 ASP B C 1
ATOM 4716 O O . ASP B 1 262 ? 2.109 -2.24 10.828 1 98.88 262 ASP B O 1
ATOM 4720 N N . VAL B 1 263 ? 2.605 -0.465 9.57 1 98.88 263 VAL B N 1
ATOM 4721 C CA . VAL B 1 263 ? 2.842 0.439 10.695 1 98.88 263 VAL B CA 1
ATOM 4722 C C . VAL B 1 263 ? 1.512 0.812 11.344 1 98.88 263 VAL B C 1
ATOM 4724 O O . VAL B 1 263 ? 1.421 0.908 12.57 1 98.88 263 VAL B O 1
ATOM 4727 N N . ILE B 1 264 ? 0.471 1.025 10.5 1 98.94 264 ILE B N 1
ATOM 4728 C CA . ILE B 1 264 ? -0.858 1.299 11.031 1 98.94 264 ILE B CA 1
ATOM 4729 C C . ILE B 1 264 ? -1.285 0.162 11.961 1 98.94 264 ILE B C 1
ATOM 4731 O O . ILE B 1 264 ? -1.738 0.403 13.078 1 98.94 264 ILE B O 1
ATOM 4735 N N . ARG B 1 265 ? -1.122 -1.051 11.484 1 98.88 265 ARG B N 1
ATOM 4736 C CA . ARG B 1 265 ? -1.49 -2.203 12.305 1 98.88 265 ARG B CA 1
ATOM 4737 C C . ARG B 1 265 ? -0.665 -2.252 13.586 1 98.88 265 ARG B C 1
ATOM 4739 O O . ARG B 1 265 ? -1.204 -2.484 14.672 1 98.88 265 ARG B O 1
ATOM 4746 N N . LEU B 1 266 ? 0.661 -2.033 13.484 1 98.75 266 LEU B N 1
ATOM 4747 C CA . LEU B 1 266 ? 1.563 -2.051 14.625 1 98.75 266 LEU B CA 1
ATOM 4748 C C . LEU B 1 266 ? 1.118 -1.05 15.688 1 98.75 266 LEU B C 1
ATOM 4750 O O . LEU B 1 266 ? 1.027 -1.389 16.875 1 98.75 266 LEU B O 1
ATOM 4754 N N . VAL B 1 267 ? 0.809 0.177 15.258 1 98.81 267 VAL B N 1
ATOM 4755 C CA . VAL B 1 267 ? 0.446 1.243 16.188 1 98.81 267 VAL B CA 1
ATOM 4756 C C . VAL B 1 267 ? -0.909 0.937 16.828 1 98.81 267 VAL B C 1
ATOM 4758 O O . VAL B 1 267 ? -1.082 1.091 18.031 1 98.81 267 VAL B O 1
ATOM 4761 N N . LYS B 1 268 ? -1.883 0.487 16.016 1 98.69 268 LYS B N 1
ATOM 4762 C CA . LYS B 1 268 ? -3.217 0.188 16.516 1 98.69 268 LYS B CA 1
ATOM 4763 C C . LYS B 1 268 ? -3.174 -0.947 17.547 1 98.69 268 LYS B C 1
ATOM 4765 O O . LYS B 1 268 ? -3.84 -0.884 18.578 1 98.69 268 LYS B O 1
ATOM 4770 N N . GLU B 1 269 ? -2.424 -1.967 17.25 1 98.31 269 GLU B N 1
ATOM 4771 C CA . GLU B 1 269 ? -2.318 -3.105 18.156 1 98.31 269 GLU B CA 1
ATOM 4772 C C . GLU B 1 269 ? -1.615 -2.715 19.453 1 98.31 269 GLU B C 1
ATOM 4774 O O . GLU B 1 269 ? -1.925 -3.252 20.516 1 98.31 269 GLU B O 1
ATOM 4779 N N . THR B 1 270 ? -0.674 -1.789 19.391 1 98.5 270 THR B N 1
ATOM 4780 C CA . THR B 1 270 ? 0.088 -1.364 20.562 1 98.5 270 THR B CA 1
ATOM 4781 C C . THR B 1 270 ? -0.74 -0.428 21.438 1 98.5 270 THR B C 1
ATOM 4783 O O . THR B 1 270 ? -0.646 -0.472 22.656 1 98.5 270 THR B O 1
ATOM 4786 N N . TYR B 1 271 ? -1.526 0.459 20.797 1 98.31 271 TYR B N 1
ATOM 4787 C CA . TYR B 1 271 ? -2.336 1.439 21.516 1 98.31 271 TYR B CA 1
ATOM 4788 C C . TYR B 1 271 ? -3.795 1.357 21.078 1 98.31 271 TYR B C 1
ATOM 4790 O O . TYR B 1 271 ? -4.355 2.332 20.578 1 98.31 271 TYR B O 1
ATOM 4798 N N . PRO B 1 272 ? -4.496 0.255 21.406 1 97.69 272 PRO B N 1
ATOM 4799 C CA . PRO B 1 272 ? -5.867 0.042 20.938 1 97.69 272 PRO B CA 1
ATOM 4800 C C . PRO B 1 272 ? -6.867 0.995 21.594 1 97.69 272 PRO B C 1
ATOM 4802 O O . PRO B 1 272 ? -7.98 1.17 21.094 1 97.69 272 PRO B O 1
ATOM 4805 N N . GLU B 1 273 ? -6.477 1.619 22.672 1 97.94 273 GLU B N 1
ATOM 4806 C CA . GLU B 1 273 ? -7.398 2.461 23.422 1 97.94 273 GLU B CA 1
ATOM 4807 C C . GLU B 1 273 ? -7.496 3.857 22.812 1 97.94 273 GLU B C 1
ATOM 4809 O O . GLU B 1 273 ? -8.359 4.648 23.203 1 97.94 273 GLU B O 1
ATOM 4814 N N . TYR B 1 274 ? -6.676 4.199 21.859 1 98.31 274 TYR B N 1
ATOM 4815 C CA . TYR B 1 274 ? -6.695 5.52 21.25 1 98.31 274 TYR B CA 1
ATOM 4816 C C . TYR B 1 274 ? -7.219 5.449 19.812 1 98.31 274 TYR B C 1
ATOM 4818 O O . TYR B 1 274 ? -6.918 4.508 19.078 1 98.31 274 TYR B O 1
ATOM 4826 N N . PRO B 1 275 ? -7.996 6.473 19.391 1 98.69 275 PRO B N 1
ATOM 4827 C CA . PRO B 1 275 ? -8.32 6.551 17.969 1 98.69 275 PRO B CA 1
ATOM 4828 C C . PRO B 1 275 ? -7.082 6.734 17.094 1 98.69 275 PRO B C 1
ATOM 4830 O O . PRO B 1 275 ? -6.148 7.441 17.484 1 98.69 275 PRO B O 1
ATOM 4833 N N . LEU B 1 276 ? -7.086 6.078 15.977 1 98.88 276 LEU B N 1
ATOM 4834 C CA . LEU B 1 276 ? -5.961 6.137 15.047 1 98.88 276 LEU B CA 1
ATOM 4835 C C . LEU B 1 276 ? -6.41 6.633 13.68 1 98.88 276 LEU B C 1
ATOM 4837 O O . LEU B 1 276 ? -7.316 6.059 13.07 1 98.88 276 LEU B O 1
ATOM 4841 N N . ALA B 1 277 ? -5.828 7.754 13.25 1 98.94 277 ALA B N 1
ATOM 4842 C CA . ALA B 1 277 ? -6.035 8.258 11.891 1 98.94 277 ALA B CA 1
ATOM 4843 C C . ALA B 1 277 ? -4.906 7.816 10.961 1 98.94 277 ALA B C 1
ATOM 4845 O O . ALA B 1 277 ? -3.83 7.426 11.43 1 98.94 277 ALA B O 1
ATOM 4846 N N . ALA B 1 278 ? -5.199 7.711 9.727 1 98.94 278 ALA B N 1
ATOM 4847 C CA . ALA B 1 278 ? -4.211 7.469 8.68 1 98.94 278 ALA B CA 1
ATOM 4848 C C . ALA B 1 278 ? -4.453 8.375 7.477 1 98.94 278 ALA B C 1
ATOM 4850 O O . ALA B 1 278 ? -5.602 8.656 7.129 1 98.94 278 ALA B O 1
ATOM 4851 N N . TYR B 1 279 ? -3.396 8.859 6.855 1 98.94 279 TYR B N 1
ATOM 4852 C CA . TYR B 1 279 ? -3.521 9.812 5.754 1 98.94 279 TYR B CA 1
ATOM 4853 C C . TYR B 1 279 ? -3.16 9.156 4.426 1 98.94 279 TYR B C 1
ATOM 4855 O O . TYR B 1 279 ? -1.991 8.859 4.168 1 98.94 279 TYR B O 1
ATOM 4863 N N . HIS B 1 280 ? -4.18 8.812 3.602 1 98.88 280 HIS B N 1
ATOM 4864 C CA . HIS B 1 280 ? -3.965 8.484 2.197 1 98.88 280 HIS B CA 1
ATOM 4865 C C . HIS B 1 280 ? -3.506 9.711 1.411 1 98.88 280 HIS B C 1
ATOM 4867 O O . HIS B 1 280 ? -4.332 10.484 0.92 1 98.88 280 HIS B O 1
ATOM 4873 N N . VAL B 1 281 ? -2.197 9.797 1.138 1 98.69 281 VAL B N 1
ATOM 4874 C CA . VAL B 1 281 ? -1.57 11.07 0.814 1 98.69 281 VAL B CA 1
ATOM 4875 C C . VAL B 1 281 ? -1.612 11.297 -0.695 1 98.69 281 VAL B C 1
ATOM 4877 O O . VAL B 1 281 ? -2.078 10.438 -1.447 1 98.69 281 VAL B O 1
ATOM 4880 N N . SER B 1 282 ? -1.127 12.477 -1.1 1 98.44 282 SER B N 1
ATOM 4881 C CA . SER B 1 282 ? -1.249 13.016 -2.451 1 98.44 282 SER B CA 1
ATOM 4882 C C . SER B 1 282 ? -0.606 12.086 -3.477 1 98.44 282 SER B C 1
ATOM 4884 O O . SER B 1 282 ? -1.202 11.789 -4.512 1 98.44 282 SER B O 1
ATOM 4886 N N . GLY B 1 283 ? 0.62 11.609 -3.201 1 98.38 283 GLY B N 1
ATOM 4887 C CA . GLY B 1 283 ? 1.296 10.727 -4.141 1 98.38 283 GLY B CA 1
ATOM 4888 C C . GLY B 1 283 ? 0.59 9.398 -4.328 1 98.38 283 GLY B C 1
ATOM 4889 O O . GLY B 1 283 ? 0.57 8.852 -5.43 1 98.38 283 GLY B O 1
ATOM 4890 N N . GLU B 1 284 ? 0.066 8.82 -3.246 1 98.75 284 GLU B N 1
ATOM 4891 C CA . GLU B 1 284 ? -0.73 7.602 -3.322 1 98.75 284 GLU B CA 1
ATOM 4892 C C . GLU B 1 284 ? -2.002 7.82 -4.137 1 98.75 284 GLU B C 1
ATOM 4894 O O . GLU B 1 284 ? -2.396 6.961 -4.926 1 98.75 284 GLU B O 1
ATOM 4899 N N . TYR B 1 285 ? -2.623 9 -3.932 1 98.69 285 TYR B N 1
ATOM 4900 C CA . TYR B 1 285 ? -3.771 9.43 -4.723 1 98.69 285 TYR B CA 1
ATOM 4901 C C . TYR B 1 285 ? -3.416 9.508 -6.203 1 98.69 285 TYR B C 1
ATOM 4903 O O . TYR B 1 285 ? -4.105 8.93 -7.047 1 98.69 285 TYR B O 1
ATOM 4911 N N . SER B 1 286 ? -2.342 10.141 -6.508 1 98.44 286 SER B N 1
ATOM 4912 C CA . SER B 1 286 ? -1.949 10.438 -7.883 1 98.44 286 SER B CA 1
ATOM 4913 C C . SER B 1 286 ? -1.55 9.164 -8.625 1 98.44 286 SER B C 1
ATOM 4915 O O . SER B 1 286 ? -1.758 9.055 -9.836 1 98.44 286 SER B O 1
ATOM 4917 N N . MET B 1 287 ? -1.021 8.156 -7.914 1 98.19 287 MET B N 1
ATOM 4918 C CA . MET B 1 287 ? -0.695 6.867 -8.523 1 98.19 287 MET B CA 1
ATOM 4919 C C . MET B 1 287 ? -1.943 6.203 -9.086 1 98.19 287 MET B C 1
ATOM 4921 O O . MET B 1 287 ? -1.934 5.711 -10.219 1 98.19 287 MET B O 1
ATOM 4925 N N . ILE B 1 288 ? -2.996 6.184 -8.258 1 98.5 288 ILE B N 1
ATOM 4926 C CA . ILE B 1 288 ? -4.238 5.555 -8.695 1 98.5 288 ILE B CA 1
ATOM 4927 C C . ILE B 1 288 ? -4.816 6.316 -9.883 1 98.5 288 ILE B C 1
ATOM 4929 O O . ILE B 1 288 ? -5.176 5.711 -10.898 1 98.5 288 ILE B O 1
ATOM 4933 N N . LYS B 1 289 ? -4.836 7.672 -9.75 1 98.44 289 LYS B N 1
ATOM 4934 C CA . LYS B 1 289 ? -5.371 8.523 -10.812 1 98.44 289 LYS B CA 1
ATOM 4935 C C . LYS B 1 289 ? -4.633 8.297 -12.125 1 98.44 289 LYS B C 1
ATOM 4937 O O . LYS B 1 289 ? -5.258 8.156 -13.18 1 98.44 289 LYS B O 1
ATOM 4942 N N . ALA B 1 290 ? -3.336 8.25 -12.062 1 98.06 290 ALA B N 1
ATOM 4943 C CA . ALA B 1 290 ? -2.521 8.102 -13.266 1 98.06 290 ALA B CA 1
ATOM 4944 C C . ALA B 1 290 ? -2.807 6.777 -13.961 1 98.06 290 ALA B C 1
ATOM 4946 O O . ALA B 1 290 ? -2.98 6.734 -15.18 1 98.06 290 ALA B O 1
ATOM 4947 N N . ALA B 1 291 ? -2.82 5.676 -13.211 1 97.94 291 ALA B N 1
ATOM 4948 C CA . ALA B 1 291 ? -3.092 4.359 -13.781 1 97.94 291 ALA B CA 1
ATOM 4949 C C . ALA B 1 291 ? -4.492 4.301 -14.383 1 97.94 291 ALA B C 1
ATOM 4951 O O . ALA B 1 291 ? -4.699 3.691 -15.438 1 97.94 291 ALA B O 1
ATOM 4952 N N . ALA B 1 292 ? -5.43 4.918 -13.695 1 97.69 292 ALA B N 1
ATOM 4953 C CA . ALA B 1 292 ? -6.809 4.945 -14.18 1 97.69 292 ALA B CA 1
ATOM 4954 C C . ALA B 1 292 ? -6.918 5.73 -15.484 1 97.69 292 ALA B C 1
ATOM 4956 O O . ALA B 1 292 ? -7.617 5.316 -16.406 1 97.69 292 ALA B O 1
ATOM 4957 N N . ILE B 1 293 ? -6.266 6.879 -15.523 1 96.94 293 ILE B N 1
ATOM 4958 C CA . ILE B 1 293 ? -6.273 7.727 -16.703 1 96.94 293 ILE B CA 1
ATOM 4959 C C . ILE B 1 293 ? -5.73 6.945 -17.906 1 96.94 293 ILE B C 1
ATOM 4961 O O . ILE B 1 293 ? -6.234 7.074 -19.016 1 96.94 293 ILE B O 1
ATOM 4965 N N . ASN B 1 294 ? -4.758 6.035 -17.672 1 95.94 294 ASN B N 1
ATOM 4966 C CA . ASN B 1 294 ? -4.156 5.227 -18.734 1 95.94 294 ASN B CA 1
ATOM 4967 C C . ASN B 1 294 ? -5.004 4 -19.047 1 95.94 294 ASN B C 1
ATOM 4969 O O . ASN B 1 294 ? -4.668 3.223 -19.938 1 95.94 294 ASN B O 1
ATOM 4973 N N . GLY B 1 295 ? -6.094 3.756 -18.297 1 96.25 295 GLY B N 1
ATOM 4974 C CA . GLY B 1 295 ? -6.961 2.609 -18.516 1 96.25 295 GLY B CA 1
ATOM 4975 C C . GLY B 1 295 ? -6.395 1.318 -17.953 1 96.25 295 GLY B C 1
ATOM 4976 O O . GLY B 1 295 ? -6.805 0.228 -18.359 1 96.25 295 GLY B O 1
ATOM 4977 N N . TRP B 1 296 ? -5.41 1.386 -17.047 1 96.62 296 TRP B N 1
ATOM 4978 C CA . TRP B 1 296 ? -4.711 0.2 -16.562 1 96.62 296 TRP B CA 1
ATOM 4979 C C . TRP B 1 296 ? -5.387 -0.362 -15.32 1 96.62 296 TRP B C 1
ATOM 4981 O O . TRP B 1 296 ? -5.141 -1.509 -14.938 1 96.62 296 TRP B O 1
ATOM 4991 N N . LEU B 1 297 ? -6.23 0.459 -14.648 1 96.88 297 LEU B N 1
ATOM 4992 C CA . LEU B 1 297 ? -6.867 0.055 -13.398 1 96.88 297 LEU B CA 1
ATOM 4993 C C . LEU B 1 297 ? -8.266 0.645 -13.281 1 96.88 297 LEU B C 1
ATOM 4995 O O . LEU B 1 297 ? -8.5 1.79 -13.68 1 96.88 297 LEU B O 1
ATOM 4999 N N . ASN B 1 298 ? -9.203 -0.127 -12.781 1 97.62 298 ASN B N 1
ATOM 5000 C CA . ASN B 1 298 ? -10.508 0.41 -12.398 1 97.62 298 ASN B CA 1
ATOM 5001 C C . ASN B 1 298 ? -10.398 1.312 -11.172 1 97.62 298 ASN B C 1
ATOM 5003 O O . ASN B 1 298 ? -10.172 0.833 -10.062 1 97.62 298 ASN B O 1
ATOM 5007 N N . GLU B 1 299 ? -10.578 2.574 -11.398 1 98.25 299 GLU B N 1
ATOM 5008 C CA . GLU B 1 299 ? -10.336 3.572 -10.359 1 98.25 299 GLU B CA 1
ATOM 5009 C C . GLU B 1 299 ? -11.195 3.312 -9.125 1 98.25 299 GLU B C 1
ATOM 5011 O O . GLU B 1 299 ?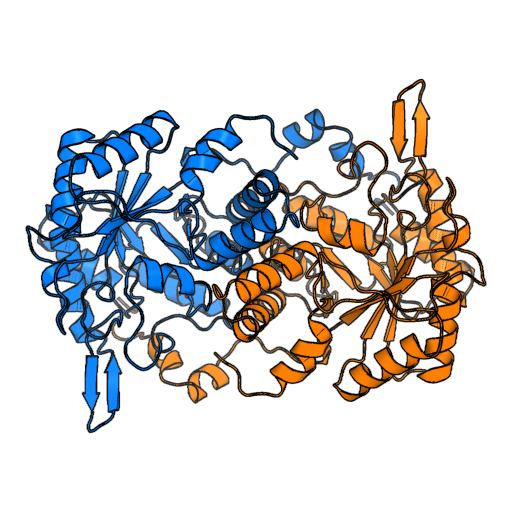 -10.68 3.229 -8.008 1 98.25 299 GLU B O 1
ATOM 5016 N N . LYS B 1 300 ? -12.492 3.158 -9.352 1 98.44 300 LYS B N 1
ATOM 5017 C CA . LYS B 1 300 ? -13.438 2.99 -8.25 1 98.44 300 LYS B CA 1
ATOM 5018 C C . LYS B 1 300 ? -13.078 1.779 -7.395 1 98.44 300 LYS B C 1
ATOM 5020 O O . LYS B 1 300 ? -12.969 1.887 -6.172 1 98.44 300 LYS B O 1
ATOM 5025 N N . VAL B 1 301 ? -12.828 0.606 -8 1 98.19 301 VAL B N 1
ATOM 5026 C CA . VAL B 1 301 ? -12.578 -0.626 -7.258 1 98.19 301 VAL B CA 1
ATOM 5027 C C . VAL B 1 301 ? -11.227 -0.542 -6.555 1 98.19 301 VAL B C 1
ATOM 5029 O O . VAL B 1 301 ? -11.078 -1.011 -5.426 1 98.19 301 VAL B O 1
ATOM 5032 N N . ALA B 1 302 ? -10.258 0.097 -7.203 1 98.62 302 ALA B N 1
ATOM 5033 C CA . ALA B 1 302 ? -8.938 0.263 -6.605 1 98.62 302 ALA B CA 1
ATOM 5034 C C . ALA B 1 302 ? -9.008 1.119 -5.344 1 98.62 302 ALA B C 1
ATOM 5036 O O . ALA B 1 302 ? -8.43 0.768 -4.312 1 98.62 302 ALA B O 1
ATOM 5037 N N . VAL B 1 303 ? -9.727 2.24 -5.41 1 98.75 303 VAL B N 1
ATOM 5038 C CA . VAL B 1 303 ? -9.852 3.158 -4.281 1 98.75 303 VAL B CA 1
ATOM 5039 C C . VAL B 1 303 ? -10.578 2.465 -3.131 1 98.75 303 VAL B C 1
ATOM 5041 O O . VAL B 1 303 ? -10.164 2.572 -1.974 1 98.75 303 VAL B O 1
ATOM 5044 N N . LEU B 1 304 ? -11.609 1.752 -3.451 1 98.69 304 LEU B N 1
ATOM 5045 C CA . LEU B 1 304 ? -12.352 1.036 -2.42 1 98.69 304 LEU B CA 1
ATOM 5046 C C . LEU B 1 304 ? -11.477 -0.037 -1.772 1 98.69 304 LEU B C 1
ATOM 5048 O O . LEU B 1 304 ? -11.492 -0.199 -0.55 1 98.69 304 LEU B O 1
ATOM 5052 N N . GLU B 1 305 ? -10.695 -0.771 -2.547 1 98.69 305 GLU B N 1
ATOM 5053 C CA . GLU B 1 305 ? -9.828 -1.804 -1.993 1 98.69 305 GLU B CA 1
ATOM 5054 C C . GLU B 1 305 ? -8.758 -1.198 -1.084 1 98.69 305 GLU B C 1
ATOM 5056 O O . GLU B 1 305 ? -8.547 -1.678 0.031 1 98.69 305 GLU B O 1
ATOM 5061 N N . ILE B 1 306 ? -8.133 -0.099 -1.485 1 98.88 306 ILE B N 1
ATOM 5062 C CA . ILE B 1 306 ? -7.082 0.55 -0.71 1 98.88 306 ILE B CA 1
ATOM 5063 C C . ILE B 1 306 ? -7.672 1.135 0.572 1 98.88 306 ILE B C 1
ATOM 5065 O O . ILE B 1 306 ? -7.09 0.995 1.65 1 98.88 306 ILE B O 1
ATOM 5069 N N . THR B 1 307 ? -8.828 1.793 0.47 1 98.81 307 THR B N 1
ATOM 5070 C CA . THR B 1 307 ? -9.422 2.41 1.655 1 98.81 307 THR B CA 1
ATOM 5071 C C . THR B 1 307 ? -9.883 1.346 2.645 1 98.81 307 THR B C 1
ATOM 5073 O O . THR B 1 307 ? -9.766 1.526 3.859 1 98.81 307 THR B O 1
ATOM 5076 N N . HIS B 1 308 ? -10.406 0.191 2.143 1 98.69 308 HIS B N 1
ATOM 5077 C CA . HIS B 1 308 ? -10.719 -0.928 3.023 1 98.69 308 HIS B CA 1
ATOM 5078 C C . HIS B 1 308 ? -9.461 -1.481 3.684 1 98.69 308 HIS B C 1
ATOM 5080 O O . HIS B 1 308 ? -9.5 -1.916 4.836 1 98.69 308 HIS B O 1
ATOM 5086 N N . ALA B 1 309 ? -8.359 -1.5 2.893 1 98.88 309 ALA B N 1
ATOM 5087 C CA . ALA B 1 309 ? -7.098 -1.973 3.453 1 98.88 309 ALA B CA 1
ATOM 5088 C C . ALA B 1 309 ? -6.645 -1.087 4.609 1 98.88 309 ALA B C 1
ATOM 5090 O O . ALA B 1 309 ? -6.176 -1.586 5.637 1 98.88 309 ALA B O 1
ATOM 5091 N N . ILE B 1 310 ? -6.773 0.22 4.453 1 98.88 310 ILE B N 1
ATOM 5092 C CA . ILE B 1 310 ? -6.391 1.168 5.492 1 98.88 310 ILE B CA 1
ATOM 5093 C C . ILE B 1 310 ? -7.266 0.956 6.727 1 98.88 310 ILE B C 1
ATOM 5095 O O . ILE B 1 310 ? -6.762 0.933 7.855 1 98.88 310 ILE B O 1
ATOM 5099 N N . ARG B 1 311 ? -8.523 0.746 6.516 1 98.75 311 ARG B N 1
ATOM 5100 C CA . ARG B 1 311 ? -9.445 0.443 7.605 1 98.75 311 ARG B CA 1
ATOM 5101 C C . ARG B 1 311 ? -9.102 -0.894 8.258 1 98.75 311 ARG B C 1
ATOM 5103 O O . ARG B 1 311 ? -9.086 -1.005 9.484 1 98.75 311 ARG B O 1
ATOM 5110 N N . ARG B 1 312 ? -8.828 -1.868 7.438 1 98.56 312 ARG B N 1
ATOM 5111 C CA . ARG B 1 312 ? -8.5 -3.223 7.871 1 98.56 312 ARG B CA 1
ATOM 5112 C C . ARG B 1 312 ? -7.227 -3.234 8.711 1 98.56 312 ARG B C 1
ATOM 5114 O O . ARG B 1 312 ? -7.121 -3.994 9.68 1 98.56 312 ARG B O 1
ATOM 5121 N N . ALA B 1 313 ? -6.328 -2.354 8.43 1 98.81 313 ALA B N 1
ATOM 5122 C CA . ALA B 1 313 ? -5.059 -2.26 9.148 1 98.81 313 ALA B CA 1
ATOM 5123 C C . ALA B 1 313 ? -5.266 -1.694 10.547 1 98.81 313 ALA B C 1
ATOM 5125 O O . ALA B 1 313 ? -4.422 -1.879 11.43 1 98.81 313 ALA B O 1
ATOM 5126 N N . GLY B 1 314 ? -6.34 -0.847 10.719 1 98.69 314 GLY B N 1
ATOM 5127 C CA . GLY B 1 314 ? -6.641 -0.418 12.078 1 98.69 314 GLY B CA 1
ATOM 5128 C C . GLY B 1 314 ? -7.023 1.048 12.172 1 98.69 314 GLY B C 1
ATOM 5129 O O . GLY B 1 314 ? -7.375 1.536 13.242 1 98.69 314 GLY B O 1
ATOM 5130 N N . ALA B 1 315 ? -6.996 1.769 11.039 1 98.81 315 ALA B N 1
ATOM 5131 C CA . ALA B 1 315 ? -7.32 3.193 11.078 1 98.81 315 ALA B CA 1
ATOM 5132 C C . ALA B 1 315 ? -8.797 3.412 11.391 1 98.81 315 ALA B C 1
ATOM 5134 O O . ALA B 1 315 ? -9.672 2.805 10.766 1 98.81 315 ALA B O 1
ATOM 5135 N N . ASP B 1 316 ? -9.086 4.277 12.336 1 98.69 316 ASP B N 1
ATOM 5136 C CA . ASP B 1 316 ? -10.453 4.652 12.656 1 98.69 316 ASP B CA 1
ATOM 5137 C C . ASP B 1 316 ? -10.945 5.781 11.758 1 98.69 316 ASP B C 1
ATOM 5139 O O . ASP B 1 316 ? -12.141 5.879 11.469 1 98.69 316 ASP B O 1
ATOM 5143 N N . MET B 1 317 ? -10.008 6.645 11.375 1 98.69 317 MET B N 1
ATOM 5144 C CA . MET B 1 317 ? -10.266 7.77 10.477 1 98.69 317 MET B CA 1
ATOM 5145 C C . MET B 1 317 ? -9.258 7.785 9.328 1 98.69 317 MET B C 1
ATOM 5147 O O . MET B 1 317 ? -8.078 7.52 9.539 1 98.69 317 MET B O 1
ATOM 5151 N N . ILE B 1 318 ? -9.773 8.094 8.172 1 98.94 318 ILE B N 1
ATOM 5152 C CA . ILE B 1 318 ? -8.93 8.078 6.984 1 98.94 318 ILE B CA 1
ATOM 5153 C C . ILE B 1 318 ? -9.016 9.43 6.281 1 98.94 318 ILE B C 1
ATOM 5155 O O . ILE B 1 318 ? -10.078 9.82 5.789 1 98.94 318 ILE B O 1
ATOM 5159 N N . LEU B 1 319 ? -7.914 10.234 6.309 1 98.94 319 LEU B N 1
ATOM 5160 C CA . LEU B 1 319 ? -7.801 11.414 5.465 1 98.94 319 LEU B CA 1
ATOM 5161 C C . LEU B 1 319 ? -7.516 11.023 4.02 1 98.94 319 LEU B C 1
ATOM 5163 O O . LEU B 1 319 ? -6.562 10.289 3.748 1 98.94 319 LEU B O 1
ATOM 5167 N N . THR B 1 320 ? -8.344 11.445 3.137 1 98.88 320 THR B N 1
ATOM 5168 C CA . THR B 1 320 ? -8.117 11.102 1.736 1 98.88 320 THR B CA 1
ATOM 5169 C C . THR B 1 320 ? -8.766 12.133 0.818 1 98.88 320 THR B C 1
ATOM 5171 O O . THR B 1 320 ? -9.852 12.641 1.108 1 98.88 320 THR B O 1
ATOM 5174 N N . TYR B 1 321 ? -8.125 12.406 -0.279 1 98.69 321 TYR B N 1
ATOM 5175 C CA . TYR B 1 321 ? -8.656 13.312 -1.29 1 98.69 321 TYR B CA 1
ATOM 5176 C C . TYR B 1 321 ? -9.797 12.664 -2.064 1 98.69 321 TYR B C 1
ATOM 5178 O O . TYR B 1 321 ? -10.539 13.344 -2.777 1 98.69 321 TYR B O 1
ATOM 5186 N N . TYR B 1 322 ? -9.953 11.367 -1.907 1 98.81 322 TYR B N 1
ATOM 5187 C CA . TYR B 1 322 ? -11.039 10.625 -2.545 1 98.81 322 TYR B CA 1
ATOM 5188 C C . TYR B 1 322 ? -12.305 10.68 -1.704 1 98.81 322 TYR B C 1
ATOM 5190 O O . TYR B 1 322 ? -13.328 10.086 -2.066 1 98.81 322 TYR B O 1
ATOM 5198 N N . ALA B 1 323 ? -12.305 11.406 -0.585 1 98.81 323 ALA B N 1
ATOM 5199 C CA . ALA B 1 323 ? -13.438 11.398 0.339 1 98.81 323 ALA B CA 1
ATOM 5200 C C . ALA B 1 323 ? -14.742 11.719 -0.388 1 98.81 323 ALA B C 1
ATOM 5202 O O . ALA B 1 323 ? -15.75 11.031 -0.197 1 98.81 323 ALA B O 1
ATOM 5203 N N . PRO B 1 324 ? -14.812 12.727 -1.279 1 98.44 324 PRO B N 1
ATOM 5204 C CA . PRO B 1 324 ? -16.062 13.023 -1.976 1 98.44 324 PRO B CA 1
ATOM 5205 C C . PRO B 1 324 ? -16.562 11.844 -2.811 1 98.44 324 PRO B C 1
ATOM 5207 O O . PRO B 1 324 ? -17.75 11.508 -2.756 1 98.44 324 PRO B O 1
ATOM 5210 N N . LYS B 1 325 ? -15.703 11.195 -3.57 1 98.44 325 LYS B N 1
ATOM 5211 C CA . LYS B 1 325 ? -16.078 10.062 -4.402 1 98.44 325 LYS B CA 1
ATOM 5212 C C . LYS B 1 325 ? -16.453 8.852 -3.545 1 98.44 325 LYS B C 1
ATOM 5214 O O . LYS B 1 325 ? -17.422 8.156 -3.834 1 98.44 325 LYS B O 1
ATOM 5219 N N . LEU B 1 326 ? -15.648 8.641 -2.5 1 98.62 326 LEU B N 1
ATOM 5220 C CA . LEU B 1 326 ? -15.914 7.523 -1.6 1 98.62 326 LEU B CA 1
ATOM 5221 C C . LEU B 1 326 ? -17.281 7.672 -0.945 1 98.62 326 LEU B C 1
ATOM 5223 O O . LEU B 1 326 ? -17.984 6.676 -0.722 1 98.62 326 LEU B O 1
ATOM 5227 N N . ALA B 1 327 ? -17.641 8.898 -0.608 1 97.88 327 ALA B N 1
ATOM 5228 C CA . ALA B 1 327 ? -18.938 9.148 0.026 1 97.88 327 ALA B CA 1
ATOM 5229 C C . ALA B 1 327 ? -20.078 8.664 -0.86 1 97.88 327 ALA B C 1
ATOM 5231 O O . ALA B 1 327 ? -21.109 8.195 -0.359 1 97.88 327 ALA B O 1
ATOM 5232 N N . GLU B 1 328 ? -19.859 8.734 -2.131 1 97.56 328 GLU B N 1
ATOM 5233 C CA . GLU B 1 328 ? -20.844 8.25 -3.086 1 97.56 328 GLU B CA 1
ATOM 5234 C C . GLU B 1 328 ? -20.75 6.738 -3.268 1 97.56 328 GLU B C 1
ATOM 5236 O O . GLU B 1 328 ? -21.75 6.035 -3.223 1 97.56 328 GLU B O 1
ATOM 5241 N N . TRP B 1 329 ? -19.594 6.246 -3.404 1 97.62 329 TRP B N 1
ATOM 5242 C CA . TRP B 1 329 ? -19.359 4.859 -3.783 1 97.62 329 TRP B CA 1
ATOM 5243 C C . TRP B 1 329 ? -19.734 3.912 -2.646 1 97.62 329 TRP B C 1
ATOM 5245 O O . TRP B 1 329 ? -20.156 2.779 -2.889 1 97.62 329 TRP B O 1
ATOM 5255 N N . ILE B 1 330 ? -19.594 4.355 -1.379 1 95.75 330 ILE B N 1
ATOM 5256 C CA . ILE B 1 330 ? -19.812 3.477 -0.234 1 95.75 330 ILE B CA 1
ATOM 5257 C C . ILE B 1 330 ? -21.297 3.156 -0.104 1 95.75 330 ILE B C 1
ATOM 5259 O O . ILE B 1 330 ? -21.672 2.18 0.548 1 95.75 330 ILE B O 1
ATOM 5263 N N . LEU B 1 331 ? -22.156 3.979 -0.733 1 94.19 331 LEU B N 1
ATOM 5264 C CA . LEU B 1 331 ? -23.594 3.77 -0.69 1 94.19 331 LEU B CA 1
ATOM 5265 C C . LEU B 1 331 ? -24.031 2.781 -1.765 1 94.19 331 LEU B C 1
ATOM 5267 O O . LEU B 1 331 ? -25.156 2.268 -1.722 1 94.19 331 LEU B O 1
ATOM 5271 N N . GLU B 1 332 ? -23.141 2.486 -2.67 1 93.75 332 GLU B N 1
ATOM 5272 C CA . GLU B 1 332 ? -23.422 1.523 -3.73 1 93.75 332 GLU B CA 1
ATOM 5273 C C . GLU B 1 332 ? -23.078 0.103 -3.291 1 93.75 332 GLU B C 1
ATOM 5275 O O . GLU B 1 332 ? -22.547 -0.104 -2.197 1 93.75 332 GLU B O 1
ATOM 5280 N N . ALA B 1 333 ? -23.469 -0.809 -4.141 1 86.75 333 ALA B N 1
ATOM 5281 C CA . ALA B 1 333 ? -23.141 -2.205 -3.852 1 86.75 333 ALA B CA 1
ATOM 5282 C C . ALA B 1 333 ? -21.641 -2.426 -3.818 1 86.75 333 ALA B C 1
ATOM 5284 O O . ALA B 1 333 ? -20.906 -1.956 -4.703 1 86.75 333 ALA B O 1
ATOM 5285 N N . SER B 1 334 ? -21.188 -3.109 -2.785 1 92.38 334 SER B N 1
ATOM 5286 C CA . SER B 1 334 ? -19.766 -3.406 -2.635 1 92.38 334 SER B CA 1
ATOM 5287 C C . SER B 1 334 ? -19.25 -4.238 -3.803 1 92.38 334 SER B C 1
ATOM 5289 O O . SER B 1 334 ? -19.922 -5.168 -4.254 1 92.38 334 SER B O 1
ATOM 5291 N N . PRO B 1 335 ? -18.109 -3.924 -4.266 1 94.25 335 PRO B N 1
ATOM 5292 C CA . PRO B 1 335 ? -17.562 -4.703 -5.375 1 94.25 335 PRO B CA 1
ATOM 5293 C C . PRO B 1 335 ? -16.906 -6.004 -4.914 1 94.25 335 PRO B C 1
ATOM 5295 O O . PRO B 1 335 ? -16.375 -6.758 -5.734 1 94.25 335 PRO B O 1
ATOM 5298 N N . PHE B 1 336 ? -17.016 -6.281 -3.639 1 95.62 336 PHE B N 1
ATOM 5299 C CA . PHE B 1 336 ? -16.281 -7.422 -3.098 1 95.62 336 PHE B CA 1
ATOM 5300 C C . PHE B 1 336 ? -17.234 -8.594 -2.844 1 95.62 336 PHE B C 1
ATOM 5302 O O . PHE B 1 336 ? -18.406 -8.391 -2.557 1 95.62 336 PHE B O 1
#

Radius of gyration: 26.22 Å; Cα contacts (8 Å, |Δi|>4): 1516; chains: 2; bounding box: 56×77×65 Å

Sequence (672 aa):
MVGYPKIRPRRLRQNKNIRDAVAETKLTHDNLILPIFVKEGISKPEEISSMPDVYRYPVGDPLIKFVEGNYSKGIRKVILFGIPSFKDNIASSAYQKDGVIQRSLKLLKETFGDKILLFADECTDEYTSHGHCGIVNYRGKQYYIDNDESLKVHAKIALSQAEAGADVIAPSSMMDGVVGAIREELDRNGFTDTLIMSYSVKYASVFYSPFREAASSAPAFGDRKSYQMDPRNANEAIKEARLDLEEGADILMVKPAHTYLDVIRLVKETYPEYPLAAYHVSGEYSMIKAAAINGWLNEKVAVLEITHAIRRAGADMILTYYAPKLAEWILEASPFMVGYPKIRPRRLRQNKNIRDAVAETKLTHDNLILPIFVKEGISKPEEISSMPDVYRYPVGDPLIKFVEGNYSKGIRKVILFGIPSFKDNIASSAYQKDGVIQRSLKLLKETFGDKILLFADECTDEYTSHGHCGIVNYRGKQYYIDNDESLKVHAKIALSQAEAGADVIAPSSMMDGVVGAIREELDRNGFTDTLIMSYSVKYASVFYSPFREAASSAPAFGDRKSYQMDPRNANEAIKEARLDLEEGADILMVKPAHTYLDVIRLVKETYPEYPLAAYHVSGEYSMIKAAAINGWLNEKVAVLEITHAIRRAGADMILTYYAPKLAEWILEASPF

Organism: Metallosphaera sedula (strain ATCC 51363 / DSM 5348 / JCM 9185 / NBRC 15509 / TH2) (NCBI:txid399549)

Foldseek 3Di:
DCDPPVDDPCVQVVDDVSCVVPPPFADALQQEEEEAEEEPPDDAWADQPLFPPHTYGYQDDVLVVVVVVLVVLRHAHYEYAYQWPAAAQLLVLLQDLCHRLLSNQLVNCVVQPNSHAYEYEQFRLLHHPQLARAHWDDDVPDIDGDLVRRLVSSLSSLCSNVVSHHQEYEYQRQRQCNLLSNCVSCVVVPNNRRAYEYQLAFAQDPLQVSVCSVSVRAGNDDGSPVRHDHPVDQVVSQVSVVSSVVSPHQEYEHPAQQSCLVSLLVNCVSCVPGAYEHENHRSNSSVLVVCVVVVNDDSLLVVVVSVSSSRVSHHSHYYDNCSSVCSVSSPDDRPD/DPDPPVPDPCVQVVDDVSCVVPPPFADALQQEEEEAEEEPPDDAWADQPLFPPHTYGYQDDNLLVVVVVLVVLRHAHYEYAYQWPAAAQLLVLLQDLCHRLLSNQLVNCVVQPNSHAYEYEQFRLLHHPQLARAHWDDDVPDIDGDLVRRLVSSLSSLCSNVVSHHQEYEYQRQRQCNLLSNCVSCVVVPNNRRAYEYQLAFAQDPLQVSVCSVSVRAGNDDGSPVRHDHPVDQVVSQVSVVSSVVSPHQEYEHPAQQSCLVSLLVNCVSCVVGAYEHENHRSNSSVLVVCVVVVNDDSLLVVVVSVSSSVVSHHSHYYDNCSSVCSVSSPDDRPD

InterPro domains:
  IPR001731 Delta-aminolevulinic acid dehydratase [NF006762] (5-331)
  IPR001731 Delta-aminolevulinic acid dehydratase [PF00490] (7-329)
  IPR001731 Delta-aminolevulinic acid dehydratase [PIRSF001415] (4-330)
  IPR001731 Delta-aminolevulinic acid dehydratase [PR00144] (124-138)
  IPR001731 Delta-aminolevulinic acid dehydratase [PR00144] (158-177)
  IPR001731 Delta-aminolevulinic acid dehydratase [PR00144] (196-215)
  IPR001731 Delta-aminolevulinic acid dehydratase [PR00144] (248-264)
  IPR001731 Delta-aminolevulinic acid dehydratase [PR00144] (274-289)
  IPR001731 Delta-aminolevulinic acid dehydratase [PR00144] (304-323)
  IPR001731 Delta-aminolevulinic acid dehydratase [PTHR11458] (5-332)
  IPR001731 Delta-aminolevulinic acid dehydratase [SM01004] (4-330)
  IPR013785 Aldolase-type TIM barrel [G3DSA:3.20.20.70] (1-336)
  IPR030656 Delta-aminolevulinic acid dehydratase, active site [PS00169] (248-260)